Protein AF-A0A644X076-F1 (afdb_monomer_lite)

Secondary structure (DSSP, 8-state):
-PPPPP-----HHHHHTTS-----PPP-PPPPHHHHHHHHHHHHHHTTS--PPPP-HHHHHHHHHHHTTTT------HHHHTTHHHHHT----TTS--GGG-HHHHHHHHTTS-TT-HHHHHHHHHHHHHT--TTSHHHHHHHHHHHHHHHHS-SSTTHHHHHTGGGGSTTHHHHHHHHGGGGTT-HHHHHHHHT--HHHHTSHHHHHHHHHHHH-TTS-HHHHHHHHHHHHEEE-TTS-EEE--GGGHHHHHHHHHHTTTSS--HHHHHHHHHHHHHHH--TT---SSS-GGGGS-HHHHHHHHHHHHHHHHHHHHHHHHHH---TTHHHHHHHHHHHGGG--EEEEEE-HHHHHHHHHTHHHH--TT---EEEESS-TT--EEEEEETTEEEEEESSSPPEEEEETTT----SS-SEEEHHHHT-TT-SEEE--TTGGGTHHHHHHHHHHHHHH----SS----

Radius of gyration: 29.76 Å; chains: 1; bounding box: 65×76×86 Å

Sequence (466 aa):
MRISNPQQRENPFLTIITTNIKFNKTPIVSYPEKMRLTAVKLSGKYQQQALSPAVDMLDLYKRICKAYPIKRKLPLERKEIKTLPNVLYANYGASLPVILNKKEFTSYVLSYLDAENPRHLSRLIFQFLKNYRQEAPGHEIVRSFIEQALLRAKPSVLRKWQENSVFFDYKCLDTIRNKLSKYDFDINNMLTSMGFSEQLLNGNFTRELIKYIYGSGTIPYDTKLDLLEKIFVKSNRDGSKRILFQETMPNVADCMLDTFFNQHTETQCRALRSFFIKAMGDPRIDGFGFTWWSQVKPQTRKNFRQLLAQLDLDFFFDIVDLSNSDNNWRYRRKFWEAYLSFIEETWVVLGTEGRAYVNKHASKYNDNYMQYGNLEGASYRQSAFIFKIGKYYFVEWSDSGKLRVFDASRSSIATGKKWYKTNELKDDNCVVDFIHSGAAAYSWQKRVADWLLTNINLRLTQSYKI

pLDDT: mean 81.63, std 18.6, range [24.39, 97.38]

Organism: NCBI:txid1076179

Foldseek 3Di:
DDDDDPDPPDDPLLVPQPDDADDDDDDDDDDDPVVVVVVVVVVVVVVPPDDPDQDPLVVLLVVLQVCQVVLHDDPDDPRSLLCLLVSQQDDPPPVHDNQQQDQSSLVSSCVSDDLQDPSSLVSNVLSCLQAPDLPRPNNLVSLVSSLVSLVVYDCDPCVLCVVVVLCSDPCSLVVLVVCCVVVVNQLVVSVVVSPDDPSSCLGVNVLVSLLCVLPDPPDDLVNLLVNLCNHFWDADPVRHIGGPPLVSLQSSLQSNQVPLPPDDDVSSVLSVLLSSCVSFNDQQADDDPDTSLVSHDPVSSLVSQLVVLLVLLVLLLVLLVVVVADPLSLLVSLLVVQCSSQWRHKAKEDAQSSVVVCVVVCVPQVRNNNDHAYEDPDDRSKIWMWIDGPQWIWIDISHQDWIFIAGNVPAPDDHDDNYDYPCSSVPPPTPDTFGCPPSLVCVRSVVVQVVCCVPVVDDGPDDSHD

InterPro domains:
  IPR028943 Zorya protein ZorC, EH signature domain [PF15611] (120-451)

Structure (mmCIF, N/CA/C/O backbone):
data_AF-A0A644X076-F1
#
_entry.id   AF-A0A644X076-F1
#
loop_
_atom_site.group_PDB
_atom_site.id
_atom_site.type_symbol
_atom_site.label_atom_id
_atom_site.label_alt_id
_atom_site.label_comp_id
_atom_site.label_asym_id
_atom_site.label_entity_id
_atom_site.label_seq_id
_atom_site.pdbx_PDB_ins_code
_atom_site.Cartn_x
_atom_site.Cartn_y
_atom_site.Cartn_z
_atom_site.occupancy
_atom_site.B_iso_or_equiv
_atom_site.auth_seq_id
_atom_site.auth_comp_id
_atom_site.auth_asym_id
_atom_site.auth_atom_id
_atom_site.pdbx_PDB_model_num
ATOM 1 N N . MET A 1 1 ? 1.184 53.072 -8.164 1.00 34.03 1 MET A N 1
ATOM 2 C CA . MET A 1 1 ? 0.562 51.733 -8.094 1.00 34.03 1 MET A CA 1
ATOM 3 C C . MET A 1 1 ? 1.656 50.698 -7.884 1.00 34.03 1 MET A C 1
ATOM 5 O O . MET A 1 1 ? 2.398 50.416 -8.811 1.00 34.03 1 MET A O 1
ATOM 9 N N . ARG A 1 2 ? 1.828 50.214 -6.648 1.00 24.39 2 ARG A N 1
ATOM 10 C CA . ARG A 1 2 ? 2.713 49.087 -6.320 1.00 24.39 2 ARG A CA 1
ATOM 11 C C . ARG A 1 2 ? 1.830 47.849 -6.237 1.00 24.39 2 ARG A C 1
ATOM 13 O O . ARG A 1 2 ? 0.927 47.824 -5.407 1.00 24.39 2 ARG A O 1
ATOM 20 N N . ILE A 1 3 ? 2.052 46.881 -7.119 1.00 27.77 3 ILE A N 1
ATOM 21 C CA . ILE A 1 3 ? 1.366 45.590 -7.077 1.00 27.77 3 ILE A CA 1
ATOM 22 C C . ILE A 1 3 ? 2.226 44.656 -6.229 1.00 27.77 3 ILE A C 1
ATOM 24 O O . ILE A 1 3 ? 3.399 44.426 -6.518 1.00 27.77 3 ILE A O 1
ATOM 28 N N . SER A 1 4 ? 1.632 44.200 -5.134 1.00 24.56 4 SER A N 1
ATOM 29 C CA . SER A 1 4 ? 2.208 43.307 -4.139 1.00 24.56 4 SER A CA 1
ATOM 30 C C . SER A 1 4 ? 2.402 41.904 -4.716 1.00 24.56 4 SER A C 1
ATOM 32 O O . SER A 1 4 ? 1.485 41.328 -5.296 1.00 24.56 4 SER A O 1
ATOM 34 N N . ASN A 1 5 ? 3.599 41.360 -4.524 1.00 25.28 5 ASN A N 1
ATOM 35 C CA . ASN A 1 5 ? 3.993 40.008 -4.903 1.00 25.28 5 ASN A CA 1
ATOM 36 C C . ASN A 1 5 ? 3.345 38.996 -3.930 1.00 25.28 5 ASN A C 1
ATOM 38 O O . ASN A 1 5 ? 3.542 39.146 -2.718 1.00 25.28 5 ASN A O 1
ATOM 42 N N . PRO A 1 6 ? 2.573 37.988 -4.376 1.00 27.73 6 PRO A N 1
ATOM 43 C CA . PRO A 1 6 ? 2.084 36.954 -3.475 1.00 27.73 6 PRO A CA 1
ATOM 44 C C . PRO A 1 6 ? 3.245 36.024 -3.108 1.00 27.73 6 PRO A C 1
ATOM 46 O O . PRO A 1 6 ? 3.871 35.410 -3.968 1.00 27.73 6 PRO A O 1
ATOM 49 N N . GLN A 1 7 ? 3.536 35.941 -1.811 1.00 30.34 7 GLN A N 1
ATOM 50 C CA . GLN A 1 7 ? 4.495 35.005 -1.231 1.00 30.34 7 GLN A CA 1
ATOM 51 C C . GLN A 1 7 ? 4.198 33.575 -1.710 1.00 30.34 7 GLN A C 1
ATOM 53 O O . GLN A 1 7 ? 3.203 32.970 -1.307 1.00 30.34 7 GLN A O 1
ATOM 58 N N . GLN A 1 8 ? 5.090 33.024 -2.535 1.00 31.86 8 GLN A N 1
ATOM 59 C CA . GLN A 1 8 ? 5.238 31.582 -2.695 1.00 31.86 8 GLN A CA 1
ATOM 60 C C . GLN A 1 8 ? 5.594 31.011 -1.320 1.00 31.86 8 GLN A C 1
ATOM 62 O O . GLN A 1 8 ? 6.712 31.171 -0.836 1.00 31.86 8 GLN A O 1
ATOM 67 N N . ARG A 1 9 ? 4.623 30.387 -0.649 1.00 30.05 9 ARG A N 1
ATOM 68 C CA . ARG A 1 9 ? 4.912 29.518 0.491 1.00 30.05 9 ARG A CA 1
ATOM 69 C C . ARG A 1 9 ? 5.635 28.295 -0.061 1.00 30.05 9 ARG A C 1
ATOM 71 O O . ARG A 1 9 ? 5.016 27.475 -0.734 1.00 30.05 9 ARG A O 1
ATOM 78 N N . GLU A 1 10 ? 6.935 28.196 0.192 1.00 32.44 10 GLU A N 1
ATOM 79 C CA . GLU A 1 10 ? 7.687 26.965 -0.038 1.00 32.44 10 GLU A CA 1
ATOM 80 C C . GLU A 1 10 ? 7.016 25.824 0.740 1.00 32.44 10 GLU A C 1
ATOM 82 O O . GLU A 1 10 ? 6.808 25.919 1.951 1.00 32.44 10 GLU A O 1
ATOM 87 N N . ASN A 1 11 ? 6.622 24.762 0.033 1.00 35.41 11 ASN A N 1
ATOM 88 C CA . ASN A 1 11 ? 6.086 23.565 0.667 1.00 35.41 11 ASN A CA 1
ATOM 89 C C . ASN A 1 11 ? 7.244 22.857 1.414 1.00 35.41 11 ASN A C 1
ATOM 91 O O . ASN A 1 11 ? 8.202 22.442 0.756 1.00 35.41 11 ASN A O 1
ATOM 95 N N . PRO A 1 12 ? 7.181 22.674 2.749 1.00 39.47 12 PRO A N 1
ATOM 96 C CA . PRO A 1 12 ? 8.243 22.040 3.544 1.00 39.47 12 PRO A CA 1
ATOM 97 C C . PRO A 1 12 ? 8.559 20.589 3.140 1.00 39.47 12 PRO A C 1
ATOM 99 O O . PRO A 1 12 ? 9.603 20.055 3.510 1.00 39.47 12 PRO A O 1
ATOM 102 N N . PHE A 1 13 ? 7.699 19.957 2.340 1.00 33.06 13 PHE A N 1
ATOM 103 C CA . PHE A 1 13 ? 7.937 18.658 1.719 1.00 33.06 13 PHE A CA 1
ATOM 104 C C . PHE A 1 13 ? 9.122 18.665 0.737 1.00 33.06 13 PHE A C 1
ATOM 106 O O . PHE A 1 13 ? 9.837 17.671 0.612 1.00 33.06 13 PHE A O 1
ATOM 113 N N . LEU A 1 14 ? 9.383 19.795 0.070 1.00 33.19 14 LEU A N 1
ATOM 114 C CA . LEU A 1 14 ? 10.449 19.918 -0.928 1.00 33.19 14 LEU A CA 1
ATOM 115 C C . LEU A 1 14 ? 11.853 19.956 -0.329 1.00 33.19 14 LEU A C 1
ATOM 117 O O . LEU A 1 14 ? 12.796 19.421 -0.911 1.00 33.19 14 LEU A O 1
ATOM 121 N N . THR A 1 15 ? 11.990 20.552 0.850 1.00 34.47 15 THR A N 1
ATOM 122 C CA . THR A 1 15 ? 13.287 20.798 1.489 1.00 34.47 15 THR A CA 1
ATOM 123 C C . THR A 1 15 ? 13.871 19.534 2.134 1.00 34.47 15 THR A C 1
ATOM 125 O O . THR A 1 15 ? 15.069 19.469 2.393 1.00 34.47 15 THR A O 1
ATOM 128 N N . ILE A 1 16 ? 13.049 18.508 2.382 1.00 35.84 16 ILE A N 1
ATOM 129 C CA . ILE A 1 16 ? 13.429 17.329 3.181 1.00 35.84 16 ILE A CA 1
ATOM 130 C C . ILE A 1 16 ? 13.844 16.130 2.303 1.00 35.84 16 ILE A C 1
ATOM 132 O O . ILE A 1 16 ? 14.616 15.274 2.747 1.00 35.84 16 ILE A O 1
ATOM 136 N N . ILE A 1 17 ? 13.416 16.079 1.036 1.00 33.16 17 ILE A N 1
ATOM 137 C CA . ILE A 1 17 ? 13.661 14.943 0.122 1.00 33.16 17 ILE A CA 1
ATOM 138 C C . ILE A 1 17 ? 15.132 14.846 -0.342 1.00 33.16 17 ILE A C 1
ATOM 140 O O . ILE A 1 17 ? 15.569 13.788 -0.789 1.00 33.16 17 ILE A O 1
ATOM 144 N N . THR A 1 18 ? 15.945 15.887 -0.150 1.00 30.48 18 THR A N 1
ATOM 145 C CA . THR A 1 18 ? 17.366 15.929 -0.549 1.00 30.48 18 THR A CA 1
ATOM 146 C C . THR A 1 18 ? 18.330 15.176 0.380 1.00 30.48 18 THR A C 1
ATOM 148 O O . THR A 1 18 ? 19.520 15.088 0.076 1.00 30.48 18 THR A O 1
ATOM 151 N N . THR A 1 19 ? 17.872 14.595 1.496 1.00 33.97 19 THR A N 1
ATOM 152 C CA . THR A 1 19 ? 18.755 13.848 2.412 1.00 33.97 19 THR A CA 1
ATOM 153 C C . THR A 1 19 ? 18.848 12.364 2.044 1.00 33.97 19 THR A C 1
ATOM 155 O O . THR A 1 19 ? 17.847 11.659 2.000 1.00 33.97 19 THR A O 1
ATOM 158 N N . ASN A 1 20 ? 20.069 11.873 1.793 1.00 31.08 20 ASN A N 1
ATOM 159 C CA . ASN A 1 20 ? 20.377 10.464 1.512 1.00 31.08 20 ASN A CA 1
ATOM 160 C C . ASN A 1 20 ? 20.036 9.566 2.719 1.00 31.08 20 ASN A C 1
ATOM 162 O O . ASN A 1 20 ? 20.637 9.696 3.786 1.00 31.08 20 ASN A O 1
ATOM 166 N N . ILE A 1 21 ? 19.098 8.626 2.557 1.00 38.22 21 ILE A N 1
ATOM 167 C CA . ILE A 1 21 ? 18.572 7.779 3.644 1.00 38.22 21 ILE A CA 1
ATOM 168 C C . ILE A 1 21 ? 19.159 6.366 3.546 1.00 38.22 21 ILE A C 1
ATOM 170 O O . ILE A 1 21 ? 18.948 5.671 2.555 1.00 38.22 21 ILE A O 1
ATOM 174 N N . LYS A 1 22 ? 19.845 5.902 4.598 1.00 29.19 22 LYS A N 1
ATOM 175 C CA . LYS A 1 22 ? 20.299 4.505 4.728 1.00 29.19 22 LYS A CA 1
ATOM 176 C C . LYS A 1 22 ? 19.295 3.672 5.534 1.00 29.19 22 LYS A C 1
ATOM 178 O O . LYS A 1 22 ? 18.939 4.041 6.650 1.00 29.19 22 LYS A O 1
ATOM 183 N N . PHE A 1 23 ? 18.905 2.518 4.992 1.00 37.38 23 PHE A N 1
ATOM 184 C CA . PHE A 1 23 ? 18.176 1.455 5.690 1.00 37.38 23 PHE A CA 1
ATOM 185 C C . PHE A 1 23 ? 19.129 0.295 5.963 1.00 37.38 23 PHE A C 1
ATOM 187 O O . PHE A 1 23 ? 19.659 -0.286 5.019 1.00 37.38 23 PHE A O 1
ATOM 194 N N . ASN A 1 24 ? 19.341 -0.063 7.229 1.00 31.56 24 ASN A N 1
ATOM 195 C CA . ASN A 1 24 ? 20.116 -1.252 7.585 1.00 31.56 24 ASN A CA 1
ATOM 196 C C . ASN A 1 24 ? 19.202 -2.393 8.039 1.00 31.56 24 ASN A C 1
ATOM 198 O O . ASN A 1 24 ? 18.223 -2.180 8.753 1.00 31.56 24 ASN A O 1
ATOM 202 N N . LYS A 1 25 ? 19.573 -3.615 7.638 1.00 31.61 25 LYS A N 1
ATOM 203 C CA . LYS A 1 25 ? 19.035 -4.869 8.175 1.00 31.61 25 LYS A CA 1
ATOM 204 C C . LYS A 1 25 ? 19.508 -5.037 9.622 1.00 31.61 25 LYS A C 1
ATOM 206 O O . LYS A 1 25 ? 20.679 -4.818 9.924 1.00 31.61 25 LYS A O 1
ATOM 211 N N . THR A 1 26 ? 18.590 -5.415 10.502 1.00 27.72 26 THR A N 1
ATOM 212 C CA . THR A 1 26 ? 18.811 -5.612 11.939 1.00 27.72 26 THR A CA 1
ATOM 213 C C . THR A 1 26 ? 19.863 -6.703 12.199 1.00 27.72 26 THR A C 1
ATOM 215 O O . THR A 1 26 ? 19.721 -7.798 11.652 1.00 27.72 26 THR A O 1
ATOM 218 N N . PRO A 1 27 ? 20.885 -6.473 13.044 1.00 26.70 27 PRO A N 1
ATOM 219 C CA . PRO A 1 27 ? 21.760 -7.536 13.522 1.00 26.70 27 PRO A CA 1
ATOM 220 C C . PRO A 1 27 ? 21.124 -8.287 14.702 1.00 26.70 27 PRO A C 1
ATOM 222 O O . PRO A 1 27 ? 20.480 -7.694 15.569 1.00 26.70 27 PRO A O 1
ATOM 225 N N . ILE A 1 28 ? 21.325 -9.605 14.734 1.00 25.55 28 ILE A N 1
ATOM 226 C CA . ILE A 1 28 ? 20.969 -10.481 15.855 1.00 25.55 28 ILE A CA 1
ATOM 227 C C . ILE A 1 28 ? 21.948 -10.188 16.999 1.00 25.55 28 ILE A C 1
ATOM 229 O O . ILE A 1 28 ? 23.143 -10.445 16.876 1.00 25.55 28 ILE A O 1
ATOM 233 N N . VAL A 1 29 ? 21.451 -9.630 18.104 1.00 30.08 29 VAL A N 1
ATOM 234 C CA . VAL A 1 29 ? 22.259 -9.335 19.297 1.00 30.08 29 VAL A CA 1
ATOM 235 C C . VAL A 1 29 ? 22.256 -10.549 20.230 1.00 30.08 29 VAL A C 1
ATOM 237 O O . VAL A 1 29 ? 21.206 -10.980 20.701 1.00 30.08 29 VAL A O 1
ATOM 240 N N . SER A 1 30 ? 23.444 -11.089 20.504 1.00 32.09 30 SER A N 1
ATOM 241 C CA . SER A 1 30 ? 23.692 -12.112 21.527 1.00 32.09 30 SER A CA 1
ATOM 242 C C . SER A 1 30 ? 23.788 -11.461 22.914 1.00 32.09 30 SER A C 1
ATOM 244 O O . SER A 1 30 ? 24.585 -10.544 23.109 1.00 32.09 30 SER A O 1
ATOM 246 N N . TYR A 1 31 ? 22.985 -11.922 23.879 1.00 35.59 31 TYR A N 1
ATOM 247 C CA . TYR A 1 31 ? 22.959 -11.384 25.247 1.00 35.59 31 TYR A CA 1
ATOM 248 C C . TYR A 1 31 ? 24.055 -11.996 26.152 1.00 35.59 31 TYR A C 1
ATOM 250 O O . TYR A 1 31 ? 24.324 -13.191 26.038 1.00 35.59 31 TYR A O 1
ATOM 258 N N . PRO A 1 32 ? 24.642 -11.238 27.106 1.00 47.84 32 PRO A N 1
ATOM 259 C CA . PRO A 1 32 ? 25.666 -11.743 28.030 1.00 47.84 32 PRO A CA 1
ATOM 260 C C . PRO A 1 32 ? 25.140 -12.767 29.059 1.00 47.84 32 PRO A C 1
ATOM 262 O O . PRO A 1 32 ? 24.094 -12.563 29.681 1.00 47.84 32 PRO A O 1
ATOM 265 N N . GLU A 1 33 ? 25.929 -13.816 29.323 1.00 41.84 33 GLU A N 1
ATOM 266 C CA . GLU A 1 33 ? 25.669 -14.968 30.218 1.00 41.84 33 GLU A CA 1
ATOM 267 C C . GLU A 1 33 ? 25.032 -14.608 31.584 1.00 41.84 33 GLU A C 1
ATOM 269 O O . GLU A 1 33 ? 24.125 -15.284 32.076 1.00 41.84 33 GLU A O 1
ATOM 274 N N . LYS A 1 34 ? 25.447 -13.490 32.200 1.00 39.06 34 LYS A N 1
ATOM 275 C CA . LYS A 1 34 ? 24.931 -13.036 33.507 1.00 39.06 34 LYS A CA 1
ATOM 276 C C . LYS A 1 34 ? 23.465 -12.574 33.464 1.00 39.06 34 LYS A C 1
ATOM 278 O O . LYS A 1 34 ? 22.740 -12.774 34.442 1.00 39.06 34 LYS A O 1
ATOM 283 N N . MET A 1 35 ? 22.991 -12.017 32.343 1.00 44.03 35 MET A N 1
ATOM 284 C CA . MET A 1 35 ? 21.567 -11.679 32.168 1.00 44.03 35 MET A CA 1
ATOM 285 C C . MET A 1 35 ? 20.722 -12.940 31.969 1.00 44.03 35 MET A C 1
ATOM 287 O O . MET A 1 35 ? 19.606 -13.016 32.482 1.00 44.03 35 MET A O 1
ATOM 291 N N . ARG A 1 36 ? 21.282 -13.964 31.315 1.00 45.16 36 ARG A N 1
ATOM 292 C CA . ARG A 1 36 ? 20.631 -15.265 31.121 1.00 45.16 36 ARG A CA 1
ATOM 293 C C . ARG A 1 36 ? 20.425 -15.993 32.454 1.00 45.16 36 ARG A C 1
ATOM 295 O O . ARG A 1 36 ? 19.318 -16.439 32.734 1.00 45.16 36 ARG A O 1
ATOM 302 N N . LEU A 1 37 ? 21.432 -16.025 33.327 1.00 44.19 37 LEU A N 1
ATOM 303 C CA . LEU A 1 37 ? 21.318 -16.641 34.660 1.00 44.19 37 LEU A CA 1
ATOM 304 C C . LEU A 1 37 ? 20.339 -15.897 35.588 1.00 44.19 37 LEU A C 1
ATOM 306 O O . LEU A 1 37 ? 19.639 -16.520 36.389 1.00 44.19 37 LEU A O 1
ATOM 310 N N . THR A 1 38 ? 20.234 -14.572 35.448 1.00 48.06 38 THR A N 1
ATOM 311 C CA . THR A 1 38 ? 19.271 -13.753 36.206 1.00 48.06 38 THR A CA 1
ATOM 312 C C . THR A 1 38 ? 17.835 -13.970 35.712 1.00 48.06 38 THR A C 1
ATOM 314 O O . THR A 1 38 ? 16.923 -14.129 36.524 1.00 48.06 38 THR A O 1
ATOM 317 N N . ALA A 1 39 ? 17.635 -14.078 34.393 1.00 43.84 39 ALA A N 1
ATOM 318 C CA . ALA A 1 39 ? 16.354 -14.445 33.787 1.00 43.84 39 ALA A CA 1
ATOM 319 C C . ALA A 1 39 ? 15.908 -15.864 34.183 1.00 43.84 39 ALA A C 1
ATOM 321 O O . ALA A 1 39 ? 14.736 -16.072 34.492 1.00 43.84 39 ALA A O 1
ATOM 322 N N . VAL A 1 40 ? 16.837 -16.823 34.268 1.00 48.00 40 VAL A N 1
ATOM 323 C CA . VAL A 1 40 ? 16.545 -18.192 34.730 1.00 48.00 40 VAL A CA 1
ATOM 324 C C . VAL A 1 40 ? 16.132 -18.204 36.208 1.00 48.00 40 VAL A C 1
ATOM 326 O O . VAL A 1 40 ? 15.113 -18.808 36.543 1.00 48.00 40 VAL A O 1
ATOM 329 N N . LYS A 1 41 ? 16.824 -17.466 37.090 1.00 44.72 41 LYS A N 1
ATOM 330 C CA . LYS A 1 41 ? 16.427 -17.336 38.509 1.00 44.72 41 LYS A CA 1
ATOM 331 C C . LYS A 1 41 ? 15.069 -16.645 38.696 1.00 44.72 41 LYS A C 1
ATOM 333 O O . LYS A 1 41 ? 14.302 -17.049 39.570 1.00 44.72 41 LYS A O 1
ATOM 338 N N . LEU A 1 42 ? 14.747 -15.641 37.876 1.00 44.59 42 LEU A N 1
ATOM 339 C CA . LEU A 1 42 ? 13.424 -15.002 37.864 1.00 44.59 42 LEU A CA 1
ATOM 340 C C . LEU A 1 42 ? 12.335 -15.954 37.338 1.00 44.59 42 LEU A C 1
ATOM 342 O O . LEU A 1 42 ? 11.243 -15.981 37.901 1.00 44.59 42 LEU A O 1
ATOM 346 N N . SER A 1 43 ? 12.643 -16.785 36.335 1.00 39.81 43 SER A N 1
ATOM 347 C CA . SER A 1 43 ? 11.713 -17.798 35.811 1.00 39.81 43 SER A CA 1
ATOM 348 C C . SER A 1 43 ? 11.396 -18.898 36.834 1.00 39.81 43 SER A C 1
ATOM 350 O O . SER A 1 43 ? 10.236 -19.280 36.976 1.00 39.81 43 SER A O 1
ATOM 352 N N . GLY A 1 44 ? 12.388 -19.320 37.630 1.00 33.88 44 GLY A N 1
ATOM 353 C CA . GLY A 1 44 ? 12.205 -20.322 38.685 1.00 33.88 44 GLY A CA 1
ATOM 354 C C . GLY A 1 44 ? 11.348 -19.823 39.854 1.00 33.88 44 GLY A C 1
ATOM 355 O O . GLY A 1 44 ? 10.551 -20.582 40.397 1.00 33.88 44 GLY A O 1
ATOM 356 N N . LYS A 1 45 ? 11.432 -18.527 40.200 1.00 35.72 45 LYS A N 1
ATOM 357 C CA . LYS A 1 45 ? 10.539 -17.911 41.202 1.00 35.72 45 LYS A CA 1
ATOM 358 C C . LYS A 1 45 ? 9.103 -17.730 40.695 1.00 35.72 45 LYS A C 1
ATOM 360 O O . LYS A 1 45 ? 8.176 -17.850 41.489 1.00 35.72 45 LYS A O 1
ATOM 365 N N . TYR A 1 46 ? 8.906 -17.486 39.396 1.00 38.47 46 TYR A N 1
ATOM 366 C CA . TYR A 1 46 ? 7.570 -17.389 38.789 1.00 38.47 46 TYR A CA 1
ATOM 367 C C . TYR A 1 46 ? 6.881 -18.752 38.601 1.00 38.47 46 TYR A C 1
ATOM 369 O O . TYR A 1 46 ? 5.656 -18.806 38.589 1.00 38.47 46 TYR A O 1
ATOM 377 N N . GLN A 1 47 ? 7.634 -19.854 38.505 1.00 32.75 47 GLN A N 1
ATOM 378 C CA . GLN A 1 47 ? 7.068 -21.207 38.392 1.00 32.75 47 GLN A CA 1
ATOM 379 C C . GLN A 1 47 ? 6.464 -21.754 39.698 1.00 32.75 47 GLN A C 1
ATOM 381 O O . GLN A 1 47 ? 5.677 -22.694 39.638 1.00 32.75 47 GLN A O 1
ATOM 386 N N . GLN A 1 48 ? 6.780 -21.175 40.863 1.00 32.91 48 GLN A N 1
ATOM 387 C CA . GLN A 1 48 ? 6.253 -21.636 42.160 1.00 32.91 48 GLN A CA 1
ATOM 388 C C . GLN A 1 48 ? 5.049 -20.831 42.683 1.00 32.91 48 GLN A C 1
ATOM 390 O O . GLN A 1 48 ? 4.436 -21.228 43.672 1.00 32.91 48 GLN A O 1
ATOM 395 N N . GLN A 1 49 ? 4.639 -19.748 42.011 1.00 31.59 49 GLN A N 1
ATOM 396 C CA . GLN A 1 49 ? 3.321 -19.149 42.240 1.00 31.59 49 GLN A CA 1
ATOM 397 C C . GLN A 1 49 ? 2.310 -19.830 41.319 1.00 31.59 49 GLN A C 1
ATOM 399 O O . GLN A 1 49 ? 2.244 -19.534 40.130 1.00 31.59 49 GLN A O 1
ATOM 404 N N . ALA A 1 50 ? 1.534 -20.759 41.879 1.00 31.28 50 ALA A N 1
ATOM 405 C CA . ALA A 1 50 ? 0.469 -21.476 41.190 1.00 31.28 50 ALA A CA 1
ATOM 406 C C . ALA A 1 50 ? -0.438 -20.516 40.389 1.00 31.28 50 ALA A C 1
ATOM 408 O O . ALA A 1 50 ? -1.279 -19.799 40.938 1.00 31.28 50 ALA A O 1
ATOM 409 N N . LEU A 1 51 ? -0.250 -20.506 39.066 1.00 34.69 51 LEU A N 1
ATOM 410 C CA . LEU A 1 51 ? -1.126 -19.860 38.097 1.00 34.69 51 LEU A CA 1
ATOM 411 C C . LEU A 1 51 ? -2.505 -20.519 38.192 1.00 34.69 51 LEU A C 1
ATOM 413 O O . LEU A 1 51 ? -2.706 -21.645 37.746 1.00 34.69 51 LEU A O 1
ATOM 417 N N . SER A 1 52 ? -3.474 -19.812 38.771 1.00 36.38 52 SER A N 1
ATOM 418 C CA . SER A 1 52 ? -4.890 -20.154 38.614 1.00 36.38 52 SER A CA 1
ATOM 419 C C . SER A 1 52 ? -5.196 -20.284 37.109 1.00 36.38 52 SER A C 1
ATOM 421 O O . SER A 1 52 ? -4.804 -19.380 36.364 1.00 36.38 52 SER A O 1
ATOM 423 N N . PRO A 1 53 ? -5.853 -21.360 36.631 1.00 46.97 53 PRO A N 1
ATOM 424 C CA . PRO A 1 53 ? -5.904 -21.660 35.202 1.00 46.97 53 PRO A CA 1
ATOM 425 C C . PRO A 1 53 ? -6.565 -20.520 34.414 1.00 46.97 53 PRO A C 1
ATOM 427 O O . PRO A 1 53 ? -7.587 -19.957 34.825 1.00 46.97 53 PRO A O 1
ATOM 430 N N . ALA A 1 54 ? -5.935 -20.142 33.298 1.00 70.06 54 ALA A N 1
ATOM 431 C CA . ALA A 1 54 ? -6.477 -19.178 32.349 1.00 70.06 54 ALA A CA 1
ATOM 432 C C . ALA A 1 54 ? -7.768 -19.736 31.727 1.00 70.06 54 ALA A C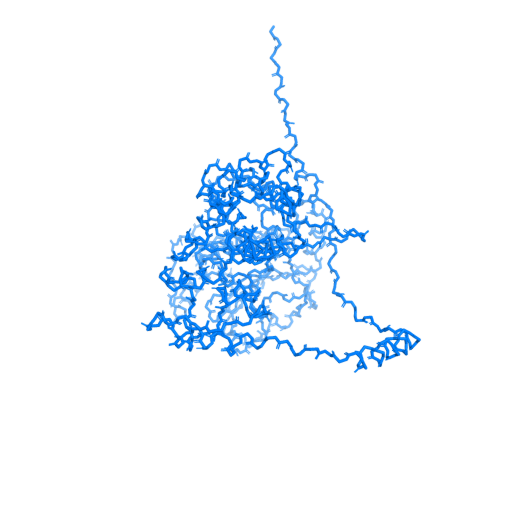 1
ATOM 434 O O . ALA A 1 54 ? -7.863 -20.932 31.470 1.00 70.06 54 ALA A O 1
ATOM 435 N N . VAL A 1 55 ? -8.765 -18.875 31.493 1.00 79.06 55 VAL A N 1
ATOM 436 C CA . VAL A 1 55 ? -10.016 -19.272 30.822 1.00 79.06 55 VAL A CA 1
ATOM 437 C C . VAL A 1 55 ? -9.691 -19.773 29.415 1.00 79.06 55 VAL A C 1
ATOM 439 O O . VAL A 1 55 ? -9.092 -19.031 28.633 1.00 79.06 55 VAL A O 1
ATOM 442 N N . ASP A 1 56 ? -10.121 -20.991 29.077 1.00 88.50 56 ASP A N 1
ATOM 443 C CA . ASP A 1 56 ? -10.067 -21.489 27.702 1.00 88.50 56 ASP A CA 1
ATOM 444 C C . ASP A 1 56 ? -11.093 -20.729 26.846 1.00 88.50 56 ASP A C 1
ATOM 446 O O . ASP A 1 56 ? -12.304 -20.956 26.895 1.00 88.50 56 ASP A O 1
ATOM 450 N N . MET A 1 57 ? -10.584 -19.773 26.071 1.00 87.69 57 MET A N 1
ATOM 451 C CA . MET A 1 57 ? -11.369 -18.933 25.168 1.00 87.69 57 MET A CA 1
ATOM 452 C C . MET A 1 57 ? -12.122 -19.740 24.106 1.00 87.69 57 MET A C 1
ATOM 454 O O . MET A 1 57 ? -13.243 -19.370 23.754 1.00 87.69 57 MET A O 1
ATOM 458 N N . LEU A 1 58 ? -11.524 -20.816 23.584 1.00 89.25 58 LEU A N 1
ATOM 459 C CA . LEU A 1 58 ? -12.133 -21.621 22.529 1.00 89.25 58 LEU A CA 1
ATOM 460 C C . LEU A 1 58 ? -13.262 -22.485 23.097 1.00 89.25 58 LEU A C 1
ATOM 462 O O . LEU A 1 58 ? -14.315 -22.595 22.465 1.00 89.25 58 LEU A O 1
ATOM 466 N N . ASP A 1 59 ? -13.071 -23.063 24.284 1.00 91.56 59 ASP A N 1
ATOM 467 C CA . ASP A 1 59 ? -14.138 -23.782 24.987 1.00 91.56 59 ASP A CA 1
ATOM 468 C C . ASP A 1 59 ? -15.317 -22.857 25.317 1.00 91.56 59 ASP A C 1
ATOM 470 O O . ASP A 1 59 ? -16.458 -23.140 24.936 1.00 91.56 59 ASP A O 1
ATOM 474 N N . LEU A 1 60 ? -15.042 -21.696 25.924 1.00 92.88 60 LEU A N 1
ATOM 475 C CA . LEU A 1 60 ? -16.066 -20.700 26.243 1.00 92.88 60 LEU A CA 1
ATOM 476 C C . LEU A 1 60 ? -16.838 -20.271 24.985 1.00 92.88 60 LEU A C 1
ATOM 478 O O . LEU A 1 60 ? -18.071 -20.235 24.986 1.00 92.88 60 LEU A O 1
ATOM 482 N N . TYR A 1 61 ? -16.122 -20.004 23.891 1.00 91.56 61 TYR A N 1
ATOM 483 C CA . TYR A 1 61 ? -16.711 -19.669 22.598 1.00 91.56 61 TYR A CA 1
ATOM 484 C C . TYR A 1 61 ? -17.640 -20.789 22.086 1.00 91.56 61 TYR A C 1
ATOM 486 O O . TYR A 1 61 ? -18.785 -20.527 21.702 1.00 91.56 61 TYR A O 1
ATOM 494 N N . LYS A 1 62 ? -17.189 -22.052 22.114 1.00 91.94 62 LYS A N 1
ATOM 495 C CA . LYS A 1 62 ? -17.980 -23.218 21.676 1.00 91.94 62 LYS A CA 1
ATOM 496 C C . LYS A 1 62 ? -19.231 -23.411 22.532 1.00 91.94 62 LYS A C 1
ATOM 498 O O . LYS A 1 62 ? -20.307 -23.663 21.986 1.00 91.94 62 LYS A O 1
ATOM 503 N N . ARG A 1 63 ? -19.119 -23.262 23.855 1.00 93.94 63 ARG A N 1
ATOM 504 C CA . ARG A 1 63 ? -20.259 -23.327 24.786 1.00 93.94 63 ARG A CA 1
ATOM 505 C C . ARG A 1 63 ? -21.291 -22.251 24.465 1.00 93.94 63 ARG A C 1
ATOM 507 O O . ARG A 1 63 ? -22.476 -22.559 24.348 1.00 93.94 63 ARG A O 1
ATOM 514 N N . ILE A 1 64 ? -20.845 -21.016 24.237 1.00 93.00 64 ILE A N 1
ATOM 515 C CA . ILE A 1 64 ? -21.712 -19.892 23.851 1.00 93.00 64 ILE A CA 1
ATOM 516 C C . ILE A 1 64 ? -22.419 -20.162 22.517 1.00 93.00 64 ILE A C 1
ATOM 518 O O . ILE A 1 64 ? -23.629 -19.953 22.422 1.00 93.00 64 ILE A O 1
ATOM 522 N N . CYS A 1 65 ? -21.709 -20.692 21.516 1.00 90.88 65 CYS A N 1
ATOM 523 C CA . CYS A 1 65 ? -22.301 -21.057 20.226 1.00 90.88 65 CYS A CA 1
ATOM 524 C C . CYS A 1 65 ? -23.373 -22.139 20.336 1.00 90.88 65 CYS A C 1
ATOM 526 O O . CYS A 1 65 ? -24.376 -22.063 19.635 1.00 90.88 65 CYS A O 1
ATOM 528 N N . LYS A 1 66 ? -23.192 -23.125 21.222 1.00 92.06 66 LYS A N 1
ATOM 529 C CA . LYS A 1 66 ? -24.202 -24.165 21.471 1.00 92.06 66 LYS A CA 1
ATOM 530 C C . LYS A 1 66 ? -25.436 -23.622 22.197 1.00 92.06 66 LYS A C 1
ATOM 532 O O . LYS A 1 66 ? -26.541 -24.092 21.956 1.00 92.06 66 LYS A O 1
ATOM 537 N N . ALA A 1 67 ? -25.259 -22.646 23.084 1.00 92.62 67 ALA A N 1
ATOM 538 C CA . ALA A 1 67 ? -26.342 -22.107 23.904 1.00 92.62 67 ALA A CA 1
ATOM 539 C C . ALA A 1 67 ? -27.209 -21.057 23.186 1.00 92.62 67 ALA A C 1
ATOM 541 O O . ALA A 1 67 ? -28.396 -20.927 23.487 1.00 92.62 67 ALA A O 1
ATOM 542 N N . TYR A 1 68 ? -26.631 -20.322 22.233 1.00 93.50 68 TYR A N 1
ATOM 543 C CA . TYR A 1 68 ? -27.307 -19.232 21.529 1.00 93.50 68 TYR A CA 1
ATOM 544 C C . TYR A 1 68 ? -28.566 -19.644 20.732 1.00 93.50 68 TYR A C 1
ATOM 546 O O . TYR A 1 68 ? -29.579 -18.963 20.900 1.00 93.50 68 TYR A O 1
ATOM 554 N N . PRO A 1 69 ? -28.584 -20.732 19.926 1.00 91.31 69 PRO A N 1
ATOM 555 C CA . PRO A 1 69 ? -29.760 -21.109 19.129 1.00 91.31 69 PRO A CA 1
ATOM 556 C C . PRO A 1 69 ? -31.025 -21.333 19.964 1.00 91.31 69 PRO A C 1
ATOM 558 O O . PRO A 1 69 ? -32.123 -21.005 19.529 1.00 91.31 69 PRO A O 1
ATOM 561 N N . ILE A 1 70 ? -30.855 -21.834 21.189 1.00 92.06 70 ILE A N 1
ATOM 562 C CA . ILE A 1 70 ? -31.934 -22.077 22.156 1.00 92.06 70 ILE A CA 1
ATOM 563 C C . ILE A 1 70 ? -32.085 -20.940 23.182 1.00 92.06 70 ILE A C 1
ATOM 565 O O . ILE A 1 70 ? -32.831 -21.075 24.146 1.00 92.06 70 ILE A O 1
ATOM 569 N N . LYS A 1 71 ? -31.345 -19.834 23.012 1.00 86.94 71 LYS A N 1
ATOM 570 C CA . LYS A 1 71 ? -31.293 -18.663 23.910 1.00 86.94 71 LYS A CA 1
ATOM 571 C C . LYS A 1 71 ? -31.091 -19.017 25.394 1.00 86.94 71 LYS A C 1
ATOM 573 O O . LYS A 1 71 ? -31.531 -18.288 26.283 1.00 86.94 71 LYS A O 1
ATOM 578 N N . ARG A 1 72 ? -30.396 -20.122 25.685 1.00 89.75 72 ARG A N 1
ATOM 579 C CA . ARG A 1 72 ? -30.204 -20.627 27.052 1.00 89.75 72 ARG A CA 1
ATOM 580 C C . ARG A 1 72 ? -29.109 -19.846 27.770 1.00 89.75 72 ARG A C 1
ATOM 582 O O . ARG A 1 72 ? -27.941 -19.989 27.431 1.00 89.75 72 ARG A O 1
ATOM 589 N N . LYS A 1 73 ? -29.440 -19.131 28.848 1.00 89.81 73 LYS A N 1
ATOM 590 C CA . LYS A 1 73 ? -28.433 -18.512 29.725 1.00 89.81 73 LYS A CA 1
ATOM 591 C C . LYS A 1 73 ? -27.537 -19.573 30.378 1.00 89.81 73 LYS A C 1
ATOM 593 O O . LYS A 1 73 ? -27.950 -20.296 31.279 1.00 89.81 73 LYS A O 1
ATOM 598 N N . LEU A 1 74 ? -26.294 -19.660 29.913 1.00 91.19 74 LEU A N 1
ATOM 599 C CA . LEU A 1 74 ? -25.234 -20.427 30.570 1.00 91.19 74 LEU A CA 1
ATOM 600 C C . LEU A 1 74 ? -24.858 -19.823 31.935 1.00 91.19 74 LEU A C 1
ATOM 602 O O . LEU A 1 74 ? -24.716 -18.601 32.020 1.00 91.19 74 LEU A O 1
ATOM 606 N N . PRO A 1 75 ? -24.619 -20.645 32.970 1.00 91.94 75 PRO A N 1
ATOM 607 C CA . PRO A 1 75 ? -23.957 -20.187 34.183 1.00 91.94 75 PRO A CA 1
ATOM 608 C C . PRO A 1 75 ? -22.482 -19.936 33.850 1.00 91.94 75 PRO A C 1
ATOM 610 O O . PRO A 1 75 ? -21.737 -20.877 33.580 1.00 91.94 75 PRO A O 1
ATOM 613 N N . LEU A 1 76 ? -22.090 -18.662 33.789 1.00 92.62 76 LEU A N 1
ATOM 614 C CA . LEU A 1 76 ? -20.714 -18.254 33.516 1.00 92.62 76 LEU A CA 1
ATOM 615 C C . LEU A 1 76 ? -20.057 -17.724 34.785 1.00 92.62 76 LEU A C 1
ATOM 617 O O . LEU A 1 76 ? -20.636 -16.917 35.516 1.00 92.62 76 LEU A O 1
ATOM 621 N N . GLU A 1 77 ? -18.817 -18.128 35.019 1.00 91.94 77 GLU A N 1
ATOM 622 C CA . GLU A 1 77 ? -18.013 -17.597 36.106 1.00 91.94 77 GLU A CA 1
ATOM 623 C C . GLU A 1 77 ? -17.618 -16.137 35.857 1.00 91.94 77 GLU A C 1
ATOM 625 O O . GLU A 1 77 ? -17.492 -15.660 34.726 1.00 91.94 77 GLU A O 1
ATOM 630 N N . ARG A 1 78 ? -17.280 -15.415 36.934 1.00 88.38 78 ARG A N 1
ATOM 631 C CA . ARG A 1 78 ? -16.795 -14.025 36.845 1.00 88.38 78 ARG A CA 1
ATOM 632 C C . ARG A 1 78 ? -15.588 -13.864 35.908 1.00 88.38 78 ARG A C 1
ATOM 634 O O . ARG A 1 78 ? -15.413 -12.794 35.327 1.00 88.38 78 ARG A O 1
ATOM 641 N N . LYS A 1 79 ? -14.718 -14.875 35.794 1.00 88.69 79 LYS A N 1
ATOM 642 C CA . LYS A 1 79 ? -13.556 -14.855 34.884 1.00 88.69 79 LYS A CA 1
ATOM 643 C C . LYS A 1 79 ? -13.967 -15.044 33.418 1.00 88.69 79 LYS A C 1
ATOM 645 O O . LYS A 1 79 ? -13.399 -14.384 32.548 1.00 88.69 79 LYS A O 1
ATOM 650 N N . GLU A 1 80 ? -14.976 -15.871 33.155 1.00 92.69 80 GLU A N 1
ATOM 651 C CA . GLU A 1 80 ? -15.537 -16.090 31.818 1.00 92.69 80 GLU A CA 1
ATOM 652 C C . GLU A 1 80 ? -16.274 -14.838 31.326 1.00 92.69 80 GLU A C 1
ATOM 654 O O . GLU A 1 80 ? -16.002 -14.365 30.226 1.00 92.69 80 GLU A O 1
ATOM 659 N N . ILE A 1 81 ? -17.104 -14.215 32.175 1.00 92.19 81 ILE A N 1
ATOM 660 C CA . ILE A 1 81 ? -17.829 -12.973 31.838 1.00 92.19 81 ILE A CA 1
ATOM 661 C C . ILE A 1 81 ? -16.856 -11.861 31.419 1.00 92.19 81 ILE A C 1
ATOM 663 O O . ILE A 1 81 ? -17.051 -11.198 30.401 1.00 92.19 81 ILE A O 1
ATOM 667 N N . LYS A 1 82 ? -15.744 -11.696 32.148 1.00 88.31 82 LYS A N 1
ATOM 668 C CA . LYS A 1 82 ? -14.688 -10.721 31.808 1.00 88.31 82 LYS A CA 1
ATOM 669 C C . LYS A 1 82 ? -14.015 -10.985 30.460 1.00 88.31 82 LYS A C 1
ATOM 671 O O . LYS A 1 82 ? -13.390 -10.076 29.918 1.00 88.31 82 LYS A O 1
ATOM 676 N N . THR A 1 83 ? -14.100 -12.211 29.960 1.00 90.75 83 THR A N 1
ATOM 677 C CA . THR A 1 83 ? -13.460 -12.673 28.726 1.00 90.75 83 THR A CA 1
ATOM 678 C C . THR A 1 83 ? -14.384 -12.514 27.511 1.00 90.75 83 THR A C 1
ATOM 680 O O . THR A 1 83 ? -13.906 -12.461 26.380 1.00 90.75 83 THR A O 1
ATOM 683 N N . LEU A 1 84 ? -15.692 -12.325 27.725 1.00 93.06 84 LEU A N 1
ATOM 684 C CA . LEU A 1 84 ? -16.691 -12.184 26.659 1.00 93.06 84 LEU A CA 1
ATOM 685 C C . LEU A 1 84 ? -16.410 -11.074 25.635 1.00 93.06 84 LEU A C 1
ATOM 687 O O . LEU A 1 84 ? -16.648 -11.316 24.452 1.00 93.06 84 LEU A O 1
ATOM 691 N N . PRO A 1 85 ? -15.851 -9.900 26.000 1.00 93.44 85 PRO A N 1
ATOM 692 C CA . PRO A 1 85 ? -15.431 -8.930 24.998 1.00 93.44 85 PRO A CA 1
ATOM 693 C C . PRO A 1 85 ? -14.431 -9.493 23.988 1.00 93.44 85 PRO A C 1
ATOM 695 O O . PRO A 1 85 ? -14.488 -9.119 22.831 1.00 93.44 85 PRO A O 1
ATOM 698 N N . ASN A 1 86 ? -13.545 -10.414 24.375 1.00 90.44 86 ASN A N 1
ATOM 699 C CA . ASN A 1 86 ? -12.632 -11.057 23.425 1.00 90.44 86 ASN A CA 1
ATOM 700 C C . ASN A 1 86 ? -13.378 -12.065 22.537 1.00 90.44 86 ASN A C 1
ATOM 702 O O . ASN A 1 86 ? -13.105 -12.154 21.345 1.00 90.44 86 ASN A O 1
ATOM 706 N N . VAL A 1 87 ? -14.335 -12.799 23.116 1.00 91.06 87 VAL A N 1
ATOM 707 C CA . VAL A 1 87 ? -15.178 -13.783 22.417 1.00 91.06 87 VAL A CA 1
ATOM 708 C C . VAL A 1 87 ? -15.995 -13.115 21.305 1.00 91.06 87 VAL A C 1
ATOM 710 O O . VAL A 1 87 ? -16.054 -13.652 20.204 1.00 91.06 87 VAL A O 1
ATOM 713 N N . LEU A 1 88 ? -16.554 -11.921 21.549 1.00 91.25 88 LEU A N 1
ATOM 714 C CA . LEU A 1 88 ? -17.320 -11.142 20.559 1.00 91.25 88 LEU A CA 1
ATOM 715 C C . LEU A 1 88 ? -16.564 -10.920 19.239 1.00 91.25 88 LEU A C 1
ATOM 717 O O . LEU A 1 88 ? -17.165 -10.989 18.166 1.00 91.25 88 LEU A O 1
ATOM 721 N N . TYR A 1 89 ? -15.258 -10.657 19.325 1.00 89.50 89 TYR A N 1
ATOM 722 C CA . TYR A 1 89 ? -14.400 -10.337 18.179 1.00 89.50 89 TYR A CA 1
ATOM 723 C C . TYR A 1 89 ? -13.535 -11.517 17.719 1.00 89.50 89 TYR A C 1
ATOM 725 O O . TYR A 1 89 ? -12.722 -11.359 16.808 1.00 89.50 89 TYR A O 1
ATOM 733 N N . ALA A 1 90 ? -13.692 -12.696 18.328 1.00 87.50 90 ALA A N 1
ATOM 734 C CA . ALA A 1 90 ? -12.923 -13.873 17.959 1.00 87.50 90 ALA A CA 1
ATOM 735 C C . ALA A 1 90 ? -13.291 -14.357 16.547 1.00 87.50 90 ALA A C 1
ATOM 737 O O . ALA A 1 90 ? -14.460 -14.389 16.157 1.00 87.50 90 ALA A O 1
ATOM 738 N N . ASN A 1 91 ? -12.271 -14.769 15.796 1.00 85.69 91 ASN A N 1
ATOM 739 C CA . ASN A 1 91 ? -12.417 -15.421 14.503 1.00 85.69 91 ASN A CA 1
ATOM 740 C C . ASN A 1 91 ? -11.578 -16.702 14.508 1.00 85.69 91 ASN A C 1
ATOM 742 O O . ASN A 1 91 ? -10.351 -16.641 14.500 1.00 85.69 91 ASN A O 1
ATOM 746 N N . TYR A 1 92 ? -12.255 -17.848 14.537 1.00 83.88 92 TYR A N 1
ATOM 747 C CA . TYR A 1 92 ? -11.636 -19.176 14.549 1.00 83.88 92 TYR A CA 1
ATOM 748 C C . TYR A 1 92 ? -11.689 -19.860 13.170 1.00 83.88 92 TYR A C 1
ATOM 750 O O . TYR A 1 92 ? -11.608 -21.083 13.083 1.00 83.88 92 TYR A O 1
ATOM 758 N N . GLY A 1 93 ? -11.834 -19.084 12.091 1.00 79.00 93 GLY A N 1
ATOM 759 C CA . GLY A 1 93 ? -11.916 -19.597 10.723 1.00 79.00 93 GLY A CA 1
ATOM 760 C C . GLY A 1 93 ? -13.300 -20.139 10.354 1.00 79.00 93 GLY A C 1
ATOM 761 O O . GLY A 1 93 ? -14.272 -19.965 11.085 1.00 79.00 93 GLY A O 1
ATOM 762 N N . ALA A 1 94 ? -13.390 -20.803 9.196 1.00 75.12 94 ALA A N 1
ATOM 763 C CA . ALA A 1 94 ? -14.660 -21.197 8.570 1.00 75.12 94 ALA A CA 1
ATOM 764 C C . ALA A 1 94 ? -15.528 -22.152 9.413 1.00 75.12 94 ALA A C 1
ATOM 766 O O . ALA A 1 94 ? -16.736 -22.230 9.209 1.00 75.12 94 ALA A O 1
ATOM 767 N N . SER A 1 95 ? -14.935 -22.866 10.372 1.00 73.19 95 SER A N 1
ATOM 768 C CA . SER A 1 95 ? -15.632 -23.844 11.213 1.00 73.19 95 SER A CA 1
ATOM 769 C C . SER A 1 95 ? -16.531 -23.230 12.286 1.00 73.19 95 SER A C 1
ATOM 771 O O . SER A 1 95 ? -17.347 -23.941 12.870 1.00 73.19 95 SER A O 1
ATOM 773 N N . LEU A 1 96 ? -16.367 -21.943 12.607 1.00 78.88 96 LEU A N 1
ATOM 774 C CA . LEU A 1 96 ? -17.119 -21.281 13.671 1.00 78.88 96 LEU A CA 1
ATOM 775 C C . LEU A 1 96 ? -17.625 -19.910 13.203 1.00 78.88 96 LEU A C 1
ATOM 777 O O . LEU A 1 96 ? -16.918 -19.208 12.482 1.00 78.88 96 LEU A O 1
ATOM 781 N N . PRO A 1 97 ? -18.845 -19.500 13.598 1.00 82.50 97 PRO A N 1
ATOM 782 C CA . PRO A 1 97 ? -19.385 -18.216 13.170 1.00 82.50 97 PRO A CA 1
ATOM 783 C C . PRO A 1 97 ? -18.535 -17.047 13.696 1.00 82.50 97 PRO A C 1
ATOM 785 O O . PRO A 1 97 ? -17.831 -17.153 14.691 1.00 82.50 97 PRO A O 1
ATOM 788 N N . VAL A 1 98 ? -18.618 -15.875 13.079 1.00 87.25 98 VAL A N 1
ATOM 789 C CA . VAL A 1 98 ? -18.118 -14.646 13.716 1.00 87.25 98 VAL A CA 1
ATOM 790 C C . VAL A 1 98 ? -19.304 -14.009 14.428 1.00 87.25 98 VAL A C 1
ATOM 792 O O . VAL A 1 98 ? -20.270 -13.630 13.766 1.00 87.25 98 VAL A O 1
ATOM 795 N N . ILE A 1 99 ? -19.265 -13.914 15.762 1.00 91.75 99 ILE A N 1
ATOM 796 C CA . ILE A 1 99 ? -20.410 -13.443 16.571 1.00 91.75 99 ILE A CA 1
ATOM 797 C C . ILE A 1 99 ? -20.859 -12.051 16.122 1.00 91.75 99 ILE A C 1
ATOM 799 O O . ILE A 1 99 ? -22.047 -11.833 15.886 1.00 91.75 99 ILE A O 1
ATOM 803 N N . LEU A 1 100 ? -19.895 -11.152 15.902 1.00 93.12 100 LEU A N 1
ATOM 804 C CA . LEU A 1 100 ? -20.136 -9.785 15.439 1.00 93.12 100 LEU A CA 1
ATOM 805 C C . LEU A 1 100 ? -20.871 -9.704 14.086 1.00 93.12 100 LEU A C 1
ATOM 807 O O . LEU A 1 100 ? -21.450 -8.670 13.770 1.00 93.12 100 LEU A O 1
ATOM 811 N N . ASN A 1 101 ? -20.895 -10.774 13.284 1.00 92.06 101 ASN A N 1
ATOM 812 C CA . ASN A 1 101 ? -21.629 -10.781 12.016 1.00 92.06 101 ASN A CA 1
ATOM 813 C C . ASN A 1 101 ? -23.145 -11.010 12.195 1.00 92.06 101 ASN A C 1
ATOM 815 O O . ASN A 1 101 ? -23.880 -10.948 11.213 1.00 92.06 101 ASN A O 1
ATOM 819 N N . LYS A 1 102 ? -23.632 -11.281 13.417 1.00 93.06 102 LYS A N 1
ATOM 820 C CA . LYS A 1 102 ? -25.052 -11.537 13.713 1.00 93.06 102 LYS A CA 1
ATOM 821 C C . LYS A 1 102 ? -25.540 -10.634 14.850 1.00 93.06 102 LYS A C 1
ATOM 823 O O . LYS A 1 102 ? -25.017 -10.704 15.966 1.00 93.06 102 LYS A O 1
ATOM 828 N N . LYS A 1 103 ? -26.562 -9.811 14.585 1.00 95.44 103 LYS A N 1
ATOM 829 C CA . LYS A 1 103 ? -27.098 -8.823 15.543 1.00 95.44 103 LYS A CA 1
ATOM 830 C C . LYS A 1 103 ? -27.608 -9.488 16.817 1.00 95.44 103 LYS A C 1
ATOM 832 O O . LYS A 1 103 ? -27.184 -9.143 17.914 1.00 95.44 103 LYS A O 1
ATOM 837 N N . GLU A 1 104 ? -28.446 -10.505 16.672 1.00 94.94 104 GLU A N 1
ATOM 838 C CA . GLU A 1 104 ? -29.095 -11.203 17.781 1.00 94.94 104 GLU A CA 1
ATOM 839 C C . GLU A 1 104 ? -28.077 -11.985 18.615 1.00 94.94 104 GLU A C 1
ATOM 841 O O . GLU A 1 104 ? -28.207 -12.066 19.836 1.00 94.94 104 GLU A O 1
ATOM 846 N N . PHE A 1 105 ? -27.042 -12.540 17.974 1.00 95.19 105 PHE A N 1
ATOM 847 C CA . PHE A 1 105 ? -25.969 -13.234 18.685 1.00 95.19 105 PHE A CA 1
ATOM 848 C C . PHE A 1 105 ? -25.104 -12.252 19.481 1.00 95.19 105 PHE A C 1
ATOM 850 O O . PHE A 1 105 ? -24.776 -12.498 20.642 1.00 95.19 105 PHE A O 1
ATOM 857 N N . THR A 1 106 ? -24.807 -11.094 18.896 1.00 96.62 106 THR A N 1
ATOM 858 C CA . THR A 1 106 ? -24.112 -10.008 19.591 1.00 96.62 106 THR A CA 1
ATOM 859 C C . THR A 1 106 ? -24.909 -9.549 20.816 1.00 96.62 106 THR A C 1
ATOM 861 O O . THR A 1 106 ? -24.364 -9.537 21.919 1.00 96.62 106 THR A O 1
ATOM 864 N N . SER A 1 107 ? -26.213 -9.280 20.668 1.00 96.19 107 SER A N 1
ATOM 865 C CA . SER A 1 107 ? -27.099 -8.924 21.789 1.00 96.19 107 SER A CA 1
ATOM 866 C C . SER A 1 107 ? -27.133 -10.005 22.870 1.00 96.19 107 SER A C 1
ATOM 868 O O . SER A 1 107 ? -27.077 -9.700 24.062 1.00 96.19 107 SER A O 1
ATOM 870 N N . TYR A 1 108 ? -27.172 -11.281 22.471 1.00 95.81 108 TYR A N 1
ATOM 871 C CA . TYR A 1 108 ? -27.135 -12.404 23.404 1.00 95.81 108 TYR A CA 1
ATOM 872 C C . TYR A 1 108 ? -25.860 -12.399 24.256 1.00 95.81 108 TYR A C 1
ATOM 874 O O . TYR A 1 108 ? -25.948 -12.528 25.477 1.00 95.81 108 TYR A O 1
ATOM 882 N N . VAL A 1 109 ? -24.685 -12.188 23.658 1.00 95.12 109 VAL A N 1
ATOM 883 C CA . VAL A 1 109 ? -23.421 -12.124 24.411 1.00 95.12 109 VAL A CA 1
ATOM 884 C C . VAL A 1 109 ? -23.347 -10.870 25.286 1.00 95.12 109 VAL A C 1
ATOM 886 O O . VAL A 1 109 ? -22.959 -10.968 26.449 1.00 95.12 109 VAL A O 1
ATOM 889 N N . LEU A 1 110 ? -23.773 -9.708 24.780 1.00 96.12 110 LEU A N 1
ATOM 890 C CA . LEU A 1 110 ? -23.803 -8.466 25.562 1.00 96.12 110 LEU A CA 1
ATOM 891 C C . LEU A 1 110 ? -24.726 -8.560 26.779 1.00 96.12 110 LEU A C 1
ATOM 893 O O . LEU A 1 110 ? -24.418 -7.971 27.808 1.00 96.12 110 LEU A O 1
ATOM 897 N N . SER A 1 111 ? -25.790 -9.367 26.721 1.00 94.69 111 SER A N 1
ATOM 898 C CA . SER A 1 111 ? -26.700 -9.574 27.856 1.00 94.69 111 SER A CA 1
ATOM 899 C C . SER A 1 111 ? -26.040 -10.199 29.096 1.00 94.69 111 SER A C 1
ATOM 901 O O . SER A 1 111 ? -26.676 -10.306 30.143 1.00 94.69 111 SER A O 1
ATOM 903 N N . TYR A 1 112 ? -24.810 -10.710 28.985 1.00 94.50 112 TYR A N 1
ATOM 904 C CA . TYR A 1 112 ? -24.016 -11.198 30.119 1.00 94.50 112 TYR A CA 1
ATOM 905 C C . TYR A 1 112 ? -23.153 -10.115 30.767 1.00 94.50 112 TYR A C 1
ATOM 907 O O . TYR A 1 112 ? -22.635 -10.322 31.865 1.00 94.50 112 TYR A O 1
ATOM 915 N N . LEU A 1 113 ? -22.946 -8.994 30.079 1.00 93.31 113 LEU A N 1
ATOM 916 C CA . LEU A 1 113 ? -22.147 -7.892 30.579 1.00 93.31 113 LEU A CA 1
ATOM 917 C C . LEU A 1 113 ? -23.029 -6.955 31.396 1.00 93.31 113 LEU A C 1
ATOM 919 O O . LEU A 1 113 ? -24.024 -6.425 30.917 1.00 93.31 113 LEU A O 1
ATOM 923 N N . ASP A 1 114 ? -22.610 -6.722 32.630 1.00 90.31 114 ASP A N 1
ATOM 924 C CA . ASP A 1 114 ? -23.136 -5.638 33.451 1.00 90.31 114 ASP A CA 1
ATOM 925 C C . ASP A 1 114 ? -22.640 -4.282 32.913 1.00 90.31 114 ASP A C 1
ATOM 927 O O . ASP A 1 114 ? -21.433 -4.014 32.922 1.00 90.31 114 ASP A O 1
ATOM 931 N N . ALA A 1 115 ? -23.576 -3.459 32.429 1.00 87.38 115 ALA A N 1
ATOM 932 C CA . ALA A 1 115 ? -23.322 -2.137 31.858 1.00 87.38 115 ALA A CA 1
ATOM 933 C C . ALA A 1 115 ? -22.845 -1.112 32.901 1.00 87.38 115 ALA A C 1
ATOM 935 O O . ALA A 1 115 ? -22.141 -0.166 32.548 1.00 87.38 115 ALA A O 1
ATOM 936 N N . GLU A 1 116 ? -23.176 -1.311 34.179 1.00 88.00 116 GLU A N 1
ATOM 937 C CA . GLU A 1 116 ? -22.744 -0.430 35.266 1.00 88.00 116 GLU A CA 1
ATOM 938 C C . GLU A 1 116 ? -21.354 -0.805 35.789 1.00 88.00 116 GLU A C 1
ATOM 940 O O . GLU A 1 116 ? -20.712 -0.015 36.483 1.00 88.00 116 GLU A O 1
ATOM 945 N N . ASN A 1 117 ? -20.842 -1.987 35.425 1.00 88.75 117 ASN A N 1
ATOM 946 C CA . ASN A 1 117 ? -19.536 -2.459 35.860 1.00 88.75 117 ASN A CA 1
ATOM 947 C C . ASN A 1 117 ? -18.396 -1.828 35.037 1.00 88.75 117 ASN A C 1
ATOM 949 O O . ASN A 1 117 ? -18.167 -2.223 33.883 1.00 88.75 117 ASN A O 1
ATOM 953 N N . PRO A 1 118 ? -17.553 -0.955 35.630 1.00 88.31 118 PRO A N 1
ATOM 954 C CA . PRO A 1 118 ? -16.523 -0.245 34.872 1.00 88.31 118 PRO A CA 1
ATOM 955 C C . PRO A 1 118 ? -15.476 -1.171 34.246 1.00 88.31 118 PRO A C 1
ATOM 957 O O . PRO A 1 118 ? -14.894 -0.852 33.210 1.00 88.31 118 PRO A O 1
ATOM 960 N N . ARG A 1 119 ? -15.229 -2.345 34.845 1.00 87.12 119 ARG A N 1
ATOM 961 C CA . ARG A 1 119 ? -14.247 -3.316 34.334 1.00 87.12 119 ARG A CA 1
ATOM 962 C C . ARG A 1 119 ? -14.766 -4.093 33.131 1.00 87.12 119 ARG A C 1
ATOM 964 O O . ARG A 1 119 ? -13.945 -4.517 32.315 1.00 87.12 119 ARG A O 1
ATOM 971 N N . HIS A 1 120 ? -16.075 -4.333 33.050 1.00 90.56 120 HIS A N 1
ATOM 972 C CA . HIS A 1 120 ? -16.692 -4.938 31.870 1.00 90.56 120 HIS A CA 1
ATOM 973 C C . HIS A 1 120 ? -16.701 -3.930 30.726 1.00 90.56 120 HIS A C 1
ATOM 975 O O . HIS A 1 120 ? -16.173 -4.225 29.654 1.00 90.56 120 HIS A O 1
ATOM 981 N N . LEU A 1 121 ? -17.187 -2.714 30.993 1.00 91.81 121 LEU A N 1
ATOM 982 C CA . LEU A 1 121 ? -17.293 -1.671 29.980 1.00 91.81 121 LEU A CA 1
ATOM 983 C C . LEU A 1 121 ? -15.923 -1.247 29.431 1.00 91.81 121 LEU A C 1
ATOM 985 O O . LEU A 1 121 ? -15.747 -1.171 28.222 1.00 91.81 121 LEU A O 1
ATOM 989 N N . SER A 1 122 ? -14.913 -1.072 30.289 1.00 91.44 122 SER A N 1
ATOM 990 C CA . SER A 1 122 ? -13.545 -0.733 29.862 1.00 91.44 122 SER A CA 1
ATOM 991 C C . SER A 1 122 ? -12.935 -1.789 28.925 1.00 91.44 122 SER A C 1
ATOM 993 O O . SER A 1 122 ? -12.334 -1.446 27.906 1.00 91.44 122 SER A O 1
ATOM 995 N N . ARG A 1 123 ? -13.139 -3.085 29.214 1.00 92.31 123 ARG A N 1
ATOM 996 C CA . ARG A 1 123 ? -12.697 -4.179 28.331 1.00 92.31 123 ARG A CA 1
ATOM 997 C C . ARG A 1 123 ? -13.458 -4.192 27.009 1.00 92.31 123 ARG A C 1
ATOM 999 O O . ARG A 1 123 ? -12.848 -4.441 25.972 1.00 92.31 123 ARG A O 1
ATOM 1006 N N . LEU A 1 124 ? -14.765 -3.933 27.046 1.00 95.56 124 LEU A N 1
ATOM 1007 C CA . LEU A 1 124 ? -15.595 -3.864 25.848 1.00 95.56 124 LEU A CA 1
ATOM 1008 C C . LEU A 1 124 ? -15.171 -2.707 24.938 1.00 95.56 124 LEU A C 1
ATOM 1010 O O . LEU A 1 124 ? -14.952 -2.940 23.756 1.00 95.56 124 LEU A O 1
ATOM 1014 N N . ILE A 1 125 ? -14.963 -1.510 25.495 1.00 95.38 125 ILE A N 1
ATOM 1015 C CA . ILE A 1 125 ? -14.439 -0.339 24.775 1.00 95.38 125 ILE A CA 1
ATOM 1016 C C . ILE A 1 125 ? -13.092 -0.658 24.128 1.00 95.38 125 ILE A C 1
ATOM 1018 O O . ILE A 1 125 ? -12.893 -0.403 22.941 1.00 95.38 125 ILE A O 1
ATOM 1022 N N . PHE A 1 126 ? -12.171 -1.256 24.889 1.00 95.31 126 PHE A N 1
ATOM 1023 C CA . PHE A 1 126 ? -10.863 -1.627 24.365 1.00 95.31 126 PHE A CA 1
ATOM 1024 C C . PHE A 1 126 ? -10.982 -2.587 23.173 1.00 95.31 126 PHE A C 1
ATOM 1026 O O . PHE A 1 126 ? -10.369 -2.345 22.135 1.00 95.31 126 PHE A O 1
ATOM 1033 N N . GLN A 1 127 ? -11.789 -3.648 23.284 1.00 95.25 127 GLN A N 1
ATOM 1034 C CA . GLN A 1 127 ? -11.969 -4.600 22.184 1.00 95.25 127 GLN A CA 1
ATOM 1035 C C . GLN A 1 127 ? -12.729 -4.003 20.994 1.00 95.25 127 GLN A C 1
ATOM 1037 O O . GLN A 1 127 ? -12.401 -4.333 19.856 1.00 95.25 127 GLN A O 1
ATOM 1042 N N . PHE A 1 128 ? -13.678 -3.097 21.242 1.00 96.75 128 PHE A N 1
ATOM 1043 C CA . PHE A 1 128 ? -14.400 -2.358 20.208 1.00 96.75 128 PHE A CA 1
ATOM 1044 C C . PHE A 1 128 ? -13.463 -1.497 19.361 1.00 96.75 128 PHE A C 1
ATOM 1046 O O . PHE A 1 128 ? -13.472 -1.608 18.140 1.00 96.75 128 PHE A O 1
ATOM 1053 N N . LEU A 1 129 ? -12.601 -0.695 19.989 1.00 96.75 129 LEU A N 1
ATOM 1054 C CA . LEU A 1 129 ? -11.651 0.157 19.268 1.00 96.75 129 LEU A CA 1
ATOM 1055 C C . LEU A 1 129 ? -10.526 -0.664 18.619 1.00 96.75 129 LEU A C 1
ATOM 1057 O O . LEU A 1 129 ? -10.141 -0.417 17.475 1.00 96.75 129 LEU A O 1
ATOM 1061 N N . LYS A 1 130 ? -10.016 -1.685 19.320 1.00 95.19 130 LYS A N 1
ATOM 1062 C CA . LYS A 1 130 ? -8.951 -2.554 18.801 1.00 95.19 130 LYS A CA 1
ATOM 1063 C C . LYS A 1 130 ? -9.390 -3.329 17.560 1.00 95.19 130 LYS A C 1
ATOM 1065 O O . LYS A 1 130 ? -8.599 -3.464 16.632 1.00 95.19 130 LYS A O 1
ATOM 1070 N N . ASN A 1 131 ? -10.628 -3.819 17.533 1.00 93.81 131 ASN A N 1
ATOM 1071 C CA . ASN A 1 131 ? -11.166 -4.642 16.448 1.00 93.81 131 ASN A CA 1
ATOM 1072 C C . ASN A 1 131 ? -12.322 -3.941 15.720 1.00 93.81 131 ASN A C 1
ATOM 1074 O O . ASN A 1 131 ? -13.261 -4.603 15.277 1.00 93.81 131 ASN A O 1
ATOM 1078 N N . TYR A 1 132 ? -12.264 -2.611 15.618 1.00 95.25 132 TYR A N 1
ATOM 1079 C CA . TYR A 1 132 ? -13.276 -1.785 14.963 1.00 95.25 132 TYR A CA 1
ATOM 1080 C C . TYR A 1 132 ? -13.609 -2.307 13.557 1.00 95.25 132 TYR A C 1
ATOM 1082 O O . TYR A 1 132 ? -12.704 -2.583 12.766 1.00 95.25 132 TYR A O 1
ATOM 1090 N N . ARG A 1 133 ? -14.905 -2.490 13.271 1.00 91.44 133 ARG A N 1
ATOM 1091 C CA . ARG A 1 133 ? -15.435 -3.091 12.033 1.00 91.44 133 ARG A CA 1
ATOM 1092 C C . ARG A 1 133 ? -16.845 -2.572 11.741 1.00 91.44 133 ARG A C 1
ATOM 1094 O O . ARG A 1 133 ? -17.815 -3.271 12.014 1.00 91.44 133 ARG A O 1
ATOM 1101 N N . GLN A 1 134 ? -16.946 -1.365 11.192 1.00 90.75 134 GLN A N 1
ATOM 1102 C CA . GLN A 1 134 ? -18.225 -0.681 10.953 1.00 90.75 134 GLN A CA 1
ATOM 1103 C C . GLN A 1 134 ? -19.202 -1.471 10.060 1.00 90.75 134 GLN A C 1
ATOM 1105 O O . GLN A 1 134 ? -20.404 -1.447 10.294 1.00 90.75 134 GLN A O 1
ATOM 1110 N N . GLU A 1 135 ? -18.678 -2.235 9.101 1.00 90.38 135 GLU A N 1
ATOM 1111 C CA . GLU A 1 135 ? -19.435 -3.093 8.171 1.00 90.38 135 GLU A CA 1
ATOM 1112 C C . GLU A 1 135 ? -20.154 -4.276 8.857 1.00 90.38 135 GLU A C 1
ATOM 1114 O O . GLU A 1 135 ? -21.059 -4.887 8.290 1.00 90.38 135 GLU A O 1
ATOM 1119 N N . ALA A 1 136 ? -19.730 -4.677 10.064 1.00 91.94 136 ALA A N 1
ATOM 1120 C CA . ALA A 1 136 ? -20.279 -5.863 10.718 1.00 91.94 136 ALA A CA 1
ATOM 1121 C C . ALA A 1 136 ? -21.660 -5.558 11.336 1.00 91.94 136 ALA A C 1
ATOM 1123 O O . ALA A 1 136 ? -21.760 -4.637 12.146 1.00 91.94 136 ALA A O 1
ATOM 1124 N N . PRO A 1 137 ? -22.716 -6.357 11.076 1.00 92.56 137 PRO A N 1
ATOM 1125 C CA . PRO A 1 137 ? -24.059 -6.090 11.602 1.00 92.56 137 PRO A CA 1
ATOM 1126 C C . PRO A 1 137 ? -24.148 -5.886 13.123 1.00 92.56 137 PRO A C 1
ATOM 1128 O O . PRO A 1 137 ? -24.961 -5.091 13.589 1.00 92.56 137 PRO A O 1
ATOM 1131 N N . GLY A 1 138 ? -23.329 -6.594 13.907 1.00 95.25 138 GLY A N 1
ATOM 1132 C CA . GLY A 1 138 ? -23.260 -6.469 15.365 1.00 95.25 138 GLY A CA 1
ATOM 1133 C C . GLY A 1 138 ? -22.453 -5.269 15.867 1.00 95.25 138 GLY A C 1
ATOM 1134 O O . GLY A 1 138 ? -22.541 -4.948 17.049 1.00 95.25 138 GLY A O 1
ATOM 1135 N N . HIS A 1 139 ? -21.694 -4.581 15.008 1.00 95.12 139 HIS A N 1
ATOM 1136 C CA . HIS A 1 139 ? -20.905 -3.407 15.391 1.00 95.12 139 HIS A CA 1
ATOM 1137 C C . HIS A 1 139 ? -21.775 -2.320 16.018 1.00 95.12 139 HIS A C 1
ATOM 1139 O O . HIS A 1 139 ? -21.473 -1.842 17.109 1.00 95.12 139 HIS A O 1
ATOM 1145 N N . GLU A 1 140 ? -22.890 -2.002 15.361 1.00 95.19 140 GLU A N 1
ATOM 1146 C CA . GLU A 1 140 ? -23.835 -0.987 15.823 1.00 95.19 140 GLU A CA 1
ATOM 1147 C C . GLU A 1 140 ? -24.455 -1.359 17.175 1.00 95.19 140 GLU A C 1
ATOM 1149 O O . GLU A 1 140 ? -24.575 -0.518 18.059 1.00 95.19 140 GLU A O 1
ATOM 1154 N N . ILE A 1 141 ? -24.746 -2.647 17.391 1.00 97.38 141 ILE A N 1
ATOM 1155 C CA . ILE A 1 141 ? -25.269 -3.148 18.668 1.00 97.38 141 ILE A CA 1
ATOM 1156 C C . ILE A 1 141 ? -24.263 -2.904 19.803 1.00 97.38 141 ILE A C 1
ATOM 1158 O O . ILE A 1 141 ? -24.641 -2.442 20.879 1.00 97.38 141 ILE A O 1
ATOM 1162 N N . VAL A 1 142 ? -22.975 -3.186 19.570 1.00 97.12 142 VAL A N 1
ATOM 1163 C CA . VAL A 1 142 ? -21.923 -2.924 20.565 1.00 97.12 142 VAL A CA 1
ATOM 1164 C C . VAL A 1 142 ? -21.730 -1.421 20.778 1.00 97.12 142 VAL A C 1
ATOM 1166 O O . VAL A 1 142 ? -21.623 -0.993 21.926 1.00 97.12 142 VAL A O 1
ATOM 1169 N N . ARG A 1 143 ? -21.715 -0.622 19.702 1.00 96.56 143 ARG A N 1
ATOM 1170 C CA . ARG A 1 143 ? -21.587 0.842 19.760 1.00 96.56 143 ARG A CA 1
ATOM 1171 C C . ARG A 1 143 ? -22.688 1.451 20.630 1.00 96.56 143 ARG A C 1
ATOM 1173 O O . ARG A 1 143 ? -22.371 2.122 21.609 1.00 96.56 143 ARG A O 1
ATOM 1180 N N . SER A 1 144 ? -23.958 1.160 20.329 1.00 95.12 144 SER A N 1
ATOM 1181 C CA . SER A 1 144 ? -25.104 1.671 21.091 1.00 95.12 144 SER A CA 1
ATOM 1182 C C . SER A 1 144 ? -25.092 1.198 22.546 1.00 95.12 144 SER A C 1
ATOM 1184 O O . SER A 1 144 ? -25.405 1.977 23.443 1.00 95.12 144 SER A O 1
ATOM 1186 N N . PHE A 1 145 ? -24.694 -0.054 22.809 1.00 96.50 145 PHE A N 1
ATOM 1187 C CA . PHE A 1 145 ? -24.549 -0.558 24.178 1.00 96.50 145 PHE A CA 1
ATOM 1188 C C . PHE A 1 145 ? -23.508 0.245 24.970 1.00 96.50 145 PHE A C 1
ATOM 1190 O O . PHE A 1 145 ? -23.770 0.642 26.104 1.00 96.50 145 PHE A O 1
ATOM 1197 N N . ILE A 1 146 ? -22.337 0.509 24.377 1.00 96.31 146 ILE A N 1
ATOM 1198 C CA . ILE A 1 146 ? -21.278 1.302 25.014 1.00 96.31 146 ILE A CA 1
ATOM 1199 C C . ILE A 1 146 ? -21.751 2.736 25.260 1.00 96.31 146 ILE A C 1
ATOM 1201 O O . ILE A 1 146 ? -21.575 3.248 26.363 1.00 96.31 146 ILE A O 1
ATOM 1205 N N . GLU A 1 147 ? -22.349 3.371 24.253 1.00 94.81 147 GLU A N 1
ATOM 1206 C CA . GLU A 1 147 ? -22.853 4.743 24.333 1.00 94.81 147 GLU A CA 1
ATOM 1207 C C . GLU A 1 147 ? -23.857 4.899 25.485 1.00 94.81 147 GLU A C 1
ATOM 1209 O O . GLU A 1 147 ? -23.669 5.737 26.369 1.00 94.81 147 GLU A O 1
ATOM 1214 N N . GLN A 1 148 ? -24.868 4.027 25.549 1.00 93.19 148 GLN A N 1
ATOM 1215 C CA . GLN A 1 148 ? -25.865 4.043 26.623 1.00 93.19 148 GLN A CA 1
ATOM 1216 C C . GLN A 1 148 ? -25.254 3.752 27.999 1.00 93.19 148 GLN A C 1
ATOM 1218 O O . GLN A 1 148 ? -25.644 4.372 28.991 1.00 93.19 148 GLN A O 1
ATOM 1223 N N . ALA A 1 149 ? -24.291 2.830 28.076 1.00 93.50 149 ALA A N 1
ATOM 1224 C CA . ALA A 1 149 ? -23.610 2.506 29.325 1.00 93.50 149 ALA A CA 1
ATOM 1225 C C . ALA A 1 149 ? -22.762 3.684 29.837 1.00 93.50 149 ALA A C 1
ATOM 1227 O O . ALA A 1 149 ? -22.778 3.981 31.031 1.00 93.50 149 ALA A O 1
ATOM 1228 N N . LEU A 1 150 ? -22.070 4.405 28.949 1.00 93.06 150 LEU A N 1
ATOM 1229 C CA . LEU A 1 150 ? -21.259 5.570 29.314 1.00 93.06 150 LEU A CA 1
ATOM 1230 C C . LEU A 1 150 ? -22.097 6.739 29.845 1.00 93.06 150 LEU A C 1
ATOM 1232 O O . LEU A 1 150 ? -21.630 7.428 30.753 1.00 93.06 150 LEU A O 1
ATOM 1236 N N . LEU A 1 151 ? -23.320 6.932 29.338 1.00 90.00 151 LEU A N 1
ATOM 1237 C CA . LEU A 1 151 ? -24.248 7.959 29.834 1.00 90.00 151 LEU A CA 1
ATOM 1238 C C . LEU A 1 151 ? -24.696 7.707 31.281 1.00 90.00 151 LEU A C 1
ATOM 1240 O O . LEU A 1 151 ? -24.959 8.652 32.018 1.00 90.00 151 LEU A O 1
ATOM 1244 N N . ARG A 1 152 ? -24.785 6.437 31.691 1.00 88.38 152 ARG A N 1
ATOM 1245 C CA . ARG A 1 152 ? -25.248 6.029 33.030 1.00 88.38 152 ARG A CA 1
ATOM 1246 C C . ARG A 1 152 ? -24.105 5.792 34.017 1.00 88.38 152 ARG A C 1
ATOM 1248 O O . ARG A 1 152 ? -24.324 5.772 35.226 1.00 88.38 152 ARG A O 1
ATOM 1255 N N . ALA A 1 153 ? -22.888 5.584 33.519 1.00 85.19 153 ALA A N 1
ATOM 1256 C CA . ALA A 1 153 ? -21.742 5.235 34.342 1.00 85.19 153 ALA A CA 1
ATOM 1257 C C . ALA A 1 153 ? -21.323 6.379 35.281 1.00 85.19 153 ALA A C 1
ATOM 1259 O O . ALA A 1 153 ? -21.165 7.531 34.873 1.00 85.19 153 ALA A O 1
ATOM 1260 N N . LYS A 1 154 ? -21.041 6.044 36.545 1.00 83.19 154 LYS A N 1
ATOM 1261 C CA . LYS A 1 154 ? -20.481 7.008 37.503 1.00 83.19 154 LYS A CA 1
ATOM 1262 C C . LYS A 1 154 ? -19.061 7.429 37.078 1.00 83.19 154 LYS A C 1
ATOM 1264 O O . LYS A 1 154 ? -18.237 6.539 36.808 1.00 83.19 154 LYS A O 1
ATOM 1269 N N . PRO A 1 155 ? -18.740 8.742 37.067 1.00 71.25 155 PRO A N 1
ATOM 1270 C CA . PRO A 1 155 ? -17.419 9.236 36.683 1.00 71.25 155 PRO A CA 1
ATOM 1271 C C . PRO A 1 155 ? -16.321 8.596 37.536 1.00 71.25 155 PRO A C 1
ATOM 1273 O O . PRO A 1 155 ? -16.265 8.769 38.750 1.00 71.25 155 PRO A O 1
ATOM 1276 N N . SER A 1 156 ? -15.475 7.789 36.900 1.00 76.62 156 SER A N 1
ATOM 1277 C CA . SER A 1 156 ? -14.400 7.036 37.559 1.00 76.62 156 SER A CA 1
ATOM 1278 C C . SER A 1 156 ? -13.339 6.636 36.524 1.00 76.62 156 SER A C 1
ATOM 1280 O O . SER A 1 156 ? -12.894 7.473 35.741 1.00 76.62 156 SER A O 1
ATOM 1282 N N . VAL A 1 157 ? -12.989 5.349 36.430 1.00 80.25 157 VAL A N 1
ATOM 1283 C CA . VAL A 1 157 ? -12.073 4.777 35.421 1.00 80.25 157 VAL A CA 1
ATOM 1284 C C . VAL A 1 157 ? -12.555 5.034 33.982 1.00 80.25 157 VAL A C 1
ATOM 1286 O O . VAL A 1 157 ? -11.778 4.962 33.033 1.00 80.25 157 VAL A O 1
ATOM 1289 N N . LEU A 1 158 ? -13.839 5.355 33.810 1.00 88.50 158 LEU A N 1
ATOM 1290 C CA . LEU A 1 158 ? -14.476 5.620 32.520 1.00 88.50 158 LEU A CA 1
ATOM 1291 C C . LEU A 1 158 ? -14.517 7.101 32.134 1.00 88.50 158 LEU A C 1
ATOM 1293 O O . LEU A 1 158 ? -14.856 7.390 30.990 1.00 88.50 158 LEU A O 1
ATOM 1297 N N . ARG A 1 159 ? -14.143 8.025 33.034 1.00 90.50 159 ARG A N 1
ATOM 1298 C CA . ARG A 1 159 ? -14.255 9.480 32.815 1.00 90.50 159 ARG A CA 1
ATOM 1299 C C . ARG A 1 159 ? -13.651 9.912 31.482 1.00 90.50 159 ARG A C 1
ATOM 1301 O O . ARG A 1 159 ? -14.280 10.601 30.694 1.00 90.50 159 ARG A O 1
ATOM 1308 N N . LYS A 1 160 ? -12.466 9.395 31.190 1.00 91.12 160 LYS A N 1
ATOM 1309 C CA . LYS A 1 160 ? -11.744 9.625 29.941 1.00 91.12 160 LYS A CA 1
ATOM 1310 C C . LYS A 1 160 ? -12.532 9.222 28.685 1.00 91.12 160 LYS A C 1
ATOM 1312 O O . LYS A 1 160 ? -12.450 9.904 27.672 1.00 91.12 160 LYS A O 1
ATOM 1317 N N . TRP A 1 161 ? -13.292 8.128 28.733 1.00 93.06 161 TRP A N 1
ATOM 1318 C CA . TRP A 1 161 ? -14.146 7.696 27.620 1.00 93.06 161 TRP A CA 1
ATOM 1319 C C . TRP A 1 161 ? -15.471 8.458 27.570 1.00 93.06 161 TRP A C 1
ATOM 1321 O O . TRP A 1 161 ? -16.023 8.614 26.489 1.00 93.06 161 TRP A O 1
ATOM 1331 N N . GLN A 1 162 ? -15.952 8.970 28.705 1.00 92.06 162 GLN A N 1
ATOM 1332 C CA . GLN A 1 162 ? -17.099 9.883 28.751 1.00 92.06 162 GLN A CA 1
ATOM 1333 C C . GLN A 1 162 ? -16.743 11.236 28.113 1.00 92.06 162 GLN A C 1
ATOM 1335 O O . GLN A 1 162 ? -17.489 11.736 27.280 1.00 92.06 162 GLN A O 1
ATOM 1340 N N . GLU A 1 163 ? -15.563 11.780 28.425 1.00 92.19 163 GLU A N 1
ATOM 1341 C CA . GLU A 1 163 ? -15.024 13.013 27.825 1.00 92.19 163 GLU A CA 1
ATOM 1342 C C . GLU A 1 163 ? -14.722 12.853 26.323 1.00 92.19 163 GLU A C 1
ATOM 1344 O O . GLU A 1 163 ? -14.778 13.818 25.563 1.00 92.19 163 GLU A O 1
ATOM 1349 N N . ASN A 1 164 ? -14.445 11.623 25.878 1.00 93.25 164 ASN A N 1
ATOM 1350 C CA . ASN A 1 164 ? -14.172 11.277 24.482 1.00 93.25 164 ASN A CA 1
ATOM 1351 C C . ASN A 1 164 ? -15.267 10.377 23.881 1.00 93.25 164 ASN A C 1
ATOM 1353 O O . ASN A 1 164 ? -14.979 9.488 23.079 1.00 93.25 164 ASN A O 1
ATOM 1357 N N . SER A 1 165 ? -16.534 10.618 24.237 1.00 92.94 165 SER A N 1
ATOM 1358 C CA . SER A 1 165 ? -17.682 9.816 23.779 1.00 92.94 165 SER A CA 1
ATOM 1359 C C . SER A 1 165 ? -17.876 9.811 22.257 1.00 92.94 165 SER A C 1
ATOM 1361 O O . SER A 1 165 ? -18.499 8.900 21.720 1.00 92.94 165 SER A O 1
ATOM 1363 N N . VAL A 1 166 ? -17.263 10.768 21.551 1.00 94.19 166 VAL A N 1
ATOM 1364 C CA . VAL A 1 166 ? -17.232 10.871 20.083 1.00 94.19 166 VAL A CA 1
ATOM 1365 C C . VAL A 1 166 ? -16.808 9.578 19.374 1.00 94.19 166 VAL A C 1
ATOM 1367 O O . VAL A 1 166 ? -17.251 9.333 18.259 1.00 94.19 166 VAL A O 1
ATOM 1370 N N . PHE A 1 167 ? -15.987 8.722 19.995 1.00 95.12 167 PHE A N 1
ATOM 1371 C CA . PHE A 1 167 ? -15.596 7.433 19.404 1.00 95.12 167 PHE A CA 1
ATOM 1372 C C . PHE A 1 167 ? -16.759 6.454 19.235 1.00 95.12 167 PHE A C 1
ATOM 1374 O O . PHE A 1 167 ? -16.645 5.484 18.487 1.00 95.12 167 PHE A O 1
ATOM 1381 N N . PHE A 1 168 ? -17.856 6.699 19.943 1.00 94.62 168 PHE A N 1
ATOM 1382 C CA . PHE A 1 168 ? -19.044 5.863 19.938 1.00 94.62 168 PHE A CA 1
ATOM 1383 C C . PHE A 1 168 ? -20.209 6.539 19.216 1.00 94.62 168 PHE A C 1
ATOM 1385 O O . PHE A 1 168 ? -21.303 6.004 19.258 1.00 94.62 168 PHE A O 1
ATOM 1392 N N . ASP A 1 169 ? -19.991 7.663 18.529 1.00 91.19 169 ASP A N 1
ATOM 1393 C CA . ASP A 1 169 ? -20.964 8.272 17.614 1.00 91.19 169 ASP A CA 1
ATOM 1394 C C . ASP A 1 169 ? -21.041 7.463 16.299 1.00 91.19 169 ASP A C 1
ATOM 1396 O O . ASP A 1 169 ? -20.042 6.899 15.845 1.00 91.19 169 ASP A O 1
ATOM 1400 N N . TYR A 1 170 ? -22.205 7.427 15.648 1.00 87.56 170 TYR A N 1
ATOM 1401 C CA . TYR A 1 170 ? -22.368 6.855 14.306 1.00 87.56 170 TYR A CA 1
ATOM 1402 C C . TYR A 1 170 ? -21.504 7.565 13.242 1.00 87.56 170 TYR A C 1
ATOM 1404 O O . TYR A 1 170 ? -21.105 6.949 12.255 1.00 87.56 170 TYR A O 1
ATOM 1412 N N . LYS A 1 171 ? -21.184 8.852 13.447 1.00 90.81 171 LYS A N 1
ATOM 1413 C CA . LYS A 1 171 ? -20.307 9.681 12.598 1.00 90.81 171 LYS A CA 1
ATOM 1414 C C . LYS A 1 171 ? -18.879 9.811 13.135 1.00 90.81 171 LYS A C 1
ATOM 1416 O O . LYS A 1 171 ? -18.148 10.703 12.702 1.00 90.81 171 LYS A O 1
ATOM 1421 N N . CYS A 1 172 ? -18.446 8.928 14.039 1.00 93.75 172 CYS A N 1
ATOM 1422 C CA . CYS A 1 172 ? -17.177 9.075 14.758 1.00 93.75 172 CYS A CA 1
ATOM 1423 C C . CYS A 1 172 ? -15.964 9.333 13.847 1.00 93.75 172 CYS A C 1
ATOM 1425 O O . CYS A 1 172 ? -15.174 10.227 14.142 1.00 93.75 172 CYS A O 1
ATOM 1427 N N . LEU A 1 173 ? -15.827 8.626 12.719 1.00 94.12 173 LEU A N 1
ATOM 1428 C CA . LEU A 1 173 ? -14.708 8.818 11.788 1.00 94.12 173 LEU A CA 1
ATOM 1429 C C . LEU A 1 173 ? -14.688 10.234 11.193 1.00 94.12 173 LEU A C 1
ATOM 1431 O O . LEU A 1 173 ? -13.623 10.842 11.101 1.00 94.12 173 LEU A O 1
ATOM 1435 N N . ASP A 1 174 ? -15.856 10.789 10.860 1.00 92.31 174 ASP A N 1
ATOM 1436 C CA . ASP A 1 174 ? -15.986 12.156 10.351 1.00 92.31 174 ASP A CA 1
ATOM 1437 C C . ASP A 1 174 ? -15.623 13.186 11.422 1.00 92.31 174 ASP A C 1
ATOM 1439 O O . ASP A 1 174 ? -14.792 14.070 11.203 1.00 92.31 174 ASP A O 1
ATOM 1443 N N . THR A 1 175 ? -16.181 13.027 12.622 1.00 92.62 175 THR A N 1
ATOM 1444 C CA . THR A 1 175 ? -15.933 13.946 13.733 1.00 92.62 175 THR A CA 1
ATOM 1445 C C . THR A 1 175 ? -14.470 13.921 14.172 1.00 92.62 175 THR A C 1
ATOM 1447 O O . THR A 1 175 ? -13.892 14.975 14.439 1.00 92.62 175 THR A O 1
ATOM 1450 N N . ILE A 1 176 ? -13.852 12.739 14.234 1.00 93.94 176 ILE A N 1
ATOM 1451 C CA . ILE A 1 176 ? -12.435 12.582 14.570 1.00 93.94 176 ILE A CA 1
ATOM 1452 C C . ILE A 1 176 ? -11.551 13.159 13.462 1.00 93.94 176 ILE A C 1
ATOM 1454 O O . ILE A 1 176 ? -10.627 13.912 13.768 1.00 93.94 176 ILE A O 1
ATOM 1458 N N . ARG A 1 177 ? -11.870 12.911 12.184 1.00 91.12 177 ARG A N 1
ATOM 1459 C CA . ARG A 1 177 ? -11.174 13.538 11.051 1.00 91.12 177 ARG A CA 1
ATOM 1460 C C . ARG A 1 177 ? -11.185 15.062 11.166 1.00 91.12 177 ARG A C 1
ATOM 1462 O O . ARG A 1 177 ? -10.138 15.686 11.037 1.00 91.12 177 ARG A O 1
ATOM 1469 N N . ASN A 1 178 ? -12.336 15.668 11.457 1.00 89.69 178 ASN A N 1
ATOM 1470 C CA . ASN A 1 178 ? -12.469 17.129 11.549 1.00 89.69 178 ASN A CA 1
ATOM 1471 C C . ASN A 1 178 ? -11.652 17.737 12.704 1.00 89.69 178 ASN A C 1
ATOM 1473 O O . ASN A 1 178 ? -11.370 18.934 12.695 1.00 89.69 178 ASN A O 1
ATOM 1477 N N . LYS A 1 179 ? -11.246 16.930 13.694 1.00 90.38 179 LYS A N 1
ATOM 1478 C CA . LYS A 1 179 ? -10.364 17.362 14.785 1.00 90.38 179 LYS A CA 1
ATOM 1479 C C . LYS A 1 179 ? -8.876 17.298 14.426 1.00 90.38 179 LYS A C 1
ATOM 1481 O O . LYS A 1 179 ? -8.104 17.981 15.093 1.00 90.38 179 LYS A O 1
ATOM 1486 N N . LEU A 1 180 ? -8.467 16.553 13.392 1.00 86.31 180 LEU A N 1
ATOM 1487 C CA . LEU A 1 180 ? -7.049 16.335 13.055 1.00 86.31 180 LEU A CA 1
ATOM 1488 C C . LEU A 1 180 ? -6.272 17.622 12.787 1.00 86.31 180 LEU A C 1
ATOM 1490 O O . LEU A 1 180 ? -5.109 17.716 13.172 1.00 86.31 180 LEU A O 1
ATOM 1494 N N . SER A 1 181 ? -6.913 18.626 12.185 1.00 83.81 181 SER A N 1
ATOM 1495 C CA . SER A 1 181 ? -6.278 19.919 11.907 1.00 83.81 181 SER A CA 1
ATOM 1496 C C . SER A 1 181 ? -5.767 20.614 13.174 1.00 83.81 181 SER A C 1
ATOM 1498 O O . SER A 1 181 ? -4.748 21.295 13.126 1.00 83.81 181 SER A O 1
ATOM 1500 N N . LYS A 1 182 ? -6.409 20.388 14.330 1.00 88.44 182 LYS A N 1
ATOM 1501 C CA . LYS A 1 182 ? -5.976 20.928 15.632 1.00 88.44 182 LYS A CA 1
ATOM 1502 C C . LYS A 1 182 ? -4.716 20.255 16.186 1.00 88.44 182 LYS A C 1
ATOM 1504 O O . LYS A 1 182 ? -4.127 20.770 17.128 1.00 88.44 182 LYS A O 1
ATOM 1509 N N . TYR A 1 183 ? -4.326 19.114 15.625 1.00 87.69 183 TYR A N 1
ATOM 1510 C CA . TYR A 1 183 ? -3.188 18.300 16.058 1.00 87.69 183 TYR A CA 1
ATOM 1511 C C . TYR A 1 183 ? -2.092 18.233 14.992 1.00 87.69 183 TYR A C 1
ATOM 1513 O O . TYR A 1 183 ? -1.328 17.273 14.964 1.00 87.69 183 TYR A O 1
ATOM 1521 N N . ASP A 1 184 ? -2.056 19.205 14.074 1.00 83.81 184 ASP A N 1
ATOM 1522 C CA . ASP A 1 184 ? -1.166 19.196 12.904 1.00 83.81 184 ASP A CA 1
ATOM 1523 C C . ASP A 1 184 ? -1.219 17.869 12.117 1.00 83.81 184 ASP A C 1
ATOM 1525 O O . ASP A 1 184 ? -0.252 17.426 11.501 1.00 83.81 184 ASP A O 1
ATOM 1529 N N . PHE A 1 185 ? -2.386 17.218 12.154 1.00 81.19 185 PHE A N 1
ATOM 1530 C CA . PHE A 1 185 ? -2.652 15.912 11.564 1.00 81.19 185 PHE A CA 1
ATOM 1531 C C . PHE A 1 185 ? -1.787 14.747 12.084 1.00 81.19 185 PHE A C 1
ATOM 1533 O O . PHE A 1 185 ? -1.743 13.682 11.464 1.00 81.19 185 PHE A O 1
ATOM 1540 N N . ASP A 1 186 ? -1.171 14.891 13.258 1.00 85.31 186 ASP A N 1
ATOM 1541 C CA . ASP A 1 186 ? -0.552 13.778 13.976 1.00 85.31 186 ASP A CA 1
ATOM 1542 C C . ASP A 1 186 ? -1.638 12.900 14.623 1.00 85.31 186 ASP A C 1
ATOM 1544 O O . ASP A 1 186 ? -2.130 13.156 15.730 1.00 85.31 186 ASP A O 1
ATOM 1548 N N . ILE A 1 187 ? -2.013 11.833 13.910 1.00 89.75 187 ILE A N 1
ATOM 1549 C CA . ILE A 1 187 ? -3.005 10.847 14.362 1.00 89.75 187 ILE A CA 1
ATOM 1550 C C . ILE A 1 187 ? -2.590 10.217 15.696 1.00 89.75 187 ILE A C 1
ATOM 1552 O O . ILE A 1 187 ? -3.439 10.022 16.567 1.00 89.75 187 ILE A O 1
ATOM 1556 N N . ASN A 1 188 ? -1.305 9.900 15.879 1.00 89.38 188 ASN A N 1
ATOM 1557 C CA . ASN A 1 188 ? -0.844 9.224 17.088 1.00 89.38 188 ASN A CA 1
ATOM 1558 C C . ASN A 1 188 ? -0.961 10.143 18.299 1.00 89.38 188 ASN A C 1
ATOM 1560 O O . ASN A 1 188 ? -1.482 9.717 19.331 1.00 89.38 188 ASN A O 1
ATOM 1564 N N . ASN A 1 189 ? -0.516 11.394 18.178 1.00 89.69 189 ASN A N 1
ATOM 1565 C CA . ASN A 1 189 ? -0.630 12.384 19.243 1.00 89.69 189 ASN A CA 1
ATOM 1566 C C . ASN A 1 189 ? -2.101 12.674 19.578 1.00 89.69 189 ASN A C 1
ATOM 1568 O O . ASN A 1 189 ? -2.501 12.590 20.743 1.00 89.69 189 ASN A O 1
ATOM 1572 N N . MET A 1 190 ? -2.935 12.911 18.558 1.00 93.38 190 MET A N 1
ATOM 1573 C CA . MET A 1 190 ? -4.367 13.145 18.743 1.00 93.38 190 MET A CA 1
ATOM 1574 C C . MET A 1 190 ? -5.030 11.982 19.486 1.00 93.38 190 MET A C 1
ATOM 1576 O O . MET A 1 190 ? -5.624 12.186 20.546 1.00 93.38 190 MET A O 1
ATOM 1580 N N . LEU A 1 191 ? -4.906 10.758 18.968 1.00 94.56 191 LEU A N 1
ATOM 1581 C CA . LEU A 1 191 ? -5.543 9.589 19.568 1.00 94.56 191 LEU A CA 1
ATOM 1582 C C . LEU A 1 191 ? -4.982 9.284 20.959 1.00 94.56 191 LEU A C 1
ATOM 1584 O O . LEU A 1 191 ? -5.750 8.898 21.836 1.00 94.56 191 LEU A O 1
ATOM 1588 N N . THR A 1 192 ? -3.688 9.506 21.211 1.00 94.25 192 THR A N 1
ATOM 1589 C CA . THR A 1 192 ? -3.098 9.362 22.555 1.00 94.25 192 THR A CA 1
ATOM 1590 C C . THR A 1 192 ? -3.721 10.355 23.535 1.00 94.25 192 THR A C 1
ATOM 1592 O O . THR A 1 192 ? -4.130 9.950 24.625 1.00 94.25 192 THR A O 1
ATOM 1595 N N . SER A 1 193 ? -3.881 11.621 23.130 1.00 93.19 193 SER A N 1
ATOM 1596 C CA . SER A 1 193 ? -4.521 12.659 23.952 1.00 93.19 193 SER A CA 1
ATOM 1597 C C . SER A 1 193 ? -5.989 12.344 24.273 1.00 93.19 193 SER A C 1
ATOM 1599 O O . SER A 1 193 ? -6.457 12.619 25.374 1.00 93.19 193 SER A O 1
ATOM 1601 N N . MET A 1 194 ? -6.694 11.686 23.346 1.00 93.75 194 MET A N 1
ATOM 1602 C CA . MET A 1 194 ? -8.079 11.225 23.518 1.00 93.75 194 MET A CA 1
ATOM 1603 C C . MET A 1 194 ? -8.180 9.845 24.165 1.00 93.75 194 MET A C 1
ATOM 1605 O O . MET A 1 194 ? -9.258 9.386 24.542 1.00 93.75 194 MET A O 1
ATOM 1609 N N . GLY A 1 195 ? -7.042 9.175 24.313 1.00 92.06 195 GLY A N 1
ATOM 1610 C CA . GLY A 1 195 ? -6.903 8.104 25.254 1.00 92.06 195 GLY A CA 1
ATOM 1611 C C . GLY A 1 195 ? -6.384 6.765 24.810 1.00 92.06 195 GLY A C 1
ATOM 1612 O O . GLY A 1 195 ? -6.397 5.828 25.619 1.00 92.06 195 GLY A O 1
ATOM 1613 N N . PHE A 1 196 ? -5.934 6.669 23.576 1.00 94.69 196 PHE A N 1
ATOM 1614 C CA . PHE A 1 196 ? -5.443 5.432 23.018 1.00 94.69 196 PHE A CA 1
ATOM 1615 C C . PHE A 1 196 ? -4.152 5.010 23.720 1.00 94.69 196 PHE A C 1
ATOM 1617 O O . PHE A 1 196 ? -3.262 5.812 23.989 1.00 94.69 196 PHE A O 1
ATOM 1624 N N . SER A 1 197 ? -4.071 3.720 24.034 1.00 93.25 197 SER A N 1
ATOM 1625 C CA . SER A 1 197 ? -2.806 3.069 24.368 1.00 93.25 197 SER A CA 1
ATOM 1626 C C . SER A 1 197 ? -2.072 2.686 23.082 1.00 93.25 197 SER A C 1
ATOM 1628 O O . SER A 1 197 ? -2.676 2.650 22.011 1.00 93.25 197 SER A O 1
ATOM 1630 N N . GLU A 1 198 ? -0.801 2.299 23.180 1.00 89.69 198 GLU A N 1
ATOM 1631 C CA . GLU A 1 198 ? -0.030 1.804 22.029 1.00 89.69 198 GLU A CA 1
ATOM 1632 C C . GLU A 1 198 ? -0.726 0.637 21.302 1.00 89.69 198 GLU A C 1
ATOM 1634 O O . GLU A 1 198 ? -0.705 0.550 20.075 1.00 89.69 198 GLU A O 1
ATOM 1639 N N . GLN A 1 199 ? -1.416 -0.235 22.041 1.00 90.75 199 GLN A N 1
ATOM 1640 C CA . GLN A 1 199 ? -2.174 -1.338 21.445 1.00 90.75 199 GLN A CA 1
ATOM 1641 C C . GLN A 1 199 ? -3.395 -0.861 20.649 1.00 90.75 199 GLN A C 1
ATOM 1643 O O . GLN A 1 199 ? -3.751 -1.496 19.661 1.00 90.75 199 GLN A O 1
ATOM 1648 N N . LEU A 1 200 ? -4.039 0.233 21.070 1.00 93.62 200 LEU A N 1
ATOM 1649 C CA . LEU A 1 200 ? -5.160 0.829 20.338 1.00 93.62 200 LEU A CA 1
ATOM 1650 C C . LEU A 1 200 ? -4.685 1.654 19.143 1.00 93.62 200 LEU A C 1
ATOM 1652 O O . LEU A 1 200 ? -5.344 1.632 18.109 1.00 93.62 200 LEU A O 1
ATOM 1656 N N . LEU A 1 201 ? -3.533 2.326 19.251 1.00 92.00 201 LEU A N 1
ATOM 1657 C CA . LEU A 1 201 ? -2.921 3.025 18.118 1.00 92.00 201 LEU A CA 1
ATOM 1658 C C . LEU A 1 201 ? -2.663 2.059 16.959 1.00 92.00 201 LEU A C 1
ATOM 1660 O O . LEU A 1 201 ? -3.009 2.372 15.829 1.00 92.00 201 LEU A O 1
ATOM 1664 N N . ASN A 1 202 ? -2.177 0.851 17.247 1.00 88.62 202 ASN A N 1
ATOM 1665 C CA . ASN A 1 202 ? -1.999 -0.212 16.250 1.00 88.62 202 ASN A CA 1
ATOM 1666 C C . ASN A 1 202 ? -3.284 -1.029 15.970 1.00 88.62 202 ASN A C 1
ATOM 1668 O O . ASN A 1 202 ? -3.235 -2.061 15.299 1.00 88.62 202 ASN A O 1
ATOM 1672 N N . GLY A 1 203 ? -4.426 -0.610 16.523 1.00 91.50 203 GLY A N 1
ATOM 1673 C CA . GLY A 1 203 ? -5.720 -1.267 16.371 1.00 91.50 203 GLY A CA 1
ATOM 1674 C C . GLY A 1 203 ? -6.451 -0.886 15.083 1.00 91.50 203 GLY A C 1
ATOM 1675 O O . GLY A 1 203 ? -6.054 0.010 14.337 1.00 91.50 203 GLY A O 1
ATOM 1676 N N . ASN A 1 204 ? -7.569 -1.564 14.829 1.00 94.50 204 ASN A N 1
ATOM 1677 C CA . ASN A 1 204 ? -8.351 -1.372 13.613 1.00 94.50 204 ASN A CA 1
ATOM 1678 C C . ASN A 1 204 ? -9.054 -0.016 13.546 1.00 94.50 204 ASN A C 1
ATOM 1680 O O . ASN A 1 204 ? -9.213 0.480 12.440 1.00 94.50 204 ASN A O 1
ATOM 1684 N N . PHE A 1 205 ? -9.419 0.620 14.667 1.00 96.44 205 PHE A N 1
ATOM 1685 C CA . PHE A 1 205 ? -10.001 1.967 14.607 1.00 96.44 205 PHE A CA 1
ATOM 1686 C C . PHE A 1 205 ? -9.060 2.948 13.897 1.00 96.44 205 PHE A C 1
ATOM 1688 O O . PHE A 1 205 ? -9.470 3.635 12.968 1.00 96.44 205 PHE A O 1
ATOM 1695 N N . THR A 1 206 ? -7.781 2.968 14.282 1.00 95.25 206 THR A N 1
ATOM 1696 C CA . THR A 1 206 ? -6.771 3.830 13.652 1.00 95.25 206 THR A CA 1
ATOM 1697 C C . THR A 1 206 ? -6.606 3.502 12.172 1.00 95.25 206 THR A C 1
ATOM 1699 O O . THR A 1 206 ? -6.536 4.404 11.343 1.00 95.25 206 THR A O 1
ATOM 1702 N N . ARG A 1 207 ? -6.592 2.209 11.822 1.00 94.88 207 ARG A N 1
ATOM 1703 C CA . ARG A 1 207 ? -6.485 1.760 10.427 1.00 94.88 207 ARG A CA 1
ATOM 1704 C C . ARG A 1 207 ? -7.684 2.211 9.591 1.00 94.88 207 ARG A C 1
ATOM 1706 O O . ARG A 1 207 ? -7.487 2.719 8.494 1.00 94.88 207 ARG A O 1
ATOM 1713 N N . GLU A 1 208 ? -8.904 2.068 10.103 1.00 95.12 208 GLU A N 1
ATOM 1714 C CA . GLU A 1 208 ? -10.121 2.524 9.418 1.00 95.12 208 GLU A CA 1
ATOM 1715 C C . GLU A 1 208 ? -10.193 4.051 9.329 1.00 95.12 208 GLU A C 1
ATOM 1717 O O . GLU A 1 208 ? -10.584 4.581 8.294 1.00 95.12 208 GLU A O 1
ATOM 1722 N N . LEU A 1 209 ? -9.725 4.776 10.350 1.00 95.19 209 LEU A N 1
ATOM 1723 C CA . LEU A 1 209 ? -9.590 6.231 10.287 1.00 95.19 209 LEU A CA 1
ATOM 1724 C C . LEU A 1 209 ? -8.632 6.659 9.165 1.00 95.19 209 LEU A C 1
ATOM 1726 O O . LEU A 1 209 ? -8.957 7.563 8.401 1.00 95.19 209 LEU A O 1
ATOM 1730 N N . ILE A 1 210 ? -7.481 5.996 9.026 1.00 94.94 210 ILE A N 1
ATOM 1731 C CA . ILE A 1 210 ? -6.526 6.264 7.941 1.00 94.94 210 ILE A CA 1
ATOM 1732 C C . ILE A 1 210 ? -7.178 6.016 6.576 1.00 94.94 210 ILE A C 1
ATOM 1734 O O . ILE A 1 210 ? -7.139 6.894 5.716 1.00 94.94 210 ILE A O 1
ATOM 1738 N N . LYS A 1 211 ? -7.828 4.863 6.383 1.00 93.94 211 LYS A N 1
ATOM 1739 C CA . LYS A 1 211 ? -8.545 4.558 5.133 1.00 93.94 211 LYS A CA 1
ATOM 1740 C C . LYS A 1 211 ? -9.620 5.604 4.830 1.00 93.94 211 LYS A C 1
ATOM 1742 O O . LYS A 1 211 ? -9.721 6.067 3.700 1.00 93.94 211 LYS A O 1
ATOM 1747 N N . TYR A 1 212 ? -10.373 6.030 5.845 1.00 92.94 212 TYR A N 1
ATOM 1748 C CA . TYR A 1 212 ? -11.396 7.066 5.711 1.00 92.94 212 TYR A CA 1
ATOM 1749 C C . TYR A 1 212 ? -10.808 8.415 5.271 1.00 92.94 212 TYR A C 1
ATOM 1751 O O . TYR A 1 212 ? -11.359 9.064 4.386 1.00 92.94 212 TYR A O 1
ATOM 1759 N N . ILE A 1 213 ? -9.666 8.827 5.833 1.00 92.38 213 ILE A N 1
ATOM 1760 C CA . ILE A 1 213 ? -8.964 10.065 5.450 1.00 92.38 213 ILE A CA 1
ATOM 1761 C C . ILE A 1 213 ? -8.582 10.034 3.965 1.00 92.38 213 ILE A C 1
ATOM 1763 O O . ILE A 1 213 ? -8.918 10.957 3.221 1.00 92.38 213 ILE A O 1
ATOM 1767 N N . TYR A 1 214 ? -7.913 8.971 3.513 1.00 92.88 214 TYR A N 1
ATOM 1768 C CA . TYR A 1 214 ? -7.435 8.890 2.129 1.00 92.88 214 TYR A CA 1
ATOM 1769 C C . TYR A 1 214 ? -8.561 8.613 1.124 1.00 92.88 214 TYR A C 1
ATOM 1771 O O . TYR A 1 214 ? -8.521 9.155 0.019 1.00 92.88 214 TYR A O 1
ATOM 1779 N N . GLY A 1 215 ? -9.602 7.879 1.523 1.00 90.75 215 GLY A N 1
ATOM 1780 C CA . GLY A 1 215 ? -10.800 7.643 0.715 1.00 90.75 215 GLY A CA 1
ATOM 1781 C C . GLY A 1 215 ? -11.756 8.840 0.630 1.00 90.75 215 GLY A C 1
ATOM 1782 O O . GLY A 1 215 ? -12.603 8.881 -0.259 1.00 90.75 215 GLY A O 1
ATOM 1783 N N . SER A 1 216 ? -11.631 9.837 1.513 1.00 85.12 216 SER A N 1
ATOM 1784 C CA . SER A 1 216 ? -12.524 11.001 1.522 1.00 85.12 216 SER A CA 1
ATOM 1785 C C . SER A 1 216 ? -12.257 11.937 0.342 1.00 85.12 216 SER A C 1
ATOM 1787 O O . SER A 1 216 ? -11.156 12.473 0.207 1.00 85.12 216 SER A O 1
ATOM 1789 N N . GLY A 1 217 ? -13.276 12.218 -0.472 1.00 80.88 217 GLY A N 1
ATOM 1790 C CA . GLY A 1 217 ? -13.202 13.219 -1.546 1.00 80.88 217 GLY A CA 1
ATOM 1791 C C . GLY A 1 217 ? -13.138 14.672 -1.055 1.00 80.88 217 GLY A C 1
ATOM 1792 O O . GLY A 1 217 ? -12.845 15.568 -1.835 1.00 80.88 217 GLY A O 1
ATOM 1793 N N . THR A 1 218 ? -13.394 14.922 0.235 1.00 81.31 218 THR A N 1
ATOM 1794 C CA . THR A 1 218 ? -13.412 16.281 0.808 1.00 81.31 218 THR A CA 1
ATOM 1795 C C . THR A 1 218 ? -12.039 16.819 1.199 1.00 81.31 218 THR A C 1
ATOM 1797 O O . THR A 1 218 ? -11.898 18.022 1.401 1.00 81.31 218 THR A O 1
ATOM 1800 N N . ILE A 1 219 ? -11.033 15.950 1.343 1.00 81.56 219 ILE A N 1
ATOM 1801 C CA . ILE A 1 219 ? -9.672 16.376 1.676 1.00 81.56 219 ILE A CA 1
ATOM 1802 C C . ILE A 1 219 ? -8.932 16.655 0.364 1.00 81.56 219 ILE A C 1
ATOM 1804 O O . ILE A 1 219 ? -8.824 15.731 -0.452 1.00 81.56 219 ILE A O 1
ATOM 1808 N N . PRO A 1 220 ? -8.397 17.875 0.159 1.00 84.50 220 PRO A N 1
ATOM 1809 C CA . PRO A 1 220 ? -7.605 18.192 -1.022 1.00 84.50 220 PRO A CA 1
ATOM 1810 C C . PRO A 1 220 ? -6.420 17.240 -1.184 1.00 84.50 220 PRO A C 1
ATOM 1812 O O . PRO A 1 220 ? -5.807 16.818 -0.201 1.00 84.50 220 PRO A O 1
ATOM 1815 N N . TYR A 1 221 ? -6.076 16.925 -2.431 1.00 83.81 221 TYR A N 1
ATOM 1816 C CA . TYR A 1 221 ? -4.989 15.997 -2.734 1.00 83.81 221 TYR A CA 1
ATOM 1817 C C . TYR A 1 221 ? -3.647 16.447 -2.144 1.00 83.81 221 TYR A C 1
ATOM 1819 O O . TYR A 1 221 ? -2.964 15.643 -1.516 1.00 83.81 221 TYR A O 1
ATOM 1827 N N . ASP A 1 222 ? -3.305 17.734 -2.263 1.00 82.62 222 ASP A N 1
ATOM 1828 C CA . ASP A 1 222 ? -2.055 18.279 -1.717 1.00 82.62 222 ASP A CA 1
ATOM 1829 C C . ASP A 1 222 ? -1.974 18.095 -0.201 1.00 82.62 222 ASP A C 1
ATOM 1831 O O . ASP A 1 222 ? -0.942 17.697 0.329 1.00 82.62 222 ASP A O 1
ATOM 1835 N N . THR A 1 223 ? -3.101 18.265 0.497 1.00 83.88 223 THR A N 1
ATOM 1836 C CA . THR A 1 223 ? -3.174 17.948 1.923 1.00 83.88 223 THR A CA 1
ATOM 1837 C C . THR A 1 223 ? -2.907 16.465 2.152 1.00 83.88 223 THR A C 1
ATOM 1839 O O . THR A 1 223 ? -2.073 16.135 2.983 1.00 83.88 223 THR A O 1
ATOM 1842 N N . LYS A 1 224 ? -3.543 15.550 1.405 1.00 87.62 224 LYS A N 1
ATOM 1843 C CA . LYS A 1 224 ? -3.273 14.104 1.540 1.00 87.62 224 LYS A CA 1
ATOM 1844 C C . LYS A 1 224 ? -1.806 13.751 1.276 1.00 87.62 224 LYS A C 1
ATOM 1846 O O . LYS A 1 224 ? -1.280 12.868 1.946 1.00 87.62 224 LYS A O 1
ATOM 1851 N N . LEU A 1 225 ? -1.152 14.432 0.336 1.00 87.19 225 LEU A N 1
ATOM 1852 C CA . LEU A 1 225 ? 0.269 14.250 0.048 1.00 87.19 225 LEU A CA 1
ATOM 1853 C C . LEU A 1 225 ? 1.129 14.635 1.261 1.00 87.19 225 LEU A C 1
ATOM 1855 O O . LEU A 1 225 ? 1.945 13.826 1.702 1.00 87.19 225 LEU A O 1
ATOM 1859 N N . ASP A 1 226 ? 0.882 15.807 1.853 1.00 84.25 226 ASP A N 1
ATOM 1860 C CA . ASP A 1 226 ? 1.588 16.276 3.054 1.00 84.25 226 ASP A CA 1
ATOM 1861 C C . ASP A 1 226 ? 1.362 15.342 4.263 1.00 84.25 226 ASP A C 1
ATOM 1863 O O . ASP A 1 226 ? 2.223 15.196 5.136 1.00 84.25 226 ASP A O 1
ATOM 1867 N N . LEU A 1 227 ? 0.210 14.662 4.314 1.00 88.88 227 LEU A N 1
ATOM 1868 C CA . LEU A 1 227 ? -0.123 13.702 5.368 1.00 88.88 227 LEU A CA 1
ATOM 1869 C C . LEU A 1 227 ? 0.648 12.385 5.290 1.00 88.88 227 LEU A C 1
ATOM 1871 O O . LEU A 1 227 ? 0.725 11.691 6.308 1.00 88.88 227 LEU A O 1
ATOM 1875 N N . LEU A 1 228 ? 1.218 12.016 4.139 1.00 90.12 228 LEU A N 1
ATOM 1876 C CA . LEU A 1 228 ? 1.902 10.729 3.995 1.00 90.12 228 LEU A CA 1
ATOM 1877 C C . LEU A 1 228 ? 3.081 10.614 4.964 1.00 90.12 228 LEU A C 1
ATOM 1879 O O . LEU A 1 228 ? 3.193 9.627 5.691 1.00 90.12 228 LEU A O 1
ATOM 1883 N N . GLU A 1 229 ? 3.939 11.634 5.026 1.00 84.38 229 GLU A N 1
ATOM 1884 C CA . GLU A 1 229 ? 5.077 11.605 5.947 1.00 84.38 229 GLU A CA 1
ATOM 1885 C C . GLU A 1 229 ? 4.610 11.706 7.405 1.00 84.38 229 GLU A C 1
ATOM 1887 O O . GLU A 1 229 ? 5.048 10.913 8.238 1.00 84.38 229 GLU A O 1
ATOM 1892 N N . LYS A 1 230 ? 3.657 12.597 7.708 1.00 85.94 230 LYS A N 1
ATOM 1893 C CA . LYS A 1 230 ? 3.165 12.813 9.080 1.00 85.94 230 LYS A CA 1
ATOM 1894 C C . LYS A 1 230 ? 2.505 11.576 9.691 1.00 85.94 230 LYS A C 1
ATOM 1896 O O . LYS A 1 230 ? 2.696 11.294 10.871 1.00 85.94 230 LYS A O 1
ATOM 1901 N N . ILE A 1 231 ? 1.727 10.833 8.903 1.00 88.69 231 ILE A N 1
ATOM 1902 C CA . ILE A 1 231 ? 0.990 9.659 9.387 1.00 88.69 231 ILE A CA 1
ATOM 1903 C C . ILE A 1 231 ? 1.881 8.416 9.401 1.00 88.69 231 ILE A C 1
ATOM 1905 O O . ILE A 1 231 ? 1.837 7.631 10.352 1.00 88.69 231 ILE A O 1
ATOM 1909 N N . PHE A 1 232 ? 2.669 8.207 8.346 1.00 90.06 232 PHE A N 1
ATOM 1910 C CA . PHE A 1 232 ? 3.324 6.920 8.121 1.00 90.06 232 PHE A CA 1
ATOM 1911 C C . PHE A 1 232 ? 4.794 6.894 8.500 1.00 90.06 232 PHE A C 1
ATOM 1913 O O . PHE A 1 232 ? 5.359 5.808 8.548 1.00 90.06 232 PHE A O 1
A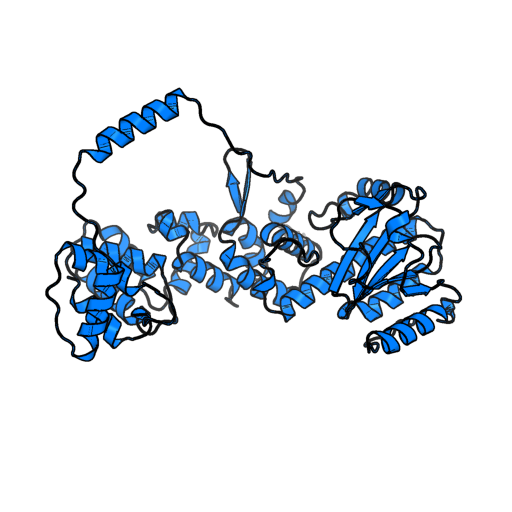TOM 1920 N N . VAL A 1 233 ? 5.438 8.021 8.791 1.00 87.81 233 VAL A N 1
ATOM 1921 C CA . VAL A 1 233 ? 6.875 8.041 9.074 1.00 87.81 233 VAL A CA 1
ATOM 1922 C C . VAL A 1 233 ? 7.125 8.443 10.519 1.00 87.81 233 VAL A C 1
ATOM 1924 O O . VAL A 1 233 ? 6.737 9.515 10.967 1.00 87.81 233 VAL A O 1
ATOM 1927 N N . LYS A 1 234 ? 7.838 7.585 11.256 1.00 85.12 234 LYS A N 1
ATOM 1928 C CA . LYS A 1 234 ? 8.316 7.899 12.607 1.00 85.12 234 LYS A CA 1
ATOM 1929 C C . LYS A 1 234 ? 9.831 7.810 12.681 1.00 85.12 234 LYS A C 1
ATOM 1931 O O . LYS A 1 234 ? 10.409 6.792 12.299 1.00 85.12 234 LYS A O 1
ATOM 1936 N N . SER A 1 235 ? 10.453 8.850 13.228 1.00 85.69 235 SER A N 1
ATOM 1937 C CA . SER A 1 235 ? 11.881 8.856 13.543 1.00 85.69 235 SER A CA 1
ATOM 1938 C C . SER A 1 235 ? 12.155 8.076 14.831 1.00 85.69 235 SER A C 1
ATOM 1940 O O . SER A 1 235 ? 11.486 8.256 15.851 1.00 85.69 235 SER A O 1
ATOM 1942 N N . ASN A 1 236 ? 13.144 7.198 14.774 1.00 82.44 236 ASN A N 1
ATOM 1943 C CA . ASN A 1 236 ? 13.730 6.501 15.906 1.00 82.44 236 ASN A CA 1
ATOM 1944 C C . ASN A 1 236 ? 14.789 7.390 16.579 1.00 82.44 236 ASN A C 1
ATOM 1946 O O . ASN A 1 236 ? 15.209 8.417 16.045 1.00 82.44 236 ASN A O 1
ATOM 1950 N N . ARG A 1 237 ? 15.241 6.978 17.769 1.00 81.62 237 ARG A N 1
ATOM 1951 C CA . ARG A 1 237 ? 16.239 7.722 18.562 1.00 81.62 237 ARG A CA 1
ATOM 1952 C C . ARG A 1 237 ? 17.608 7.821 17.887 1.00 81.62 237 ARG A C 1
ATOM 1954 O O . ARG A 1 237 ? 18.340 8.761 18.152 1.00 81.62 237 ARG A O 1
ATOM 1961 N N . ASP A 1 238 ? 17.939 6.860 17.035 1.00 83.12 238 ASP A N 1
ATOM 1962 C CA . ASP A 1 238 ? 19.175 6.815 16.248 1.00 83.12 238 ASP A CA 1
ATOM 1963 C C . ASP A 1 238 ? 19.081 7.614 14.933 1.00 83.12 238 ASP A C 1
ATOM 1965 O O . ASP A 1 238 ? 19.982 7.548 14.102 1.00 83.12 238 ASP A O 1
ATOM 1969 N N . GLY A 1 239 ? 17.977 8.339 14.713 1.00 80.19 239 GLY A N 1
ATOM 1970 C CA . GLY A 1 239 ? 17.710 9.078 13.480 1.00 80.19 239 GLY A CA 1
ATOM 1971 C C . GLY A 1 239 ? 17.183 8.218 12.327 1.00 80.19 239 GLY A C 1
ATOM 1972 O O . GLY A 1 239 ? 16.793 8.766 11.295 1.00 80.19 239 GLY A O 1
ATOM 1973 N N . SER A 1 240 ? 17.108 6.889 12.481 1.00 79.94 240 SER A N 1
ATOM 1974 C CA . SER A 1 240 ? 16.494 6.027 11.468 1.00 79.94 240 SER A CA 1
ATOM 1975 C C . SER A 1 240 ? 14.982 6.259 11.405 1.00 79.94 240 SER A C 1
ATOM 1977 O O . SER A 1 240 ? 14.338 6.571 12.403 1.00 79.94 240 SER A O 1
ATOM 1979 N N . LYS A 1 241 ? 14.382 6.122 10.222 1.00 82.56 241 LYS A N 1
ATOM 1980 C CA . LYS A 1 241 ? 12.933 6.285 10.023 1.00 82.56 241 LYS A CA 1
ATOM 1981 C C . LYS A 1 241 ? 12.286 4.912 9.837 1.00 82.56 241 LYS A C 1
ATOM 1983 O O . LYS A 1 241 ? 12.806 4.094 9.081 1.00 82.56 241 LYS A O 1
ATOM 1988 N N . ARG A 1 242 ? 11.137 4.669 10.475 1.00 85.00 242 ARG A N 1
ATOM 1989 C CA . ARG A 1 242 ? 10.307 3.470 10.252 1.00 85.00 242 ARG A CA 1
ATOM 1990 C C . ARG A 1 242 ? 8.945 3.836 9.673 1.00 85.00 242 ARG A C 1
ATOM 1992 O O . ARG A 1 242 ? 8.402 4.888 10.011 1.00 85.00 242 ARG A O 1
ATOM 1999 N N . ILE A 1 243 ? 8.403 2.941 8.849 1.00 86.06 243 ILE A N 1
ATOM 2000 C CA . ILE A 1 243 ? 7.051 3.061 8.300 1.00 86.06 243 ILE A CA 1
ATOM 2001 C C . ILE A 1 243 ? 6.043 2.509 9.315 1.00 86.06 243 ILE A C 1
ATOM 2003 O O . ILE A 1 243 ? 6.216 1.407 9.835 1.00 86.06 243 ILE A O 1
ATOM 2007 N N . LEU A 1 244 ? 5.018 3.295 9.628 1.00 86.12 244 LEU A N 1
ATOM 2008 C CA . LEU A 1 244 ? 3.864 2.910 10.436 1.00 86.12 244 LEU A CA 1
ATOM 2009 C C . LEU A 1 244 ? 2.725 2.441 9.526 1.00 86.12 244 LEU A C 1
ATOM 2011 O O . LEU A 1 244 ? 2.694 2.791 8.350 1.00 86.12 244 LEU A O 1
ATOM 2015 N N . PHE A 1 245 ? 1.776 1.682 10.082 1.00 88.31 245 PHE A N 1
ATOM 2016 C CA . PHE A 1 245 ? 0.520 1.305 9.413 1.00 88.31 245 PHE A CA 1
ATOM 2017 C C . PHE A 1 245 ? 0.721 0.725 8.003 1.00 88.31 245 PHE A C 1
ATOM 2019 O O . PHE A 1 245 ? -0.017 1.037 7.066 1.00 88.31 245 PHE A O 1
ATOM 2026 N N . GLN A 1 246 ? 1.749 -0.111 7.834 1.00 88.00 246 GLN A N 1
ATOM 2027 C CA . GLN A 1 246 ? 2.111 -0.656 6.526 1.00 88.00 246 GLN A CA 1
ATOM 2028 C C . GLN A 1 246 ? 0.944 -1.432 5.889 1.00 88.00 246 GLN A C 1
ATOM 2030 O O . GLN A 1 246 ? 0.794 -1.453 4.672 1.00 88.00 246 GLN A O 1
ATOM 2035 N N . GLU A 1 247 ? 0.050 -1.980 6.714 1.00 88.31 247 GLU A N 1
ATOM 2036 C CA . GLU A 1 247 ? -1.127 -2.735 6.293 1.00 88.31 247 GLU A CA 1
ATOM 2037 C C . GLU A 1 247 ? -2.203 -1.873 5.624 1.00 88.31 247 GLU A C 1
ATOM 2039 O O . GLU A 1 247 ? -3.047 -2.401 4.903 1.00 88.31 247 GLU A O 1
ATOM 2044 N N . THR A 1 248 ? -2.197 -0.554 5.840 1.00 93.50 248 THR A N 1
ATOM 2045 C CA . THR A 1 248 ? -3.115 0.366 5.153 1.00 93.50 248 THR A CA 1
ATOM 2046 C C . THR A 1 248 ? -2.546 0.895 3.840 1.00 93.50 248 THR A C 1
ATOM 2048 O O . THR A 1 248 ? -3.299 1.459 3.050 1.00 93.50 248 THR A O 1
ATOM 2051 N N . MET A 1 249 ? -1.246 0.699 3.580 1.00 92.50 249 MET A N 1
ATOM 2052 C CA . MET A 1 249 ? -0.571 1.200 2.375 1.00 92.50 249 MET A CA 1
ATOM 2053 C C . MET A 1 249 ? -1.262 0.817 1.067 1.00 92.50 249 MET A C 1
ATOM 2055 O O . MET A 1 249 ? -1.392 1.704 0.230 1.00 92.50 249 MET A O 1
ATOM 2059 N N . PRO A 1 250 ? -1.767 -0.418 0.874 1.00 93.69 250 PRO A N 1
ATOM 2060 C CA . PRO A 1 250 ? -2.434 -0.760 -0.378 1.00 93.69 250 PRO A CA 1
ATOM 2061 C C . PRO A 1 250 ? -3.672 0.102 -0.662 1.00 93.69 250 PRO A C 1
ATOM 2063 O O . PRO A 1 250 ? -3.841 0.593 -1.772 1.00 93.69 250 PRO A O 1
ATOM 2066 N N . ASN A 1 251 ? -4.492 0.371 0.359 1.00 93.75 251 ASN A N 1
ATOM 2067 C CA . ASN A 1 251 ? -5.674 1.225 0.215 1.00 93.75 251 ASN A CA 1
ATOM 2068 C C . ASN A 1 251 ? -5.300 2.697 -0.018 1.00 93.75 251 ASN A C 1
ATOM 2070 O O . ASN A 1 251 ? -5.943 3.388 -0.805 1.00 93.75 251 ASN A O 1
ATOM 2074 N N . VAL A 1 252 ? -4.243 3.170 0.645 1.00 94.50 252 VAL A N 1
ATOM 2075 C CA . VAL A 1 252 ? -3.713 4.525 0.443 1.00 94.50 252 VAL A CA 1
ATOM 2076 C C . VAL A 1 252 ? -3.154 4.675 -0.972 1.00 94.50 252 VAL A C 1
ATOM 2078 O O . VAL A 1 252 ? -3.399 5.694 -1.611 1.00 94.50 252 VAL A O 1
ATOM 2081 N N . ALA A 1 253 ? -2.458 3.655 -1.481 1.00 93.19 253 ALA A N 1
ATOM 2082 C CA . ALA A 1 253 ? -1.965 3.605 -2.850 1.00 93.19 253 ALA A CA 1
ATOM 2083 C C . ALA A 1 253 ? -3.119 3.667 -3.855 1.00 93.19 253 ALA A C 1
ATOM 2085 O O . ALA A 1 253 ? -3.066 4.508 -4.743 1.00 93.19 253 ALA A O 1
ATOM 2086 N N . ASP A 1 254 ? -4.186 2.882 -3.671 1.00 92.62 254 ASP A N 1
ATOM 2087 C CA . ASP A 1 254 ? -5.392 2.982 -4.508 1.00 92.62 254 ASP A CA 1
ATOM 2088 C C . ASP A 1 254 ? -5.947 4.414 -4.532 1.00 92.62 254 ASP A C 1
ATOM 2090 O O . ASP A 1 254 ? -6.227 4.957 -5.594 1.00 92.62 254 ASP A O 1
ATOM 2094 N N . CYS A 1 255 ? -6.069 5.060 -3.370 1.00 90.69 255 CYS A N 1
ATOM 2095 C CA . CYS A 1 255 ? -6.645 6.403 -3.290 1.00 90.69 255 CYS A CA 1
ATOM 2096 C C . CYS A 1 255 ? -5.749 7.488 -3.905 1.00 90.69 255 CYS A C 1
ATOM 2098 O O . CYS A 1 255 ? -6.260 8.426 -4.509 1.00 90.69 255 CYS A O 1
ATOM 2100 N N . MET A 1 256 ? -4.430 7.393 -3.714 1.00 90.31 256 MET A N 1
ATOM 2101 C CA . MET A 1 256 ? -3.478 8.432 -4.124 1.00 90.31 256 MET A CA 1
ATOM 2102 C C . MET A 1 256 ? -2.986 8.253 -5.562 1.00 90.31 256 MET A C 1
ATOM 2104 O O . MET A 1 256 ? -2.752 9.239 -6.254 1.00 90.31 256 MET A O 1
ATOM 2108 N N . LEU A 1 257 ? -2.808 7.010 -6.019 1.00 88.50 257 LEU A N 1
ATOM 2109 C CA . LEU A 1 257 ? -2.283 6.716 -7.353 1.00 88.50 257 LEU A CA 1
ATOM 2110 C C . LEU A 1 257 ? -3.367 6.746 -8.434 1.00 88.50 257 LEU A C 1
ATOM 2112 O O . LEU A 1 257 ? -3.043 7.025 -9.583 1.00 88.50 257 LEU A O 1
ATOM 2116 N N . ASP A 1 258 ? -4.642 6.525 -8.099 1.00 78.12 258 ASP A N 1
ATOM 2117 C CA . ASP A 1 258 ? -5.730 6.649 -9.081 1.00 78.12 258 ASP A CA 1
ATOM 2118 C C . ASP A 1 258 ? -5.890 8.106 -9.565 1.00 78.12 258 ASP A C 1
ATOM 2120 O O . ASP A 1 258 ? -6.132 8.347 -10.747 1.00 78.12 258 ASP A O 1
ATOM 2124 N N . THR A 1 259 ? -5.693 9.094 -8.684 1.00 70.50 259 THR A N 1
ATOM 2125 C CA . THR A 1 259 ? -5.782 10.531 -9.021 1.00 70.50 259 THR A CA 1
ATOM 2126 C C . THR A 1 259 ? -4.491 11.104 -9.606 1.00 70.50 259 THR A C 1
ATOM 2128 O O . THR A 1 259 ? -4.496 12.180 -10.199 1.00 70.50 259 THR A O 1
ATOM 2131 N N . PHE A 1 260 ? -3.390 10.366 -9.478 1.00 69.94 260 PHE A N 1
ATOM 2132 C CA . PHE A 1 260 ? -2.034 10.798 -9.800 1.00 69.94 260 PHE A CA 1
ATOM 2133 C C . PHE A 1 260 ? -1.807 11.184 -11.267 1.00 69.94 260 PHE A C 1
ATOM 2135 O O . PHE A 1 260 ? -1.021 12.078 -11.569 1.00 69.94 260 PHE A O 1
ATOM 2142 N N . PHE A 1 261 ? -2.478 10.501 -12.192 1.00 62.78 261 PHE A N 1
ATOM 2143 C CA . PHE A 1 261 ? -2.091 10.499 -13.604 1.00 62.78 261 PHE A CA 1
ATOM 2144 C C . PHE A 1 261 ? -2.538 11.723 -14.412 1.00 62.78 261 PHE A C 1
ATOM 2146 O O . PHE A 1 261 ? -2.104 11.867 -15.549 1.00 62.78 261 PHE A O 1
ATOM 2153 N N . ASN A 1 262 ? -3.364 12.613 -13.848 1.00 60.00 262 ASN A N 1
ATOM 2154 C CA . ASN A 1 262 ? -4.057 13.625 -14.652 1.00 60.00 262 ASN A CA 1
ATOM 2155 C C . ASN A 1 262 ? -3.847 15.089 -14.215 1.00 60.00 262 ASN A C 1
ATOM 2157 O O . ASN A 1 262 ? -4.262 15.973 -14.962 1.00 60.00 262 ASN A O 1
ATOM 2161 N N . GLN A 1 263 ? -3.288 15.387 -13.027 1.00 62.72 263 GLN A N 1
ATOM 2162 C CA . GLN A 1 263 ? -3.439 16.734 -12.425 1.00 62.72 263 GLN A CA 1
ATOM 2163 C C . GLN A 1 263 ? -2.266 17.261 -11.560 1.00 62.72 263 GLN A C 1
ATOM 2165 O O . GLN A 1 263 ? -2.467 18.213 -10.806 1.00 62.72 263 GLN A O 1
ATOM 2170 N N . HIS A 1 264 ? -1.048 16.704 -11.637 1.00 72.31 264 HIS A N 1
ATOM 2171 C CA . HIS A 1 264 ? 0.025 17.048 -10.680 1.00 72.31 264 HIS A CA 1
ATOM 2172 C C . HIS A 1 264 ? 1.358 17.471 -11.309 1.00 72.31 264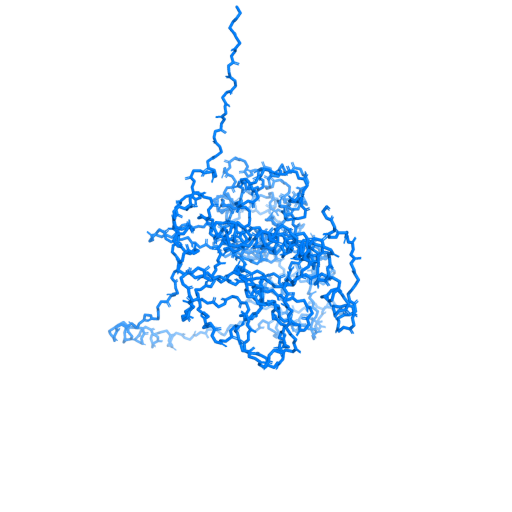 HIS A C 1
ATOM 2174 O O . HIS A 1 264 ? 1.682 17.123 -12.443 1.00 72.31 264 HIS A O 1
ATOM 2180 N N . THR A 1 265 ? 2.143 18.233 -10.541 1.00 78.56 265 THR A N 1
ATOM 2181 C CA . THR A 1 265 ? 3.500 18.664 -10.920 1.00 78.56 265 THR A CA 1
ATOM 2182 C C . THR A 1 265 ? 4.498 17.502 -10.836 1.00 78.56 265 THR A C 1
ATOM 2184 O O . THR A 1 265 ? 4.358 16.633 -9.975 1.00 78.56 265 THR A O 1
ATOM 2187 N N . GLU A 1 266 ? 5.562 17.500 -11.652 1.00 77.38 266 GLU A N 1
ATOM 2188 C CA . GLU A 1 266 ? 6.582 16.425 -11.618 1.00 77.38 266 GLU A CA 1
ATOM 2189 C C . GLU A 1 266 ? 7.218 16.263 -10.229 1.00 77.38 266 GLU A C 1
ATOM 2191 O O . GLU A 1 266 ? 7.536 15.159 -9.793 1.00 77.38 266 GLU A O 1
ATOM 2196 N N . THR A 1 267 ? 7.347 17.360 -9.493 1.00 79.12 267 THR A N 1
ATOM 2197 C CA . THR A 1 267 ? 7.811 17.377 -8.108 1.00 79.12 267 THR A CA 1
ATOM 2198 C C . THR A 1 267 ? 6.943 16.520 -7.184 1.00 79.12 267 THR A C 1
ATOM 2200 O O . THR A 1 267 ? 7.453 15.678 -6.441 1.00 79.12 267 THR A O 1
ATOM 2203 N N . GLN A 1 268 ? 5.624 16.716 -7.233 1.00 79.75 268 GLN A N 1
ATOM 2204 C CA . GLN A 1 268 ? 4.673 15.914 -6.462 1.00 79.75 268 GLN A CA 1
ATOM 2205 C C . GLN A 1 268 ? 4.703 14.463 -6.939 1.00 79.75 268 GLN A C 1
ATOM 2207 O O . GLN A 1 268 ? 4.688 13.537 -6.122 1.00 79.75 268 GLN A O 1
ATOM 2212 N N . CYS A 1 269 ? 4.827 14.272 -8.256 1.00 79.75 269 CYS A N 1
ATOM 2213 C CA . CYS A 1 269 ? 4.891 12.956 -8.860 1.00 79.75 269 CYS A CA 1
ATOM 2214 C C . CYS A 1 269 ? 6.061 12.125 -8.326 1.00 79.75 269 CYS A C 1
ATOM 2216 O O . CYS A 1 269 ? 5.896 11.024 -7.794 1.00 79.75 269 CYS A O 1
ATOM 2218 N N . ARG A 1 270 ? 7.253 12.702 -8.401 1.00 80.38 270 ARG A N 1
ATOM 2219 C CA . ARG A 1 270 ? 8.511 12.156 -7.896 1.00 80.38 270 ARG A CA 1
ATOM 2220 C C . ARG A 1 270 ? 8.453 11.774 -6.427 1.00 80.38 270 ARG A C 1
ATOM 2222 O O . ARG A 1 270 ? 8.938 10.707 -6.036 1.00 80.38 270 ARG A O 1
ATOM 2229 N N . ALA A 1 271 ? 7.880 12.638 -5.606 1.00 81.12 271 ALA A N 1
ATOM 2230 C CA . ALA A 1 271 ? 7.849 12.411 -4.179 1.00 81.12 271 ALA A CA 1
ATOM 2231 C C . ALA A 1 271 ? 6.884 11.285 -3.790 1.00 81.12 271 ALA A C 1
ATOM 2233 O O . ALA A 1 271 ? 7.232 10.441 -2.962 1.00 81.12 271 ALA A O 1
ATOM 2234 N N . LEU A 1 272 ? 5.725 11.198 -4.450 1.00 87.19 272 LEU A N 1
ATOM 2235 C CA . LEU A 1 272 ? 4.797 10.090 -4.251 1.00 87.19 272 LEU A CA 1
ATOM 2236 C C . LEU A 1 272 ? 5.398 8.752 -4.707 1.00 87.19 272 LEU A C 1
ATOM 2238 O O . LEU A 1 272 ? 5.312 7.766 -3.972 1.00 87.19 272 LEU A O 1
ATOM 2242 N N . ARG A 1 273 ? 6.062 8.724 -5.877 1.00 87.62 273 ARG A N 1
ATOM 2243 C CA . ARG A 1 273 ? 6.805 7.538 -6.348 1.00 87.62 273 ARG A CA 1
ATOM 2244 C C . ARG A 1 273 ? 7.807 7.078 -5.294 1.00 87.62 273 ARG A C 1
ATOM 2246 O O . ARG A 1 273 ? 7.805 5.914 -4.895 1.00 87.62 273 ARG A O 1
ATOM 2253 N N . SER A 1 274 ? 8.635 8.011 -4.824 1.00 84.44 274 SER A N 1
ATOM 2254 C CA . SER A 1 274 ? 9.680 7.744 -3.833 1.00 84.44 274 SER A CA 1
ATOM 2255 C C . SER A 1 274 ? 9.097 7.228 -2.519 1.00 84.44 274 SER A C 1
ATOM 2257 O O . SER A 1 274 ? 9.644 6.296 -1.929 1.00 84.44 274 SER A O 1
ATOM 2259 N N . PHE A 1 275 ? 7.975 7.795 -2.070 1.00 88.31 275 PHE A N 1
ATOM 2260 C CA . PHE A 1 275 ? 7.287 7.353 -0.863 1.00 88.31 275 PHE A CA 1
ATOM 2261 C C . PHE A 1 275 ? 6.791 5.906 -0.986 1.00 88.31 275 PHE A C 1
ATOM 2263 O O . PHE A 1 275 ? 7.141 5.077 -0.146 1.00 88.31 275 PHE A O 1
ATOM 2270 N N . PHE A 1 276 ? 6.030 5.570 -2.034 1.00 89.75 276 PHE A N 1
ATOM 2271 C CA . PHE A 1 276 ? 5.456 4.226 -2.163 1.00 89.75 276 PHE A CA 1
ATOM 2272 C C . PHE A 1 276 ? 6.503 3.150 -2.434 1.00 89.75 276 PHE A C 1
ATOM 2274 O O . PHE A 1 276 ? 6.421 2.079 -1.839 1.00 89.75 276 PHE A O 1
ATOM 2281 N N . ILE A 1 277 ? 7.529 3.431 -3.244 1.00 86.94 277 ILE A N 1
ATOM 2282 C CA . ILE A 1 277 ? 8.629 2.477 -3.459 1.00 86.94 277 ILE A CA 1
ATOM 2283 C C . ILE A 1 277 ? 9.349 2.179 -2.144 1.00 86.94 277 ILE A C 1
ATOM 2285 O O . ILE A 1 277 ? 9.661 1.031 -1.834 1.00 86.94 277 ILE A O 1
ATOM 2289 N N . LYS A 1 278 ? 9.559 3.200 -1.316 1.00 83.38 278 LYS A N 1
ATOM 2290 C CA . LYS A 1 278 ? 10.180 3.044 -0.002 1.00 83.38 278 LYS A CA 1
ATOM 2291 C C . LYS A 1 278 ? 9.281 2.310 0.999 1.00 83.38 278 LYS A C 1
ATOM 2293 O O . LYS A 1 278 ? 9.783 1.528 1.802 1.00 83.38 278 LYS A O 1
ATOM 2298 N N . ALA A 1 279 ? 7.973 2.564 0.976 1.00 86.69 279 ALA A N 1
ATOM 2299 C CA . ALA A 1 279 ? 7.021 1.987 1.925 1.00 86.69 279 ALA A CA 1
ATOM 2300 C C . ALA A 1 279 ? 6.600 0.547 1.577 1.00 86.69 279 ALA A C 1
ATOM 2302 O O . ALA A 1 279 ? 6.364 -0.268 2.474 1.00 86.69 279 ALA A O 1
ATOM 2303 N N . MET A 1 280 ? 6.498 0.231 0.286 1.00 87.31 280 MET A N 1
ATOM 2304 C CA . MET A 1 280 ? 5.908 -1.013 -0.226 1.00 87.31 280 MET A CA 1
ATOM 2305 C C . MET A 1 280 ? 6.885 -1.869 -1.041 1.00 87.31 280 MET A C 1
ATOM 2307 O O . MET A 1 280 ? 6.555 -3.010 -1.365 1.00 87.31 280 MET A O 1
ATOM 2311 N N . GLY A 1 281 ? 8.078 -1.349 -1.340 1.00 85.25 281 GLY A N 1
ATOM 2312 C CA . GLY A 1 281 ? 9.042 -1.959 -2.253 1.00 85.25 281 GLY A CA 1
ATOM 2313 C C . GLY A 1 281 ? 8.811 -1.548 -3.707 1.00 85.25 281 GLY A C 1
ATOM 2314 O O . GLY A 1 281 ? 7.859 -0.835 -4.027 1.00 85.25 281 GLY A O 1
ATOM 2315 N N . ASP A 1 282 ? 9.682 -2.009 -4.599 1.00 84.81 282 ASP A N 1
ATOM 2316 C CA . ASP A 1 282 ? 9.562 -1.761 -6.035 1.00 84.81 282 ASP A CA 1
ATOM 2317 C C . ASP A 1 282 ? 8.609 -2.785 -6.683 1.00 84.81 282 ASP A C 1
ATOM 2319 O O . ASP A 1 282 ? 8.881 -3.985 -6.613 1.00 84.81 282 ASP A O 1
ATOM 2323 N N . PRO A 1 283 ? 7.501 -2.358 -7.314 1.00 84.25 283 PRO A N 1
ATOM 2324 C CA . PRO A 1 283 ? 6.549 -3.274 -7.939 1.00 84.25 283 PRO A CA 1
ATOM 2325 C C . PRO A 1 283 ? 7.065 -3.926 -9.230 1.00 84.25 283 PRO A C 1
ATOM 2327 O O . PRO A 1 283 ? 6.366 -4.779 -9.772 1.00 84.25 283 PRO A O 1
ATOM 2330 N N . ARG A 1 284 ? 8.231 -3.518 -9.751 1.00 79.69 284 ARG A N 1
ATOM 2331 C CA . ARG A 1 284 ? 8.869 -4.116 -10.937 1.00 79.69 284 ARG A CA 1
ATOM 2332 C C . ARG A 1 284 ? 9.676 -5.374 -10.612 1.00 79.69 284 ARG A C 1
ATOM 2334 O O . ARG A 1 284 ? 9.992 -6.128 -11.521 1.00 79.69 284 ARG A O 1
ATOM 2341 N N . ILE A 1 285 ? 10.045 -5.577 -9.345 1.00 76.81 285 ILE A N 1
ATOM 2342 C CA . ILE A 1 285 ? 10.913 -6.677 -8.917 1.00 76.81 285 ILE A CA 1
ATOM 2343 C C . ILE A 1 285 ? 10.044 -7.779 -8.304 1.00 76.81 285 ILE A C 1
ATOM 2345 O O . ILE A 1 285 ? 9.758 -7.778 -7.104 1.00 76.81 285 ILE A O 1
ATOM 2349 N N . ASP A 1 286 ? 9.637 -8.741 -9.127 1.00 59.22 286 ASP A N 1
ATOM 2350 C CA . ASP A 1 286 ? 8.944 -9.941 -8.662 1.00 59.22 286 ASP A CA 1
ATOM 2351 C C . ASP A 1 286 ? 9.987 -10.956 -8.154 1.00 59.22 286 ASP A C 1
ATOM 2353 O O . ASP A 1 286 ? 10.701 -11.581 -8.934 1.00 59.22 286 ASP A O 1
ATOM 2357 N N . GLY A 1 287 ? 10.136 -11.111 -6.830 1.00 49.69 287 GLY A N 1
ATOM 2358 C CA . GLY A 1 287 ? 11.135 -12.063 -6.306 1.00 49.69 287 GLY A CA 1
ATOM 2359 C C . GLY A 1 287 ? 11.268 -12.251 -4.792 1.00 49.69 287 GLY A C 1
ATOM 2360 O O . GLY A 1 287 ? 11.950 -13.179 -4.368 1.00 49.69 287 GLY A O 1
ATOM 2361 N N . PHE A 1 288 ? 10.615 -11.441 -3.951 1.00 41.66 288 PHE A N 1
ATOM 2362 C CA . PHE A 1 288 ? 10.770 -11.530 -2.487 1.00 41.66 288 PHE A CA 1
ATOM 2363 C C . PHE A 1 288 ? 9.439 -11.697 -1.735 1.00 41.66 288 PHE A C 1
ATOM 2365 O O . PHE A 1 288 ? 9.153 -10.978 -0.781 1.00 41.66 288 PHE A O 1
ATOM 2372 N N . GLY A 1 289 ? 8.631 -12.683 -2.138 1.00 46.72 289 GLY A N 1
ATOM 2373 C CA . GLY A 1 289 ? 7.415 -13.078 -1.417 1.00 46.72 289 GLY A CA 1
ATOM 2374 C C . GLY A 1 289 ? 6.218 -12.144 -1.625 1.00 46.72 289 GLY A C 1
ATOM 2375 O O . GLY A 1 289 ? 6.155 -11.393 -2.594 1.00 46.72 289 GLY A O 1
ATOM 2376 N N . PHE A 1 290 ? 5.232 -12.233 -0.725 1.00 52.72 290 PHE A N 1
ATOM 2377 C CA . PHE A 1 290 ? 4.026 -11.400 -0.734 1.00 52.72 290 PHE A CA 1
ATOM 2378 C C . PHE A 1 290 ? 4.404 -9.913 -0.647 1.00 52.72 290 PHE A C 1
ATOM 2380 O O . PHE A 1 290 ? 4.752 -9.409 0.420 1.00 52.72 290 PHE A O 1
ATOM 2387 N N . THR A 1 291 ? 4.351 -9.205 -1.777 1.00 71.75 291 THR A N 1
ATOM 2388 C CA . THR A 1 291 ? 4.557 -7.755 -1.819 1.00 71.75 291 THR A CA 1
ATOM 2389 C C . THR A 1 291 ? 3.266 -7.045 -1.419 1.00 71.75 291 THR A C 1
ATOM 2391 O O . THR A 1 291 ? 2.167 -7.500 -1.746 1.00 71.75 291 THR A O 1
ATOM 2394 N N . TRP A 1 292 ? 3.363 -5.894 -0.748 1.00 85.94 292 TRP A N 1
ATOM 2395 C CA . TRP A 1 292 ? 2.186 -5.068 -0.434 1.00 85.94 292 TRP A CA 1
ATOM 2396 C C . TRP A 1 292 ? 1.421 -4.644 -1.694 1.00 85.94 292 TRP A C 1
ATOM 2398 O O . TRP A 1 292 ? 0.204 -4.481 -1.659 1.00 85.94 292 TRP A O 1
ATOM 2408 N N . TRP A 1 293 ? 2.116 -4.564 -2.830 1.00 88.50 293 TRP A N 1
ATOM 2409 C CA . TRP A 1 293 ? 1.534 -4.323 -4.146 1.00 88.50 293 TRP A CA 1
ATOM 2410 C C . TRP A 1 293 ? 0.535 -5.394 -4.595 1.00 88.50 293 TRP A C 1
ATOM 2412 O O . TRP A 1 293 ? -0.337 -5.091 -5.400 1.00 88.50 293 TRP A O 1
ATOM 2422 N N . SER A 1 294 ? 0.602 -6.627 -4.082 1.00 87.75 294 SER A N 1
ATOM 2423 C CA . SER A 1 294 ? -0.395 -7.668 -4.390 1.00 87.75 294 SER A CA 1
ATOM 2424 C C . SER A 1 294 ? -1.802 -7.354 -3.862 1.00 87.75 294 SER A C 1
ATOM 2426 O O . SER A 1 294 ? -2.774 -7.894 -4.382 1.00 87.75 294 SER A O 1
ATOM 2428 N N . GLN A 1 295 ? -1.910 -6.468 -2.866 1.00 90.12 295 GLN A N 1
ATOM 2429 C CA . GLN A 1 295 ? -3.177 -6.018 -2.278 1.00 90.12 295 GLN A CA 1
ATOM 2430 C C . GLN A 1 295 ? -3.704 -4.711 -2.888 1.00 90.12 295 GLN A C 1
ATOM 2432 O O . GLN A 1 295 ? -4.805 -4.287 -2.548 1.00 90.12 295 GLN A O 1
ATOM 2437 N N . VAL A 1 296 ? -2.922 -4.057 -3.751 1.00 92.31 296 VAL A N 1
ATOM 2438 C CA . VAL A 1 296 ? -3.344 -2.866 -4.506 1.00 92.31 296 VAL A CA 1
ATOM 2439 C C . VAL A 1 296 ? -4.243 -3.316 -5.653 1.00 92.31 296 VAL A C 1
ATOM 2441 O O . VAL A 1 296 ? -4.013 -4.384 -6.233 1.00 92.31 296 VAL A O 1
ATOM 2444 N N . LYS A 1 297 ? -5.242 -2.508 -6.026 1.00 92.50 297 LYS A N 1
ATOM 2445 C CA . LYS A 1 297 ? -6.097 -2.800 -7.182 1.00 92.50 297 LYS A CA 1
ATOM 2446 C C . LYS A 1 297 ? -5.235 -3.110 -8.414 1.00 92.50 297 LYS A C 1
ATOM 2448 O O . LYS A 1 297 ? -4.287 -2.372 -8.709 1.00 92.50 297 LYS A O 1
ATOM 2453 N N . PRO A 1 298 ? -5.572 -4.158 -9.195 1.00 90.31 298 PRO A N 1
ATOM 2454 C CA . PRO A 1 298 ? -4.772 -4.555 -10.352 1.00 90.31 298 PRO A CA 1
ATOM 2455 C C . PRO A 1 298 ? -4.506 -3.414 -11.341 1.00 90.31 298 PRO A C 1
ATOM 2457 O O . PRO A 1 298 ? -3.392 -3.312 -11.858 1.00 90.31 298 PRO A O 1
ATOM 2460 N N . GLN A 1 299 ? -5.496 -2.541 -11.564 1.00 88.50 299 GLN A N 1
ATOM 2461 C CA . GLN A 1 299 ? -5.376 -1.400 -12.469 1.00 88.50 299 GLN A CA 1
ATOM 2462 C C . GLN A 1 299 ? -4.409 -0.335 -11.938 1.00 88.50 299 GLN A C 1
ATOM 2464 O O . GLN A 1 299 ? -3.512 0.078 -12.665 1.00 88.50 299 GLN A O 1
ATOM 2469 N N . THR A 1 300 ? -4.531 0.060 -10.671 1.00 90.62 300 THR A N 1
ATOM 2470 C CA . THR A 1 300 ? -3.645 1.042 -10.032 1.00 90.62 300 THR A CA 1
ATOM 2471 C C . THR A 1 300 ? -2.196 0.560 -10.048 1.00 90.62 300 THR A C 1
ATOM 2473 O O . THR A 1 300 ? -1.292 1.286 -10.463 1.00 90.62 300 THR A O 1
ATOM 2476 N N . ARG A 1 301 ? -1.969 -0.714 -9.698 1.00 89.19 301 ARG A N 1
ATOM 2477 C CA . ARG A 1 301 ? -0.645 -1.347 -9.789 1.00 89.19 301 ARG A CA 1
ATOM 2478 C C . ARG A 1 301 ? -0.111 -1.351 -11.221 1.00 89.19 301 ARG A C 1
ATOM 2480 O O . ARG A 1 301 ? 1.073 -1.097 -11.429 1.00 89.19 301 ARG A O 1
ATOM 2487 N N . LYS A 1 302 ? -0.955 -1.664 -12.210 1.00 86.50 302 LYS A N 1
ATOM 2488 C CA . LYS A 1 302 ? -0.576 -1.650 -13.630 1.00 86.50 302 LYS A CA 1
ATOM 2489 C C . LYS A 1 302 ? -0.160 -0.248 -14.076 1.00 86.50 302 LYS A C 1
ATOM 2491 O O . LYS A 1 302 ? 0.927 -0.112 -14.625 1.00 86.50 302 LYS A O 1
ATOM 2496 N N . ASN A 1 303 ? -0.961 0.773 -13.778 1.00 87.06 303 ASN A N 1
ATOM 2497 C CA . ASN A 1 303 ? -0.661 2.161 -14.131 1.00 87.06 303 ASN A CA 1
ATOM 2498 C C . ASN A 1 303 ? 0.654 2.625 -13.491 1.00 87.06 303 ASN A C 1
ATOM 2500 O O . ASN A 1 303 ? 1.498 3.223 -14.152 1.00 87.06 303 ASN A O 1
ATOM 2504 N N . PHE A 1 304 ? 0.864 2.304 -12.211 1.00 88.69 304 PHE A N 1
ATOM 2505 C CA . PHE A 1 304 ? 2.095 2.671 -11.519 1.00 88.69 304 PHE A CA 1
ATOM 2506 C C . PHE A 1 304 ? 3.324 1.949 -12.090 1.00 88.69 304 PHE A C 1
ATOM 2508 O O . PHE A 1 304 ? 4.367 2.571 -12.256 1.00 88.69 304 PHE A O 1
ATOM 2515 N N . ARG A 1 305 ? 3.214 0.673 -12.486 1.00 87.75 305 ARG A N 1
ATOM 2516 C CA . ARG A 1 305 ? 4.304 -0.017 -13.202 1.00 87.75 305 ARG A CA 1
ATOM 2517 C C . ARG A 1 305 ? 4.591 0.598 -14.569 1.00 87.75 305 ARG A C 1
ATOM 2519 O O . ARG A 1 305 ? 5.753 0.795 -14.896 1.00 87.75 305 ARG A O 1
ATOM 2526 N N . GLN A 1 306 ? 3.558 0.952 -15.330 1.00 86.56 306 GLN A N 1
ATOM 2527 C CA . GLN A 1 306 ? 3.716 1.618 -16.628 1.00 86.56 306 GLN A CA 1
ATOM 2528 C C . GLN A 1 306 ? 4.397 2.984 -16.494 1.00 86.56 306 GLN A C 1
ATOM 2530 O O . GLN A 1 306 ? 5.255 3.320 -17.304 1.00 86.56 306 GLN A O 1
ATOM 2535 N N . LEU A 1 307 ? 4.077 3.742 -15.442 1.00 87.81 307 LEU A N 1
ATOM 2536 C CA . LEU A 1 307 ? 4.783 4.979 -15.111 1.00 87.81 307 LEU A CA 1
ATOM 2537 C C . LEU A 1 307 ? 6.276 4.738 -14.890 1.00 87.81 307 LEU A C 1
ATOM 2539 O O . LEU A 1 307 ? 7.103 5.457 -15.440 1.00 87.81 307 LEU A O 1
ATOM 2543 N N . LEU A 1 308 ? 6.625 3.740 -14.074 1.00 88.50 308 LEU A N 1
ATOM 2544 C CA . LEU A 1 308 ? 8.025 3.412 -13.807 1.00 88.50 308 LEU A CA 1
ATOM 2545 C C . LEU A 1 308 ? 8.741 2.933 -15.073 1.00 88.50 308 LEU A C 1
ATOM 2547 O O . LEU A 1 308 ? 9.880 3.323 -15.302 1.00 88.50 308 LEU A O 1
ATOM 2551 N N . ALA A 1 309 ? 8.056 2.165 -15.922 1.00 90.00 309 ALA A N 1
ATOM 2552 C CA . ALA A 1 309 ? 8.585 1.744 -17.211 1.00 90.00 309 ALA A CA 1
ATOM 2553 C C . ALA A 1 309 ? 8.871 2.937 -18.135 1.00 90.00 309 ALA A C 1
ATOM 2555 O O . ALA A 1 309 ? 9.916 2.960 -18.779 1.00 90.00 309 ALA A O 1
ATOM 2556 N N . GLN A 1 310 ? 7.984 3.941 -18.173 1.00 89.38 310 GLN A N 1
ATOM 2557 C CA . GLN A 1 310 ? 8.201 5.157 -18.966 1.00 89.38 310 GLN A CA 1
ATOM 2558 C C . GLN A 1 310 ? 9.434 5.911 -18.468 1.00 89.38 310 GLN A C 1
ATOM 2560 O O . GLN A 1 310 ? 10.281 6.303 -19.263 1.00 89.38 310 GLN A O 1
ATOM 2565 N N . LEU A 1 311 ? 9.558 6.069 -17.149 1.00 88.81 311 LEU A N 1
ATOM 2566 C CA . LEU A 1 311 ? 10.688 6.768 -16.539 1.00 88.81 311 LEU A CA 1
ATOM 2567 C C . LEU A 1 311 ? 12.014 6.051 -16.785 1.00 88.81 311 LEU A C 1
ATOM 2569 O O . LEU A 1 311 ? 13.008 6.714 -17.061 1.00 88.81 311 LEU A O 1
ATOM 2573 N N . ASP A 1 312 ? 12.037 4.719 -16.709 1.00 90.94 312 ASP A N 1
ATOM 2574 C CA . ASP A 1 312 ? 13.233 3.937 -17.029 1.00 90.94 312 ASP A CA 1
ATOM 2575 C C . ASP A 1 312 ? 13.597 4.036 -18.513 1.00 90.94 312 ASP A C 1
ATOM 2577 O O . ASP A 1 312 ? 14.777 4.123 -18.848 1.00 90.94 312 ASP A O 1
ATOM 2581 N N . LEU A 1 313 ? 12.596 4.032 -19.398 1.00 91.88 313 LEU A N 1
ATOM 2582 C CA . LEU A 1 313 ? 12.791 4.181 -20.837 1.00 91.88 313 LEU A CA 1
ATOM 2583 C C . LEU A 1 313 ? 13.403 5.549 -21.160 1.00 91.88 313 LEU A C 1
ATOM 2585 O O . LEU A 1 313 ? 14.410 5.629 -21.864 1.00 91.88 313 LEU A O 1
ATOM 2589 N N . ASP A 1 314 ? 12.823 6.612 -20.604 1.00 89.69 314 ASP A N 1
ATOM 2590 C CA . ASP A 1 314 ? 13.318 7.979 -20.752 1.00 89.69 314 ASP A CA 1
ATOM 2591 C C . ASP A 1 314 ? 14.730 8.108 -20.182 1.00 89.69 314 ASP A C 1
ATOM 2593 O O . ASP A 1 314 ? 15.623 8.629 -20.846 1.00 89.69 314 ASP A O 1
ATOM 2597 N N . PHE A 1 315 ? 14.962 7.555 -18.991 1.00 89.31 315 PHE A N 1
ATOM 2598 C CA . PHE A 1 315 ? 16.270 7.548 -18.351 1.00 89.31 315 PHE A CA 1
ATOM 2599 C C . PHE A 1 315 ? 17.329 6.819 -19.182 1.00 89.31 315 PHE A C 1
ATOM 2601 O O . PHE A 1 315 ? 18.443 7.317 -19.347 1.00 89.31 315 PHE A O 1
ATOM 2608 N N . PHE A 1 316 ? 16.991 5.656 -19.735 1.00 91.19 316 PHE A N 1
ATOM 2609 C CA . PHE A 1 316 ? 17.897 4.913 -20.595 1.00 91.19 316 PHE A CA 1
ATOM 2610 C C . PHE A 1 316 ? 18.248 5.700 -21.860 1.00 91.19 316 PHE A C 1
ATOM 2612 O O . PHE A 1 316 ? 19.428 5.824 -22.185 1.00 91.19 316 PHE A O 1
ATOM 2619 N N . PHE A 1 317 ? 17.261 6.271 -22.556 1.00 89.25 317 PHE A N 1
ATOM 2620 C CA . PHE A 1 317 ? 17.530 7.026 -23.781 1.00 89.25 317 PHE A CA 1
ATOM 2621 C C . PHE A 1 317 ? 18.220 8.369 -23.530 1.00 89.25 317 PHE A C 1
ATOM 2623 O O . PHE A 1 317 ? 19.021 8.781 -24.366 1.00 89.25 317 PHE A O 1
ATOM 2630 N N . ASP A 1 318 ? 18.018 8.993 -22.368 1.00 86.88 318 ASP A N 1
ATOM 2631 C CA . ASP A 1 318 ? 18.827 10.134 -21.930 1.00 86.88 318 ASP A CA 1
ATOM 2632 C C . ASP A 1 318 ? 20.311 9.750 -21.816 1.00 86.88 318 ASP A C 1
ATOM 2634 O O . ASP A 1 318 ? 21.180 10.559 -22.126 1.00 86.88 318 ASP A O 1
ATOM 2638 N N . ILE A 1 319 ? 20.625 8.514 -21.409 1.00 83.62 319 ILE A N 1
ATOM 2639 C CA . ILE A 1 319 ? 22.007 8.014 -21.358 1.00 83.62 319 ILE A CA 1
ATOM 2640 C C . ILE A 1 319 ? 22.544 7.694 -22.758 1.00 83.62 319 ILE A C 1
ATOM 2642 O O . ILE A 1 319 ? 23.711 7.965 -23.046 1.00 83.62 319 ILE A O 1
ATOM 2646 N N . VAL A 1 320 ? 21.702 7.136 -23.633 1.00 82.38 320 VAL A N 1
ATOM 2647 C CA . VAL A 1 320 ? 22.048 6.874 -25.039 1.00 82.38 320 VAL A CA 1
ATOM 2648 C C . VAL A 1 320 ? 22.438 8.160 -25.756 1.00 82.38 320 VAL A C 1
ATOM 2650 O O . VAL A 1 320 ? 23.474 8.186 -26.420 1.00 82.38 320 VAL A O 1
ATOM 2653 N N . ASP A 1 321 ? 21.652 9.225 -25.591 1.00 82.00 321 ASP A N 1
ATOM 2654 C CA . ASP A 1 321 ? 21.873 10.506 -26.268 1.00 82.00 321 ASP A CA 1
ATOM 2655 C C . ASP A 1 321 ? 23.267 11.082 -25.953 1.00 82.00 321 ASP A C 1
ATOM 2657 O O . ASP A 1 321 ? 23.966 11.571 -26.834 1.00 82.00 321 ASP A O 1
ATOM 2661 N N . LEU A 1 322 ? 23.763 10.901 -24.724 1.00 73.19 322 LEU A N 1
ATOM 2662 C CA . LEU A 1 322 ? 25.112 11.341 -24.329 1.00 73.19 322 LEU A CA 1
ATOM 2663 C C . LEU A 1 322 ? 26.234 10.621 -25.057 1.00 73.19 322 LEU A C 1
ATOM 2665 O O . LEU A 1 322 ? 27.293 11.204 -25.289 1.00 73.19 322 LEU A O 1
ATOM 2669 N N . SER A 1 323 ? 26.032 9.335 -25.347 1.00 67.44 323 SER A N 1
ATOM 2670 C CA . SER A 1 323 ? 27.052 8.521 -25.999 1.00 67.44 323 SER A CA 1
ATOM 2671 C C . SER A 1 323 ? 27.270 8.943 -27.457 1.00 67.44 323 SER A C 1
ATOM 2673 O O . SER A 1 323 ? 28.286 8.558 -28.037 1.00 67.44 323 SER A O 1
ATOM 2675 N N . ASN A 1 324 ? 26.370 9.780 -28.013 1.00 62.75 324 ASN A N 1
ATOM 2676 C CA . ASN A 1 324 ? 26.432 10.452 -29.321 1.00 62.75 324 ASN A CA 1
ATOM 2677 C C . ASN A 1 324 ? 26.793 9.539 -30.513 1.00 62.75 324 ASN A C 1
ATOM 2679 O O . ASN A 1 324 ? 27.130 10.028 -31.590 1.00 62.75 324 ASN A O 1
ATOM 2683 N N . SER A 1 325 ? 26.733 8.213 -30.345 1.00 62.16 325 SER A N 1
ATOM 2684 C CA . SER A 1 325 ? 27.165 7.239 -31.349 1.00 62.16 325 SER A CA 1
ATOM 2685 C C . SER A 1 325 ? 26.019 6.677 -32.191 1.00 62.16 325 SER A C 1
ATOM 2687 O O . SER A 1 325 ? 26.278 6.190 -33.290 1.00 62.16 325 SER A O 1
ATOM 2689 N N . ASP A 1 326 ? 24.763 6.764 -31.733 1.00 68.44 326 ASP A N 1
ATOM 2690 C CA . ASP A 1 326 ? 23.606 6.236 -32.464 1.00 68.44 326 ASP A CA 1
ATOM 2691 C C . ASP A 1 326 ? 22.542 7.297 -32.775 1.00 68.44 326 ASP A C 1
ATOM 2693 O O . ASP A 1 326 ? 21.687 7.610 -31.952 1.00 68.44 326 ASP A O 1
ATOM 2697 N N . ASN A 1 327 ? 22.510 7.759 -34.026 1.00 73.00 327 ASN A N 1
ATOM 2698 C CA . ASN A 1 327 ? 21.468 8.657 -34.538 1.00 73.00 327 ASN A CA 1
ATOM 2699 C C . ASN A 1 327 ? 20.066 8.011 -34.590 1.00 73.00 327 ASN A C 1
ATOM 2701 O O . ASN A 1 327 ? 19.072 8.714 -34.788 1.00 73.00 327 ASN A O 1
ATOM 2705 N N . ASN A 1 328 ? 19.951 6.687 -34.422 1.00 83.44 328 ASN A N 1
ATOM 2706 C CA . ASN A 1 328 ? 18.677 5.973 -34.506 1.00 83.44 328 ASN A CA 1
ATOM 2707 C C . ASN A 1 328 ? 17.912 5.901 -33.179 1.00 83.44 328 ASN A C 1
ATOM 2709 O O . ASN A 1 328 ? 16.786 5.392 -33.160 1.00 83.44 328 ASN A O 1
ATOM 2713 N N . TRP A 1 329 ? 18.467 6.419 -32.078 1.00 86.75 329 TRP A N 1
ATOM 2714 C CA . TRP A 1 329 ? 17.866 6.305 -30.747 1.00 86.75 329 TRP A CA 1
ATOM 2715 C C . TRP A 1 329 ? 16.427 6.832 -30.692 1.00 86.75 329 TRP A C 1
ATOM 2717 O O . TRP A 1 329 ? 15.584 6.238 -30.024 1.00 86.75 329 TRP A O 1
ATOM 2727 N N . ARG A 1 330 ? 16.104 7.886 -31.458 1.00 89.81 330 ARG A N 1
ATOM 2728 C CA . ARG A 1 330 ? 14.749 8.465 -31.522 1.00 89.81 330 ARG A CA 1
ATOM 2729 C C . ARG A 1 330 ? 13.718 7.449 -32.009 1.00 89.81 330 ARG A C 1
ATOM 2731 O O . ARG A 1 330 ? 12.643 7.335 -31.424 1.00 89.81 330 ARG A O 1
ATOM 2738 N N . TYR A 1 331 ? 14.071 6.673 -33.034 1.00 92.12 331 TYR A N 1
ATOM 2739 C CA . TYR A 1 331 ? 13.229 5.600 -33.562 1.00 92.12 331 TYR A CA 1
ATOM 2740 C C . TYR A 1 331 ? 13.078 4.452 -32.566 1.00 92.12 331 TYR A C 1
ATOM 2742 O O . TYR A 1 331 ? 11.985 3.907 -32.435 1.00 92.12 331 TYR A O 1
ATOM 2750 N N . ARG A 1 332 ? 14.154 4.099 -31.849 1.00 91.69 332 ARG A N 1
ATOM 2751 C CA . ARG A 1 332 ? 14.127 3.062 -30.805 1.00 91.69 332 ARG A CA 1
ATOM 2752 C C . ARG A 1 332 ? 13.217 3.471 -29.648 1.00 91.69 332 ARG A C 1
ATOM 2754 O O . ARG A 1 332 ? 12.348 2.698 -29.255 1.00 91.69 332 ARG A O 1
ATOM 2761 N N . ARG A 1 333 ? 13.347 4.713 -29.176 1.00 92.31 333 ARG A N 1
ATOM 2762 C CA . ARG A 1 333 ? 12.489 5.295 -28.140 1.00 92.31 333 ARG A CA 1
ATOM 2763 C C . ARG A 1 333 ? 11.021 5.259 -28.547 1.00 92.31 333 ARG A C 1
ATOM 2765 O O . ARG A 1 333 ? 10.216 4.669 -27.839 1.00 92.31 333 ARG A O 1
ATOM 2772 N N . LYS A 1 334 ? 10.682 5.808 -29.717 1.00 92.69 334 LYS A N 1
ATOM 2773 C CA . LYS A 1 334 ? 9.297 5.844 -30.218 1.00 92.69 334 LYS A CA 1
ATOM 2774 C C . LYS A 1 334 ? 8.707 4.455 -30.446 1.00 92.69 334 LYS A C 1
ATOM 2776 O O . LYS A 1 334 ? 7.521 4.246 -30.201 1.00 92.69 334 LYS A O 1
ATOM 2781 N N . PHE A 1 335 ? 9.532 3.495 -30.860 1.00 94.44 335 PHE A N 1
ATOM 2782 C CA . PHE A 1 335 ? 9.126 2.098 -30.956 1.00 94.44 335 PHE A CA 1
ATOM 2783 C C . PHE A 1 335 ? 8.738 1.514 -29.598 1.00 94.44 335 PHE A C 1
ATOM 2785 O O . PHE A 1 335 ? 7.642 0.978 -29.466 1.00 94.44 335 PHE A O 1
ATOM 2792 N N . TRP A 1 336 ? 9.581 1.650 -28.576 1.00 94.44 336 TRP A N 1
ATOM 2793 C CA . TRP A 1 336 ? 9.292 1.084 -27.256 1.00 94.44 336 TRP A CA 1
ATOM 2794 C C . TRP A 1 336 ? 8.208 1.838 -26.488 1.00 94.44 336 TRP A C 1
ATOM 2796 O O . TRP A 1 336 ? 7.397 1.196 -25.821 1.00 94.44 336 TRP A O 1
ATOM 2806 N N . GLU A 1 337 ? 8.103 3.159 -26.664 1.00 92.75 337 GLU A N 1
ATOM 2807 C CA . GLU A 1 337 ? 6.948 3.941 -26.205 1.00 92.75 337 GLU A CA 1
ATOM 2808 C C . GLU A 1 337 ? 5.649 3.308 -26.729 1.00 92.75 337 GLU A C 1
ATOM 2810 O O . GLU A 1 337 ? 4.705 3.114 -25.963 1.00 92.75 337 GLU A O 1
ATOM 2815 N N . ALA A 1 338 ? 5.621 2.859 -27.993 1.00 93.19 338 ALA A N 1
ATOM 2816 C CA . ALA A 1 338 ? 4.446 2.221 -28.581 1.00 93.19 338 ALA A CA 1
ATOM 2817 C C . ALA A 1 338 ? 4.018 0.903 -27.906 1.00 93.19 338 ALA A C 1
ATOM 2819 O O . ALA A 1 338 ? 2.836 0.555 -27.943 1.00 93.19 338 ALA A O 1
ATOM 2820 N N . TYR A 1 339 ? 4.942 0.211 -27.236 1.00 92.88 339 TYR A N 1
ATOM 2821 C CA . TYR A 1 339 ? 4.683 -1.040 -26.516 1.00 92.88 339 TYR A CA 1
ATOM 2822 C C . TYR A 1 339 ? 4.617 -0.890 -24.996 1.00 92.88 339 TYR A C 1
ATOM 2824 O O . TYR A 1 339 ? 4.350 -1.877 -24.313 1.00 92.88 339 TYR A O 1
ATOM 2832 N N . LEU A 1 340 ? 4.792 0.318 -24.456 1.00 90.19 340 LEU A N 1
ATOM 2833 C CA . LEU A 1 340 ? 4.898 0.561 -23.017 1.00 90.19 340 LEU A CA 1
ATOM 2834 C C . LEU A 1 340 ? 3.767 -0.087 -22.203 1.00 90.19 340 LEU A C 1
ATOM 2836 O O . LEU A 1 340 ? 3.994 -0.648 -21.134 1.00 90.19 340 LEU A O 1
ATOM 2840 N N . SER A 1 341 ? 2.541 -0.070 -22.733 1.00 88.38 341 SER A N 1
ATOM 2841 C CA . SER A 1 341 ? 1.375 -0.624 -22.038 1.00 88.38 341 SER A CA 1
ATOM 2842 C C . SER A 1 341 ? 1.436 -2.142 -21.787 1.00 88.38 341 SER A C 1
ATOM 2844 O O . SER A 1 341 ? 0.700 -2.637 -20.925 1.00 88.38 341 SER A O 1
ATOM 2846 N N . PHE A 1 342 ? 2.313 -2.847 -22.508 1.00 90.69 342 PHE A N 1
ATOM 2847 C CA . PHE A 1 342 ? 2.561 -4.288 -22.426 1.00 90.69 342 PHE A CA 1
ATOM 2848 C C . PHE A 1 342 ? 3.815 -4.648 -21.622 1.00 90.69 342 PHE A C 1
ATOM 2850 O O . PHE A 1 342 ? 4.067 -5.830 -21.401 1.00 90.69 342 PHE A O 1
ATOM 2857 N N . ILE A 1 343 ? 4.606 -3.657 -21.204 1.00 90.50 343 ILE A N 1
ATOM 2858 C CA . ILE A 1 343 ? 5.823 -3.885 -20.431 1.00 90.50 343 ILE A CA 1
ATOM 2859 C C . ILE A 1 343 ? 5.455 -4.134 -18.963 1.00 90.50 343 ILE A C 1
ATOM 2861 O O . ILE A 1 343 ? 4.766 -3.333 -18.329 1.00 90.50 343 ILE A O 1
ATOM 2865 N N . GLU A 1 344 ? 5.900 -5.271 -18.433 1.00 86.69 344 GLU A N 1
ATOM 2866 C CA . GLU A 1 344 ? 5.559 -5.752 -17.087 1.00 86.69 344 GLU A CA 1
ATOM 2867 C C . GLU A 1 344 ? 6.632 -5.412 -16.049 1.00 86.69 344 GLU A C 1
ATOM 2869 O O . GLU A 1 344 ? 6.314 -5.033 -14.920 1.00 86.69 344 GLU A O 1
ATOM 2874 N N . GLU A 1 345 ? 7.895 -5.543 -16.448 1.00 89.75 345 GLU A N 1
ATOM 2875 C CA . GLU A 1 345 ? 9.080 -5.306 -15.626 1.00 89.75 345 GLU A CA 1
ATOM 2876 C C . GLU A 1 345 ? 10.074 -4.475 -16.436 1.00 89.75 345 GLU A C 1
ATOM 2878 O O . GLU A 1 345 ? 10.198 -4.675 -17.647 1.00 89.75 345 GLU A O 1
ATOM 2883 N N . THR A 1 346 ? 10.807 -3.586 -15.771 1.00 92.25 346 THR A N 1
ATOM 2884 C CA . THR A 1 346 ? 11.866 -2.771 -16.376 1.00 92.25 346 THR A CA 1
ATOM 2885 C C . THR A 1 346 ? 13.048 -2.639 -15.430 1.00 92.25 346 THR A C 1
ATOM 2887 O O . THR A 1 346 ? 12.884 -2.618 -14.209 1.00 92.25 346 THR A O 1
ATOM 2890 N N . TRP A 1 347 ? 14.253 -2.582 -15.993 1.00 93.19 347 TRP A N 1
ATOM 2891 C CA . TRP A 1 347 ? 15.480 -2.352 -15.248 1.00 93.19 347 TRP A CA 1
ATOM 2892 C C . TRP A 1 347 ? 16.566 -1.761 -16.143 1.00 93.19 347 TRP A C 1
ATOM 2894 O O . TRP A 1 347 ? 16.947 -2.350 -17.157 1.00 93.19 347 TRP A O 1
ATOM 2904 N N . VAL A 1 348 ? 17.107 -0.611 -15.747 1.00 93.12 348 VAL A N 1
ATOM 2905 C CA . VAL A 1 348 ? 18.263 -0.008 -16.417 1.00 93.12 348 VAL A CA 1
ATOM 2906 C C . VAL A 1 348 ? 19.546 -0.554 -15.799 1.00 93.12 348 VAL A C 1
ATOM 2908 O O . VAL A 1 348 ? 19.682 -0.634 -14.579 1.00 93.12 348 VAL A O 1
ATOM 2911 N N . VAL A 1 349 ? 20.506 -0.933 -16.637 1.00 92.88 349 VAL A N 1
ATOM 2912 C CA . VAL A 1 349 ? 21.815 -1.454 -16.240 1.00 92.88 349 VAL A CA 1
ATOM 2913 C C . VAL A 1 349 ? 22.900 -0.562 -16.829 1.00 92.88 349 VAL A C 1
ATOM 2915 O O . VAL A 1 349 ? 23.069 -0.485 -18.042 1.00 92.88 349 VAL A O 1
ATOM 2918 N N . LEU A 1 350 ? 23.657 0.112 -15.969 1.00 91.12 350 LEU A N 1
ATOM 2919 C CA . LEU A 1 350 ? 24.615 1.134 -16.375 1.00 91.12 350 LEU A CA 1
ATOM 2920 C C . LEU A 1 350 ? 26.045 0.617 -16.396 1.00 91.12 350 LEU A C 1
ATOM 2922 O O . LEU A 1 350 ? 26.525 0.042 -15.412 1.00 91.12 350 LEU A O 1
ATOM 2926 N N . GLY A 1 351 ? 26.751 0.918 -17.485 1.00 90.06 351 GLY A N 1
ATOM 2927 C CA . GLY A 1 351 ? 28.210 0.873 -17.550 1.00 90.06 351 GLY A CA 1
ATOM 2928 C C . GLY A 1 351 ? 28.870 2.046 -16.826 1.00 90.06 351 GLY A C 1
ATOM 2929 O O . GLY A 1 351 ? 28.213 2.891 -16.216 1.00 90.06 351 GLY A O 1
ATOM 2930 N N . THR A 1 352 ? 30.199 2.103 -16.876 1.00 87.69 352 THR A N 1
ATOM 2931 C CA . THR A 1 352 ? 30.987 3.093 -16.126 1.00 87.69 352 THR A CA 1
ATOM 2932 C C . THR A 1 352 ? 30.663 4.537 -16.518 1.00 87.69 352 THR A C 1
ATOM 2934 O O . THR A 1 352 ? 30.495 5.366 -15.624 1.00 87.69 352 THR A O 1
ATOM 2937 N N . GLU A 1 353 ? 30.520 4.840 -17.812 1.00 85.44 353 GLU A N 1
ATOM 2938 C CA . GLU A 1 353 ? 30.179 6.189 -18.290 1.00 85.44 353 GLU A CA 1
ATOM 2939 C C . GLU A 1 353 ? 28.773 6.618 -17.859 1.00 85.44 353 GLU A C 1
ATOM 2941 O O . GLU A 1 353 ? 28.601 7.704 -17.309 1.00 85.44 353 GLU A O 1
ATOM 2946 N N . GLY A 1 354 ? 27.778 5.736 -18.017 1.00 87.25 354 GLY A N 1
ATOM 2947 C CA . GLY A 1 354 ? 26.403 5.994 -17.581 1.00 87.25 354 GLY A CA 1
ATOM 2948 C C . GLY A 1 354 ? 26.325 6.295 -16.081 1.00 87.25 354 GLY A C 1
ATOM 2949 O O . GLY A 1 3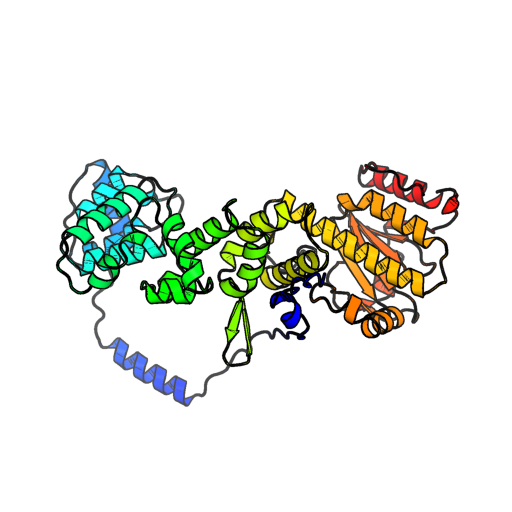54 ? 25.679 7.257 -15.671 1.00 87.25 354 GLY A O 1
ATOM 2950 N N . ARG A 1 355 ? 27.067 5.546 -15.251 1.00 87.94 355 ARG A N 1
ATOM 2951 C CA . ARG A 1 355 ? 27.171 5.818 -13.805 1.00 87.94 355 ARG A CA 1
ATOM 2952 C C . ARG A 1 355 ? 27.834 7.164 -13.513 1.00 87.94 355 ARG A C 1
ATOM 2954 O O . ARG A 1 355 ? 27.358 7.906 -12.656 1.00 87.94 355 ARG A O 1
ATOM 2961 N N . ALA A 1 356 ? 28.912 7.501 -14.221 1.00 86.44 356 ALA A N 1
ATOM 2962 C CA . ALA A 1 356 ? 29.573 8.797 -14.075 1.00 86.44 356 ALA A CA 1
ATOM 2963 C C . ALA A 1 356 ? 28.638 9.956 -14.458 1.00 86.44 356 ALA A C 1
ATOM 2965 O O . ALA A 1 356 ? 28.590 10.968 -13.758 1.00 86.44 356 ALA A O 1
ATOM 2966 N N . TYR A 1 357 ? 27.846 9.788 -15.519 1.00 85.44 357 TYR A N 1
ATOM 2967 C CA . TYR A 1 357 ? 26.849 10.767 -15.931 1.00 85.44 357 TYR A CA 1
ATOM 2968 C C . TYR A 1 357 ? 25.755 10.971 -14.881 1.00 85.44 357 TYR A C 1
ATOM 2970 O O . TYR A 1 357 ? 25.457 12.119 -14.542 1.00 85.44 357 TYR A O 1
ATOM 2978 N N . VAL A 1 358 ? 25.201 9.884 -14.334 1.00 85.88 358 VAL A N 1
ATOM 2979 C CA . VAL A 1 358 ? 24.203 9.939 -13.253 1.00 85.88 358 VAL A CA 1
ATOM 2980 C C . VAL A 1 358 ? 24.758 10.684 -12.046 1.00 85.88 358 VAL A C 1
ATOM 2982 O O . VAL A 1 358 ? 24.104 11.589 -11.536 1.00 85.88 358 VAL A O 1
ATOM 2985 N N . ASN A 1 359 ? 25.990 10.370 -11.637 1.00 84.88 359 ASN A N 1
ATOM 2986 C CA . ASN A 1 359 ? 26.646 11.044 -10.518 1.00 84.88 359 ASN A CA 1
ATOM 2987 C C . ASN A 1 359 ? 26.852 12.544 -10.789 1.00 84.88 359 ASN A C 1
ATOM 2989 O O . ASN A 1 359 ? 26.622 13.365 -9.904 1.00 84.88 359 ASN A O 1
ATOM 2993 N N . LYS A 1 360 ? 27.240 12.919 -12.015 1.00 85.19 360 LYS A N 1
ATOM 2994 C CA . LYS A 1 360 ? 27.400 14.326 -12.421 1.00 85.19 360 LYS A CA 1
ATOM 2995 C C . LYS A 1 360 ? 26.066 15.084 -12.441 1.00 85.19 360 LYS A C 1
ATOM 2997 O O . LYS A 1 360 ? 26.044 16.277 -12.158 1.00 85.19 360 LYS A O 1
ATOM 3002 N N . HIS A 1 361 ? 24.966 14.396 -12.739 1.00 82.12 361 HIS A N 1
ATOM 3003 C CA . HIS A 1 361 ? 23.614 14.957 -12.807 1.00 82.12 361 HIS A CA 1
ATOM 3004 C C . HIS A 1 361 ? 22.746 14.471 -11.647 1.00 82.12 361 HIS A C 1
ATOM 3006 O O . HIS A 1 361 ? 21.547 14.237 -11.811 1.00 82.12 361 HIS A O 1
ATOM 3012 N N . ALA A 1 362 ? 23.342 14.338 -10.460 1.00 77.50 362 ALA A N 1
ATOM 3013 C CA . ALA A 1 362 ? 22.638 13.869 -9.277 1.00 77.50 362 ALA A CA 1
ATOM 3014 C C . ALA A 1 362 ? 21.381 14.711 -8.994 1.00 77.50 362 ALA A C 1
ATOM 3016 O O . ALA A 1 362 ? 20.349 14.162 -8.663 1.00 77.50 362 ALA A O 1
ATOM 3017 N N . SER A 1 363 ? 21.367 16.023 -9.225 1.00 73.94 363 SER A N 1
ATOM 3018 C CA . SER A 1 363 ? 20.136 16.821 -9.060 1.00 73.94 363 SER A CA 1
ATOM 3019 C C . SER A 1 363 ? 18.957 16.354 -9.935 1.00 73.94 363 SER A C 1
ATOM 3021 O O . SER A 1 363 ? 17.802 16.490 -9.532 1.00 73.94 363 SER A O 1
ATOM 3023 N N . LYS A 1 364 ? 19.234 15.776 -11.112 1.00 74.62 364 LYS A N 1
ATOM 3024 C CA . LYS A 1 364 ? 18.226 15.226 -12.030 1.00 74.62 364 LYS A CA 1
ATOM 3025 C C . LYS A 1 364 ? 17.820 13.796 -11.656 1.00 74.62 364 LYS A C 1
ATOM 3027 O O . LYS A 1 364 ? 16.637 13.485 -11.749 1.00 74.62 364 LYS A O 1
ATOM 3032 N N . TYR A 1 365 ? 18.773 12.959 -11.231 1.00 72.25 365 TYR A N 1
ATOM 3033 C CA . TYR A 1 365 ? 18.576 11.507 -11.067 1.00 72.25 365 TYR A CA 1
ATOM 3034 C C . TYR A 1 365 ? 18.710 10.975 -9.631 1.00 72.25 365 TYR A C 1
ATOM 3036 O O . TYR A 1 365 ? 18.494 9.788 -9.407 1.00 72.25 365 TYR A O 1
ATOM 3044 N N . ASN A 1 366 ? 19.042 11.812 -8.645 1.00 65.00 366 ASN A N 1
ATOM 3045 C CA . ASN A 1 366 ? 19.126 11.460 -7.219 1.00 65.00 366 ASN A CA 1
ATOM 3046 C C . ASN A 1 366 ? 17.735 11.405 -6.583 1.00 65.00 366 ASN A C 1
ATOM 3048 O O . ASN A 1 366 ? 17.479 11.974 -5.522 1.00 65.00 366 ASN A O 1
ATOM 3052 N N . ASP A 1 367 ? 16.824 10.725 -7.261 1.00 62.34 367 ASP A N 1
ATOM 3053 C CA . ASP A 1 367 ? 15.566 10.340 -6.676 1.00 62.34 367 ASP A CA 1
ATOM 3054 C C . ASP A 1 367 ? 15.717 8.926 -6.123 1.00 62.34 367 ASP A C 1
ATOM 3056 O O . ASP A 1 367 ? 16.172 8.018 -6.817 1.00 62.34 367 ASP A O 1
ATOM 3060 N N . ASN A 1 368 ? 15.272 8.711 -4.885 1.00 57.47 368 ASN A N 1
ATOM 3061 C CA . ASN A 1 368 ? 15.344 7.412 -4.204 1.00 57.47 368 ASN A CA 1
ATOM 3062 C C . ASN A 1 368 ? 14.610 6.260 -4.946 1.00 57.47 368 ASN A C 1
ATOM 3064 O O . ASN A 1 368 ? 14.682 5.116 -4.498 1.00 57.47 368 ASN A O 1
ATOM 3068 N N . TYR A 1 369 ? 13.898 6.538 -6.052 1.00 64.38 369 TYR A N 1
ATOM 3069 C CA . TYR A 1 369 ? 13.286 5.527 -6.927 1.00 64.38 369 TYR A CA 1
ATOM 3070 C C . TYR A 1 369 ? 14.170 5.066 -8.096 1.00 64.38 369 TYR A C 1
ATOM 3072 O O . TYR A 1 369 ? 13.920 3.982 -8.625 1.00 64.38 369 TYR A O 1
ATOM 3080 N N . MET A 1 370 ? 15.161 5.860 -8.522 1.00 67.81 370 MET A N 1
ATOM 3081 C CA . MET A 1 370 ? 16.022 5.532 -9.664 1.00 67.81 370 MET A CA 1
ATOM 3082 C C . MET A 1 370 ? 17.065 4.495 -9.243 1.00 67.81 370 MET A C 1
ATOM 3084 O O . MET A 1 370 ? 18.216 4.806 -8.940 1.00 67.81 370 MET A O 1
ATOM 3088 N N . GLN A 1 371 ? 16.633 3.238 -9.183 1.00 78.19 371 GLN A N 1
ATOM 3089 C CA . GLN A 1 371 ? 17.513 2.095 -8.989 1.00 78.19 371 GLN A CA 1
ATOM 3090 C C . GLN A 1 371 ? 17.958 1.555 -10.346 1.00 78.19 371 GLN A C 1
ATOM 3092 O O . GLN A 1 371 ? 17.166 1.455 -11.279 1.00 78.19 371 GLN A O 1
ATOM 3097 N N . TYR A 1 372 ? 19.237 1.205 -10.445 1.00 87.88 372 TYR A N 1
ATOM 3098 C CA . TYR A 1 372 ? 19.824 0.629 -11.647 1.00 87.88 372 TYR A CA 1
ATOM 3099 C C . TYR A 1 372 ? 20.826 -0.471 -11.287 1.00 87.88 372 TYR A C 1
ATOM 3101 O O . TYR A 1 372 ? 21.430 -0.480 -10.209 1.00 87.88 372 TYR A O 1
ATOM 3109 N N . GLY A 1 373 ? 21.010 -1.409 -12.211 1.00 90.44 373 GLY A N 1
ATOM 3110 C CA . GLY A 1 373 ? 22.051 -2.426 -12.145 1.00 90.44 373 GLY A CA 1
ATOM 3111 C C . GLY A 1 373 ? 23.409 -1.876 -12.575 1.00 90.44 373 GLY A C 1
ATOM 3112 O O . GLY A 1 373 ? 23.503 -0.952 -13.378 1.00 90.44 373 GLY A O 1
ATOM 3113 N N . ASN A 1 374 ? 24.485 -2.471 -12.074 1.00 90.69 374 ASN A N 1
ATOM 3114 C CA . ASN A 1 374 ? 25.844 -2.167 -12.502 1.00 90.69 374 ASN A CA 1
ATOM 3115 C C . ASN A 1 374 ? 26.294 -3.199 -13.535 1.00 90.69 374 ASN A C 1
ATOM 3117 O O . ASN A 1 374 ? 26.257 -4.398 -13.259 1.00 90.69 374 ASN A O 1
ATOM 3121 N N . LEU A 1 375 ? 26.740 -2.734 -14.700 1.00 90.81 375 LEU A N 1
ATOM 3122 C CA . LEU A 1 375 ? 27.334 -3.591 -15.718 1.00 90.81 375 LEU A CA 1
ATOM 3123 C C . LEU A 1 375 ? 28.831 -3.795 -15.457 1.00 90.81 375 LEU A C 1
ATOM 3125 O O . LEU A 1 375 ? 29.568 -2.820 -15.259 1.00 90.81 375 LEU A O 1
ATOM 3129 N N . GLU A 1 376 ? 29.265 -5.054 -15.505 1.00 87.00 376 GLU A N 1
ATOM 3130 C CA . GLU A 1 376 ? 30.661 -5.495 -15.425 1.00 87.00 376 GLU A CA 1
ATOM 3131 C C . GLU A 1 376 ? 31.122 -6.151 -16.736 1.00 87.00 376 GLU A C 1
ATOM 3133 O O . GLU A 1 376 ? 30.352 -6.824 -17.431 1.00 87.00 376 GLU A O 1
ATOM 3138 N N . GLY A 1 377 ? 32.405 -5.985 -17.071 1.00 75.81 377 GLY A N 1
ATOM 3139 C CA . GLY A 1 377 ? 33.031 -6.621 -18.241 1.00 75.81 377 GLY A CA 1
ATOM 3140 C C . GLY A 1 377 ? 32.637 -6.029 -19.601 1.00 75.81 377 GLY A C 1
ATOM 3141 O O . GLY A 1 377 ? 32.909 -6.643 -20.627 1.00 75.81 377 GLY A O 1
ATOM 3142 N N . ALA A 1 378 ? 31.983 -4.866 -19.618 1.00 67.75 378 ALA A N 1
ATOM 3143 C CA . ALA A 1 378 ? 31.603 -4.146 -20.833 1.00 67.75 378 ALA A CA 1
ATOM 3144 C C . ALA A 1 378 ? 32.606 -3.041 -21.177 1.00 67.75 378 ALA A C 1
ATOM 3146 O O . ALA A 1 378 ? 33.348 -2.560 -20.319 1.00 67.75 378 ALA A O 1
ATOM 3147 N N . SER A 1 379 ? 32.548 -2.583 -22.432 1.00 65.81 379 SER A N 1
ATOM 3148 C CA . SER A 1 379 ? 33.129 -1.297 -22.832 1.00 65.81 379 SER A CA 1
ATOM 3149 C C . SER A 1 379 ? 32.596 -0.169 -21.939 1.00 65.81 379 SER A C 1
ATOM 3151 O O . SER A 1 379 ? 31.434 -0.186 -21.529 1.00 65.81 379 SER A O 1
ATOM 3153 N N . TYR A 1 380 ? 33.440 0.834 -21.683 1.00 69.12 380 TYR A N 1
ATOM 3154 C CA . TYR A 1 380 ? 33.159 1.996 -20.832 1.00 69.12 380 TYR A CA 1
ATOM 3155 C C . TYR A 1 380 ? 31.792 2.658 -21.106 1.00 69.12 380 TYR A C 1
ATOM 3157 O O . TYR A 1 380 ? 31.135 3.091 -20.157 1.00 69.12 380 TYR A O 1
ATOM 3165 N N . ARG A 1 381 ? 31.355 2.669 -22.377 1.00 76.12 381 ARG A N 1
ATOM 3166 C CA . ARG A 1 381 ? 30.144 3.355 -22.868 1.00 76.12 381 ARG A CA 1
ATOM 3167 C C . ARG A 1 381 ? 28.859 2.522 -22.852 1.00 76.12 381 ARG A C 1
ATOM 3169 O O . ARG A 1 381 ? 27.773 3.048 -23.084 1.00 76.12 381 ARG A O 1
ATOM 3176 N N . GLN A 1 382 ? 28.956 1.210 -22.640 1.00 85.88 382 GLN A N 1
ATOM 3177 C CA . GLN A 1 382 ? 27.809 0.321 -22.830 1.00 85.88 382 GLN A CA 1
ATOM 3178 C C . GLN A 1 382 ? 26.911 0.294 -21.596 1.00 85.88 382 GLN A C 1
ATOM 3180 O O . GLN A 1 382 ? 27.358 0.020 -20.486 1.00 85.88 382 GLN A O 1
ATOM 3185 N N . SER A 1 383 ? 25.627 0.538 -21.819 1.00 90.69 383 SER A N 1
ATOM 3186 C CA . SER A 1 383 ? 24.537 0.334 -20.869 1.00 90.69 383 SER A CA 1
ATOM 3187 C C . SER A 1 383 ? 23.457 -0.512 -21.541 1.00 90.69 383 SER A C 1
ATOM 3189 O O . SER A 1 383 ? 23.411 -0.610 -22.770 1.00 90.69 383 SER A O 1
ATOM 3191 N N . ALA A 1 384 ? 22.602 -1.137 -20.743 1.00 92.81 384 ALA A N 1
ATOM 3192 C CA . ALA A 1 384 ? 21.514 -1.971 -21.223 1.00 92.81 384 ALA A CA 1
ATOM 3193 C C . ALA A 1 384 ? 20.198 -1.593 -20.542 1.00 92.81 384 ALA A C 1
ATOM 3195 O O . ALA A 1 384 ? 20.176 -1.177 -19.384 1.00 92.81 384 ALA A O 1
ATOM 3196 N N . PHE A 1 385 ? 19.102 -1.780 -21.258 1.00 94.31 385 PHE A N 1
ATOM 3197 C CA . PHE A 1 385 ? 17.750 -1.680 -20.749 1.00 94.31 385 PHE A CA 1
ATOM 3198 C C . PHE A 1 385 ? 17.087 -3.043 -20.866 1.00 94.31 385 PHE A C 1
ATOM 3200 O O . PHE A 1 385 ? 16.925 -3.578 -21.963 1.00 94.31 385 PHE A O 1
ATOM 3207 N N . ILE A 1 386 ? 16.762 -3.618 -19.713 1.00 94.81 386 ILE A N 1
ATOM 3208 C CA . ILE A 1 386 ? 16.112 -4.916 -19.598 1.00 94.81 386 ILE A CA 1
ATOM 3209 C C . ILE A 1 386 ? 14.638 -4.663 -19.338 1.00 94.81 386 ILE A C 1
ATOM 3211 O O . ILE A 1 386 ? 14.292 -3.938 -18.407 1.00 94.81 386 ILE A O 1
ATOM 3215 N N . PHE A 1 387 ? 13.763 -5.287 -20.111 1.00 94.69 387 PHE A N 1
ATOM 3216 C CA . PHE A 1 387 ? 12.333 -5.228 -19.844 1.00 94.69 387 PHE A CA 1
ATOM 3217 C C . PHE A 1 387 ? 11.636 -6.522 -20.231 1.00 94.69 387 PHE A C 1
ATOM 3219 O O . PHE A 1 387 ? 12.145 -7.307 -21.030 1.00 94.69 387 PHE A O 1
ATOM 3226 N N . LYS A 1 388 ? 10.473 -6.767 -19.633 1.00 93.31 388 LYS A N 1
ATOM 3227 C CA . LYS A 1 388 ? 9.709 -7.996 -19.834 1.00 93.31 388 LYS A CA 1
ATOM 3228 C C . LYS A 1 388 ? 8.389 -7.719 -20.524 1.00 93.31 388 LYS A C 1
ATOM 3230 O O . LYS A 1 388 ? 7.655 -6.819 -20.118 1.00 93.31 388 LYS A O 1
ATOM 3235 N N . ILE A 1 389 ? 8.081 -8.540 -21.521 1.00 93.31 389 ILE A N 1
ATOM 3236 C CA . ILE A 1 389 ? 6.778 -8.580 -22.179 1.00 93.31 389 ILE A CA 1
ATOM 3237 C C . ILE A 1 389 ? 6.352 -10.048 -22.258 1.00 93.31 389 ILE A C 1
ATOM 3239 O O . ILE A 1 389 ? 6.988 -10.858 -22.942 1.00 93.31 389 ILE A O 1
ATOM 3243 N N . GLY A 1 390 ? 5.286 -10.410 -21.541 1.00 91.12 390 GLY A N 1
ATOM 3244 C CA . GLY A 1 390 ? 4.849 -11.797 -21.424 1.00 91.12 390 GLY A CA 1
ATOM 3245 C C . GLY A 1 390 ? 5.962 -12.699 -20.879 1.00 91.12 390 GLY A C 1
ATOM 3246 O O . GLY A 1 390 ? 6.568 -12.427 -19.847 1.00 91.12 390 GLY A O 1
ATOM 3247 N N . LYS A 1 391 ? 6.260 -13.793 -21.585 1.00 92.88 391 LYS A N 1
ATOM 3248 C CA . LYS A 1 391 ? 7.285 -14.770 -21.170 1.00 92.88 391 LYS A CA 1
ATOM 3249 C C . LYS A 1 391 ? 8.714 -14.433 -21.619 1.00 92.88 391 LYS A C 1
ATOM 3251 O O . LYS A 1 391 ? 9.594 -15.281 -21.485 1.00 92.88 391 LYS A O 1
ATOM 3256 N N . TYR A 1 392 ? 8.948 -13.246 -22.179 1.00 95.62 392 TYR A N 1
ATOM 3257 C CA . TYR A 1 392 ? 10.236 -12.884 -22.765 1.00 95.62 392 TYR A CA 1
ATOM 3258 C C . TYR A 1 392 ? 10.861 -11.662 -22.096 1.00 95.62 392 TYR A C 1
ATOM 3260 O O . TYR A 1 392 ? 10.186 -10.659 -21.859 1.00 95.62 392 TYR A O 1
ATOM 3268 N N . TYR A 1 393 ? 12.170 -11.745 -21.861 1.00 95.25 393 TYR A N 1
ATOM 3269 C CA . TYR A 1 393 ? 13.012 -10.605 -21.520 1.00 95.25 393 TYR A CA 1
ATOM 3270 C C . TYR A 1 393 ? 13.661 -10.041 -22.780 1.00 95.25 393 TYR A C 1
ATOM 3272 O O . TYR A 1 393 ? 14.218 -10.778 -23.590 1.00 95.25 393 TYR A O 1
ATOM 3280 N N . PHE A 1 394 ? 13.619 -8.725 -22.919 1.00 96.38 394 PHE A N 1
ATOM 3281 C CA . PHE A 1 394 ? 14.256 -7.961 -23.978 1.00 96.38 394 PHE A CA 1
ATOM 3282 C C . PHE A 1 394 ? 15.428 -7.193 -23.384 1.00 96.38 394 PHE A C 1
ATOM 3284 O O . PHE A 1 394 ? 15.304 -6.620 -22.302 1.00 96.38 394 PHE A O 1
ATOM 3291 N N . VAL A 1 395 ? 16.554 -7.184 -24.091 1.00 95.44 395 VAL A N 1
ATOM 3292 C CA . VAL A 1 395 ? 17.759 -6.442 -23.719 1.00 95.44 395 VAL A CA 1
ATOM 3293 C C . VAL A 1 395 ? 18.114 -5.496 -24.859 1.00 95.44 395 VAL A C 1
ATOM 3295 O O . VAL A 1 395 ? 18.603 -5.921 -25.908 1.00 95.44 395 VAL A O 1
ATOM 3298 N N . GLU A 1 396 ? 17.840 -4.213 -24.646 1.00 93.50 396 GLU A N 1
ATOM 3299 C CA . GLU A 1 396 ? 18.169 -3.107 -25.547 1.00 93.50 396 GLU A CA 1
ATOM 3300 C C . GLU A 1 396 ? 19.496 -2.474 -25.107 1.00 93.50 396 GLU A C 1
ATOM 3302 O O . GLU A 1 396 ? 19.717 -2.263 -23.917 1.00 93.50 396 GLU A O 1
ATOM 3307 N N . TRP A 1 397 ? 20.401 -2.186 -26.041 1.00 90.31 397 TRP A N 1
ATOM 3308 C CA . TRP A 1 397 ? 21.759 -1.723 -25.725 1.00 90.31 397 TRP A CA 1
ATOM 3309 C C . TRP A 1 397 ? 21.957 -0.264 -26.119 1.00 90.31 397 TRP A C 1
ATOM 3311 O O . TRP A 1 397 ? 21.397 0.202 -27.106 1.00 90.31 397 TRP A O 1
ATOM 3321 N N . SER A 1 398 ? 22.745 0.482 -25.340 1.00 84.06 398 SER A N 1
ATOM 3322 C CA . SER A 1 398 ? 22.895 1.923 -25.570 1.00 84.06 398 SER A CA 1
ATOM 3323 C C . SER A 1 398 ? 23.690 2.257 -26.834 1.00 84.06 398 SER A C 1
ATOM 3325 O O . SER A 1 398 ? 23.348 3.196 -27.547 1.00 84.06 398 SER A O 1
ATOM 3327 N N . ASP A 1 399 ? 24.714 1.460 -27.124 1.00 75.50 399 ASP A N 1
ATOM 3328 C CA . ASP A 1 399 ? 25.551 1.563 -28.321 1.00 75.50 399 ASP A CA 1
ATOM 3329 C C . ASP A 1 399 ? 24.956 0.728 -29.477 1.00 75.50 399 ASP A C 1
ATOM 3331 O O . ASP A 1 399 ? 23.864 0.180 -29.346 1.00 75.50 399 ASP A O 1
ATOM 3335 N N . SER A 1 400 ? 25.682 0.561 -30.585 1.00 66.19 400 SER A N 1
ATOM 3336 C CA . SER A 1 400 ? 25.316 -0.238 -31.778 1.00 66.19 400 SER A CA 1
ATOM 3337 C C . SER A 1 400 ? 25.171 -1.764 -31.535 1.00 66.19 400 SER A C 1
ATOM 3339 O O . SER A 1 400 ? 25.359 -2.590 -32.431 1.00 66.19 400 SER A O 1
ATOM 3341 N N . GLY A 1 401 ? 24.827 -2.164 -30.309 1.00 76.94 401 GLY A N 1
ATOM 3342 C CA . GLY A 1 401 ? 24.477 -3.526 -29.934 1.00 76.94 401 GLY A CA 1
ATOM 3343 C C . GLY A 1 401 ? 23.108 -3.943 -30.471 1.00 76.94 401 GLY A C 1
ATOM 3344 O O . GLY A 1 401 ? 22.200 -3.135 -30.629 1.00 76.94 401 GLY A O 1
ATOM 3345 N N . LYS A 1 402 ? 22.958 -5.243 -30.731 1.00 89.06 402 LYS A N 1
ATOM 3346 C CA . LYS A 1 402 ? 21.683 -5.839 -31.137 1.00 89.06 402 LYS A CA 1
ATOM 3347 C C . LYS A 1 402 ? 20.670 -5.809 -29.993 1.00 89.06 402 LYS A C 1
ATOM 3349 O O . LYS A 1 402 ? 21.043 -6.062 -28.849 1.00 89.06 402 LYS A O 1
ATOM 3354 N N . LEU A 1 403 ? 19.392 -5.637 -30.318 1.00 94.00 403 LEU A N 1
ATOM 3355 C CA . LEU A 1 403 ? 18.297 -6.021 -29.428 1.00 94.00 403 LEU A CA 1
ATOM 3356 C C . LEU A 1 403 ? 18.306 -7.545 -29.282 1.00 94.00 403 LEU A C 1
ATOM 3358 O O . LEU A 1 403 ? 18.263 -8.247 -30.290 1.00 94.00 403 LEU A O 1
ATOM 3362 N N . ARG A 1 404 ? 18.335 -8.061 -28.053 1.00 95.44 404 ARG A N 1
ATOM 3363 C CA . ARG A 1 404 ? 18.303 -9.509 -27.784 1.00 95.44 404 ARG A CA 1
ATOM 3364 C C . ARG A 1 404 ? 17.052 -9.893 -27.009 1.00 95.44 404 ARG A C 1
ATOM 3366 O O . ARG A 1 404 ? 16.638 -9.158 -26.115 1.00 95.44 404 ARG A O 1
ATOM 3373 N N . VAL A 1 405 ? 16.474 -11.045 -27.336 1.00 96.50 405 VAL A N 1
ATOM 3374 C CA . VAL A 1 405 ? 15.263 -11.566 -26.692 1.00 96.50 405 VAL A CA 1
ATOM 3375 C C . VAL A 1 405 ? 15.543 -12.925 -26.073 1.00 96.50 405 VAL A C 1
ATOM 3377 O O . VAL A 1 405 ? 16.060 -13.821 -26.732 1.00 96.50 405 VAL A O 1
ATOM 3380 N N . PHE A 1 406 ? 15.170 -13.099 -24.813 1.00 95.50 406 PHE A N 1
ATOM 3381 C CA . PHE A 1 406 ? 15.427 -14.294 -24.022 1.00 95.50 406 PHE A CA 1
ATOM 3382 C C . PHE A 1 406 ? 14.123 -14.867 -23.480 1.00 95.50 406 PHE A C 1
ATOM 3384 O O . PHE A 1 406 ? 13.235 -14.125 -23.065 1.00 95.50 406 PHE A O 1
ATOM 3391 N N . ASP A 1 407 ? 14.004 -16.193 -23.458 1.00 93.38 407 ASP A N 1
ATOM 3392 C CA . ASP A 1 407 ? 12.892 -16.866 -22.788 1.00 93.38 407 ASP A CA 1
ATOM 3393 C C . ASP A 1 407 ? 13.121 -16.816 -21.269 1.00 93.38 407 ASP A C 1
ATOM 3395 O O . ASP A 1 407 ? 14.153 -17.278 -20.768 1.00 93.38 407 ASP A O 1
ATOM 3399 N N . ALA A 1 408 ? 12.166 -16.253 -20.527 1.00 89.88 408 ALA A N 1
ATOM 3400 C CA . ALA A 1 408 ? 12.262 -16.097 -19.076 1.00 89.88 408 ALA A CA 1
ATOM 3401 C C . ALA A 1 408 ? 12.358 -17.442 -18.333 1.00 89.88 408 ALA A C 1
ATOM 3403 O O . ALA A 1 408 ? 12.888 -17.490 -17.230 1.00 89.88 408 ALA A O 1
ATOM 3404 N N . SER A 1 409 ? 11.882 -18.540 -18.931 1.00 89.00 409 SER A N 1
ATOM 3405 C CA . SER A 1 409 ? 11.975 -19.884 -18.343 1.00 89.00 409 SER A CA 1
ATOM 3406 C C . SER A 1 409 ? 13.324 -20.572 -18.572 1.00 89.00 409 SER A C 1
ATOM 3408 O O . SER A 1 409 ? 13.618 -21.568 -17.914 1.00 89.00 409 SER A O 1
ATOM 3410 N N . ARG A 1 410 ? 14.137 -20.069 -19.512 1.00 86.25 410 ARG A N 1
ATOM 3411 C CA . ARG A 1 410 ? 15.401 -20.702 -19.937 1.00 86.25 410 ARG A CA 1
ATOM 3412 C C . ARG A 1 410 ? 16.633 -19.850 -19.664 1.00 86.25 410 ARG A C 1
ATOM 3414 O O . ARG A 1 410 ? 17.733 -20.387 -19.607 1.00 86.25 410 ARG A O 1
ATOM 3421 N N . SER A 1 411 ? 16.463 -18.539 -19.532 1.00 84.00 411 SER A N 1
ATOM 3422 C CA . SER A 1 411 ? 17.561 -17.608 -19.278 1.00 84.00 411 SER A CA 1
ATOM 3423 C C . SER A 1 411 ? 17.716 -17.304 -17.790 1.00 84.00 411 SER A C 1
ATOM 3425 O O . SER A 1 411 ? 16.752 -17.335 -17.030 1.00 84.00 411 SER A O 1
ATOM 3427 N N . SER A 1 412 ? 18.932 -16.953 -17.371 1.00 82.88 412 SER A N 1
ATOM 3428 C CA . SER A 1 412 ? 19.193 -16.439 -16.021 1.00 82.88 412 SER A CA 1
ATOM 3429 C C . SER A 1 412 ? 18.885 -14.944 -15.875 1.00 82.88 412 SER A C 1
ATOM 3431 O O . SER A 1 412 ? 19.135 -14.371 -14.808 1.00 82.88 412 SER A O 1
ATOM 3433 N N . ILE A 1 413 ? 18.404 -14.293 -16.939 1.00 86.62 413 ILE A N 1
ATOM 3434 C CA . ILE A 1 413 ? 18.128 -12.858 -16.960 1.00 86.62 413 ILE A CA 1
ATOM 3435 C C . ILE A 1 413 ? 16.920 -12.571 -16.075 1.00 86.62 413 ILE A C 1
ATOM 3437 O O . ILE A 1 413 ? 15.900 -13.247 -16.140 1.00 86.62 413 ILE A O 1
ATOM 3441 N N . ALA A 1 414 ? 17.058 -11.547 -15.239 1.00 87.12 414 ALA A N 1
ATOM 3442 C CA . ALA A 1 414 ? 15.988 -11.031 -14.400 1.00 87.12 414 ALA A CA 1
ATOM 3443 C C . ALA A 1 414 ? 16.211 -9.537 -14.162 1.00 87.12 414 ALA A C 1
ATOM 3445 O O . ALA A 1 414 ? 17.347 -9.057 -14.244 1.00 87.12 414 ALA A O 1
ATOM 3446 N N . THR A 1 415 ? 15.149 -8.811 -13.838 1.00 89.12 415 THR A N 1
ATOM 3447 C CA . THR A 1 415 ? 15.203 -7.409 -13.407 1.00 89.12 415 THR A CA 1
ATOM 3448 C C . THR A 1 415 ? 15.619 -7.301 -11.932 1.00 89.12 415 THR A C 1
ATOM 3450 O O . THR A 1 415 ? 15.685 -8.295 -11.207 1.00 89.12 415 THR A O 1
ATOM 3453 N N . GLY A 1 416 ? 15.977 -6.100 -11.470 1.00 86.56 416 GLY A N 1
ATOM 3454 C CA . GLY A 1 416 ? 16.222 -5.843 -10.046 1.00 86.56 416 GLY A CA 1
ATOM 3455 C C . GLY A 1 416 ? 17.590 -6.265 -9.495 1.00 86.56 416 GLY A C 1
ATOM 3456 O O . GLY A 1 416 ? 17.863 -6.032 -8.314 1.00 86.56 416 GLY A O 1
ATOM 3457 N N . LYS A 1 417 ? 18.483 -6.879 -10.291 1.00 88.44 417 LYS A N 1
ATOM 3458 C CA . LYS A 1 417 ? 19.813 -7.266 -9.787 1.00 88.44 417 LYS A CA 1
ATOM 3459 C C . LYS A 1 417 ? 20.705 -6.034 -9.636 1.00 88.44 417 LYS A C 1
ATOM 3461 O O . LYS A 1 417 ? 20.672 -5.090 -10.426 1.00 88.44 417 LYS A O 1
ATOM 3466 N N . LYS A 1 418 ? 21.577 -6.079 -8.628 1.00 88.56 418 LYS A N 1
ATOM 3467 C CA . LYS A 1 418 ? 22.573 -5.023 -8.395 1.00 88.56 418 LYS A CA 1
ATOM 3468 C C . LYS A 1 418 ? 23.727 -5.068 -9.399 1.00 88.56 418 LYS A C 1
ATOM 3470 O O . LYS A 1 418 ? 24.286 -4.020 -9.715 1.00 88.56 418 LYS A O 1
ATOM 3475 N N . TRP A 1 419 ? 24.087 -6.257 -9.872 1.00 89.94 419 TRP A N 1
ATOM 3476 C CA . TRP A 1 419 ? 25.233 -6.494 -10.748 1.00 89.94 419 TRP A CA 1
ATOM 3477 C C . TRP A 1 419 ? 24.832 -7.414 -11.894 1.00 89.94 419 TRP A C 1
ATOM 3479 O O . TRP A 1 419 ? 24.118 -8.392 -11.673 1.00 89.94 419 TRP A O 1
ATOM 3489 N N . TYR A 1 420 ? 25.319 -7.095 -13.088 1.00 91.81 420 TYR A N 1
ATOM 3490 C CA . TYR A 1 420 ? 25.126 -7.867 -14.308 1.00 91.81 420 TYR A CA 1
ATOM 3491 C C . TYR A 1 420 ? 26.457 -8.014 -15.029 1.00 91.81 420 TYR A C 1
ATOM 3493 O O . TYR A 1 420 ? 27.228 -7.057 -15.138 1.00 91.81 420 TYR A O 1
ATOM 3501 N N . LYS A 1 421 ? 26.705 -9.204 -15.573 1.00 90.38 421 LYS A N 1
ATOM 3502 C CA . LYS A 1 421 ? 27.867 -9.440 -16.430 1.00 90.38 421 LYS A CA 1
ATOM 3503 C C . LYS A 1 421 ? 27.487 -9.213 -17.883 1.00 90.38 421 LYS A C 1
ATOM 3505 O O . LYS A 1 421 ? 26.435 -9.644 -18.339 1.00 90.38 421 LYS A O 1
ATOM 3510 N N . THR A 1 422 ? 28.382 -8.602 -18.646 1.00 88.81 422 THR A N 1
ATOM 3511 C CA . THR A 1 422 ? 28.150 -8.348 -20.076 1.00 88.81 422 THR A CA 1
ATOM 3512 C C . THR A 1 422 ? 27.875 -9.628 -20.857 1.00 88.81 422 THR A C 1
ATOM 3514 O O . THR A 1 422 ? 26.965 -9.646 -21.677 1.00 88.81 422 THR A O 1
ATOM 3517 N N . ASN A 1 423 ? 28.597 -10.710 -20.557 1.00 87.19 423 ASN A N 1
ATOM 3518 C CA . ASN A 1 423 ? 28.407 -11.996 -21.231 1.00 87.19 423 ASN A CA 1
ATOM 3519 C C . ASN A 1 423 ? 27.050 -12.643 -20.908 1.00 87.19 423 ASN A C 1
ATOM 3521 O O . ASN A 1 423 ? 26.541 -13.380 -21.735 1.00 87.19 423 ASN A O 1
ATOM 3525 N N . GLU A 1 424 ? 26.447 -12.342 -19.751 1.00 88.00 424 GLU A N 1
ATOM 3526 C CA . GLU A 1 424 ? 25.085 -12.794 -19.415 1.00 88.00 424 GLU A CA 1
ATOM 3527 C C . GLU A 1 424 ? 24.048 -12.086 -20.299 1.00 88.00 424 GLU A C 1
ATOM 3529 O O . GLU A 1 424 ? 23.120 -12.707 -20.801 1.00 88.00 424 GLU A O 1
ATOM 3534 N N . LEU A 1 425 ? 24.224 -10.781 -20.528 1.00 88.56 425 LEU A N 1
ATOM 3535 C CA . LEU A 1 425 ? 23.292 -9.974 -21.323 1.00 88.56 425 LEU A CA 1
ATOM 3536 C C . LEU A 1 425 ? 23.544 -10.066 -22.840 1.00 88.56 425 LEU A C 1
ATOM 3538 O O . LEU A 1 425 ? 22.686 -9.681 -23.636 1.00 88.56 425 LEU A O 1
ATOM 3542 N N . LYS A 1 426 ? 24.725 -10.550 -23.245 1.00 87.56 426 LYS A N 1
ATOM 3543 C CA . LYS A 1 426 ? 25.117 -10.834 -24.635 1.00 87.56 426 LYS A CA 1
ATOM 3544 C C . LYS A 1 426 ? 25.219 -12.332 -24.914 1.00 87.56 426 LYS A C 1
ATOM 3546 O O . LYS A 1 426 ? 25.923 -12.713 -25.841 1.00 87.56 426 LYS A O 1
ATOM 3551 N N . ASP A 1 427 ? 24.555 -13.168 -24.125 1.00 81.81 427 ASP A N 1
ATOM 3552 C CA . ASP A 1 427 ? 24.551 -14.605 -24.377 1.00 81.81 427 ASP A CA 1
ATOM 3553 C C . ASP A 1 427 ? 23.915 -14.882 -25.751 1.00 81.81 427 ASP A C 1
ATOM 3555 O O . ASP A 1 427 ? 22.856 -14.336 -26.093 1.00 81.81 427 ASP A O 1
ATOM 3559 N N . ASP A 1 428 ? 24.605 -15.679 -26.564 1.00 75.06 428 ASP A N 1
ATOM 3560 C CA . ASP A 1 428 ? 24.179 -16.059 -27.910 1.00 75.06 428 ASP A CA 1
ATOM 3561 C C . ASP A 1 428 ? 23.075 -17.12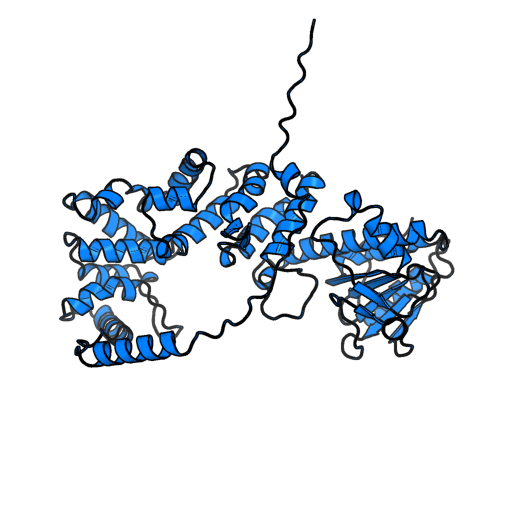8 -27.888 1.00 75.06 428 ASP A C 1
ATOM 3563 O O . ASP A 1 428 ? 22.396 -17.321 -28.891 1.00 75.06 428 ASP A O 1
ATOM 3567 N N . ASN A 1 429 ? 22.783 -17.723 -26.725 1.00 82.88 429 ASN A N 1
ATOM 3568 C CA . ASN A 1 429 ? 21.612 -18.578 -26.495 1.00 82.88 429 ASN A CA 1
ATOM 3569 C C . ASN A 1 429 ? 20.284 -17.797 -26.398 1.00 82.88 429 ASN A C 1
ATOM 3571 O O . ASN A 1 429 ? 19.282 -18.310 -25.888 1.00 82.88 429 ASN A O 1
ATOM 3575 N N . CYS A 1 430 ? 20.256 -16.541 -26.849 1.00 89.56 430 CYS A N 1
ATOM 3576 C CA . CYS A 1 430 ? 19.023 -15.777 -26.979 1.00 89.56 430 CYS A CA 1
ATOM 3577 C C . CYS A 1 430 ? 18.069 -16.442 -27.992 1.00 89.56 430 CYS A C 1
ATOM 3579 O O . CYS A 1 430 ? 18.485 -17.121 -28.928 1.00 89.56 430 CYS A O 1
ATOM 3581 N N . VAL A 1 431 ? 16.765 -16.252 -27.802 1.00 94.12 431 VAL A N 1
ATOM 3582 C CA . VAL A 1 431 ? 15.722 -16.789 -28.692 1.00 94.12 431 VAL A CA 1
ATOM 3583 C C . VAL A 1 431 ? 15.809 -16.143 -30.071 1.00 94.12 431 VAL A C 1
ATOM 3585 O O . VAL A 1 431 ? 15.596 -16.801 -31.086 1.00 94.12 431 VAL A O 1
ATOM 3588 N N . VAL A 1 432 ? 16.080 -14.839 -30.100 1.00 95.44 432 VAL A N 1
ATOM 3589 C CA . VAL A 1 432 ? 16.267 -14.061 -31.322 1.00 95.44 432 VAL A CA 1
ATOM 3590 C C . VAL A 1 432 ? 17.056 -12.792 -31.010 1.00 95.44 432 VAL A C 1
ATOM 3592 O O . VAL A 1 432 ? 16.947 -12.234 -29.913 1.00 95.44 432 VAL A O 1
ATOM 3595 N N . ASP A 1 433 ? 17.811 -12.310 -31.996 1.00 95.00 433 ASP A N 1
ATOM 3596 C CA . ASP A 1 433 ? 18.412 -10.984 -31.979 1.00 95.00 433 ASP A CA 1
ATOM 3597 C C . ASP A 1 433 ? 18.009 -10.142 -33.201 1.00 95.00 433 ASP A C 1
ATOM 3599 O O . ASP A 1 433 ? 17.654 -10.653 -34.268 1.00 95.00 433 ASP A O 1
ATOM 3603 N N . PHE A 1 434 ? 18.021 -8.820 -33.032 1.00 94.19 434 PHE A N 1
ATOM 3604 C CA . PHE A 1 434 ? 17.694 -7.857 -34.076 1.00 94.19 434 PHE A CA 1
ATOM 3605 C C . PHE A 1 434 ? 18.749 -6.760 -34.139 1.00 94.19 434 PHE A C 1
ATOM 3607 O O . PHE A 1 434 ? 19.121 -6.162 -33.132 1.00 94.19 434 PHE A O 1
ATOM 3614 N N . ILE A 1 435 ? 19.203 -6.467 -35.353 1.00 91.12 435 ILE A N 1
ATOM 3615 C CA . ILE A 1 435 ? 20.051 -5.311 -35.647 1.00 91.12 435 ILE A CA 1
ATOM 3616 C C . ILE A 1 435 ? 19.132 -4.127 -35.959 1.00 91.12 435 ILE A C 1
ATOM 3618 O O . ILE A 1 435 ? 18.203 -4.272 -36.758 1.00 91.12 435 ILE A O 1
ATOM 3622 N N . HIS A 1 436 ? 19.414 -2.947 -35.403 1.00 90.06 436 HIS A N 1
ATOM 3623 C CA . HIS A 1 436 ? 18.636 -1.716 -35.621 1.00 90.06 436 HIS A CA 1
ATOM 3624 C C . HIS A 1 436 ? 18.878 -1.051 -36.992 1.00 90.06 436 HIS A C 1
ATOM 3626 O O . HIS A 1 436 ? 18.921 0.171 -37.121 1.00 90.06 436 HIS A O 1
ATOM 3632 N N . SER A 1 437 ? 19.040 -1.846 -38.051 1.00 89.00 437 SER A N 1
ATOM 3633 C CA . SER A 1 437 ? 19.288 -1.366 -39.415 1.00 89.00 437 SER A CA 1
ATOM 3634 C C . SER A 1 437 ? 18.021 -0.813 -40.076 1.00 89.00 437 SER A C 1
ATOM 3636 O O . SER A 1 437 ? 16.946 -1.40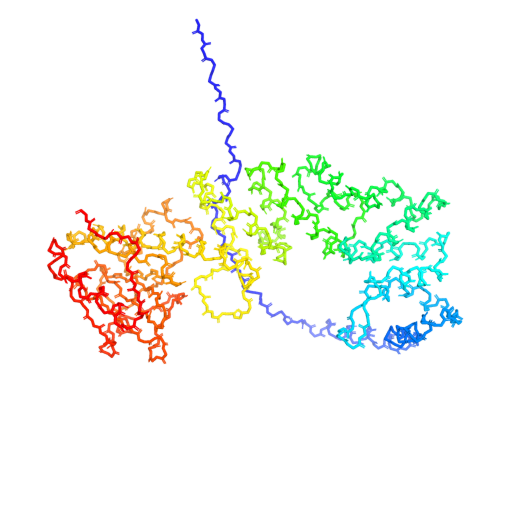4 -39.955 1.00 89.00 437 SER A O 1
ATOM 3638 N N . GLY A 1 438 ? 18.152 0.267 -40.852 1.00 89.44 438 GLY A N 1
ATOM 3639 C CA . GLY A 1 438 ? 17.041 0.826 -41.632 1.00 89.44 438 GLY A CA 1
ATOM 3640 C C . GLY A 1 438 ? 15.967 1.503 -40.775 1.00 89.44 438 GLY A C 1
ATOM 3641 O O . GLY A 1 438 ? 14.788 1.425 -41.111 1.00 89.44 438 GLY A O 1
ATOM 3642 N N . ALA A 1 439 ? 16.359 2.149 -39.670 1.00 89.75 439 ALA A N 1
ATOM 3643 C CA . ALA A 1 439 ? 15.433 2.758 -38.714 1.00 89.75 439 ALA A CA 1
ATOM 3644 C C . ALA A 1 439 ? 14.500 3.808 -39.344 1.00 89.75 439 ALA A C 1
ATOM 3646 O O . ALA A 1 439 ? 13.306 3.786 -39.057 1.00 89.75 439 ALA A O 1
ATOM 3647 N N . ALA A 1 440 ? 15.015 4.652 -40.248 1.00 89.56 440 ALA A N 1
ATOM 3648 C CA . ALA A 1 440 ? 14.229 5.658 -40.973 1.00 89.56 440 ALA A CA 1
ATOM 3649 C C . ALA A 1 440 ? 13.202 5.050 -41.949 1.00 89.56 440 ALA A C 1
ATOM 3651 O O . ALA A 1 440 ? 12.155 5.638 -42.197 1.00 89.56 440 ALA A O 1
ATOM 3652 N N . ALA A 1 441 ? 13.480 3.851 -42.472 1.00 92.94 441 ALA A N 1
ATOM 3653 C CA . ALA A 1 441 ? 12.550 3.085 -43.303 1.00 92.94 441 ALA A CA 1
ATOM 3654 C C . ALA A 1 441 ? 11.643 2.152 -42.474 1.00 92.94 441 ALA A C 1
ATOM 3656 O O . ALA A 1 441 ? 10.852 1.396 -43.036 1.00 92.94 441 ALA A O 1
ATOM 3657 N N . TYR A 1 442 ? 11.751 2.195 -41.141 1.00 93.00 442 TYR A N 1
ATOM 3658 C CA . TYR A 1 442 ? 11.024 1.346 -40.196 1.00 93.00 442 TYR A CA 1
ATOM 3659 C C . TYR A 1 442 ? 11.278 -0.169 -40.346 1.00 93.00 442 TYR A C 1
ATOM 3661 O O . TYR A 1 442 ? 10.466 -0.992 -39.912 1.00 93.00 442 TYR A O 1
ATOM 3669 N N . SER A 1 443 ? 12.402 -0.561 -40.954 1.00 93.25 443 SER A N 1
ATOM 3670 C CA . SER A 1 443 ? 12.667 -1.952 -41.342 1.00 93.25 443 SER A CA 1
ATOM 3671 C C . SER A 1 443 ? 12.859 -2.885 -40.146 1.00 93.25 443 SER A C 1
ATOM 3673 O O . SER A 1 443 ? 12.234 -3.946 -40.081 1.00 93.25 443 SER A O 1
ATOM 3675 N N . TRP A 1 444 ? 13.712 -2.517 -39.184 1.00 94.06 444 TRP A N 1
ATOM 3676 C CA . TRP A 1 444 ? 13.919 -3.344 -37.991 1.00 94.06 444 TRP A CA 1
ATOM 3677 C C . TRP A 1 444 ? 12.681 -3.334 -37.088 1.00 94.06 444 TRP A C 1
ATOM 3679 O O . TRP A 1 444 ? 12.313 -4.376 -36.551 1.00 94.06 444 TRP A O 1
ATOM 3689 N N . GLN A 1 445 ? 11.987 -2.197 -36.991 1.00 95.44 445 GLN A N 1
ATOM 3690 C CA . GLN A 1 445 ? 10.768 -2.038 -36.200 1.00 95.44 445 GLN A CA 1
ATOM 3691 C C . GLN A 1 445 ? 9.676 -2.987 -36.683 1.00 95.44 445 GLN A C 1
ATOM 3693 O O . GLN A 1 445 ? 9.037 -3.653 -35.871 1.00 95.44 445 GLN A O 1
ATOM 3698 N N . LYS A 1 446 ? 9.497 -3.104 -38.006 1.00 94.88 446 LYS A N 1
ATOM 3699 C CA . LYS A 1 446 ? 8.551 -4.056 -38.592 1.00 94.88 446 LYS A CA 1
ATOM 3700 C C . LYS A 1 446 ? 8.907 -5.496 -38.223 1.00 94.88 446 LYS A C 1
ATOM 3702 O O . LYS A 1 446 ? 8.039 -6.225 -37.768 1.00 94.88 446 LYS A O 1
ATOM 3707 N N . ARG A 1 447 ? 10.185 -5.881 -38.319 1.00 96.31 447 ARG A N 1
ATOM 3708 C CA . ARG A 1 447 ? 10.645 -7.232 -37.944 1.00 96.31 447 ARG A CA 1
ATOM 3709 C C . ARG A 1 447 ? 10.373 -7.556 -36.474 1.00 96.31 447 ARG A C 1
ATOM 3711 O O . ARG A 1 447 ? 9.925 -8.657 -36.171 1.00 96.31 447 ARG A O 1
ATOM 3718 N N . VAL A 1 448 ? 10.633 -6.609 -35.571 1.00 96.06 448 VAL A N 1
ATOM 3719 C CA . VAL A 1 448 ? 10.356 -6.793 -34.139 1.00 96.06 448 VAL A CA 1
ATOM 3720 C C . VAL A 1 448 ? 8.847 -6.845 -33.885 1.00 96.06 448 VAL A C 1
ATOM 3722 O O . VAL A 1 448 ? 8.390 -7.706 -33.141 1.00 96.06 448 VAL A O 1
ATOM 3725 N N . ALA A 1 449 ? 8.057 -5.986 -34.536 1.00 95.56 449 ALA A N 1
ATOM 3726 C CA . ALA A 1 449 ? 6.598 -6.000 -34.431 1.00 95.56 449 ALA A CA 1
ATOM 3727 C C . ALA A 1 449 ? 5.984 -7.319 -34.935 1.00 95.56 449 ALA A C 1
ATOM 3729 O O . ALA A 1 449 ? 5.139 -7.897 -34.255 1.00 95.56 449 ALA A O 1
ATOM 3730 N N . ASP A 1 450 ? 6.449 -7.832 -36.076 1.00 95.94 450 ASP A N 1
ATOM 3731 C CA . ASP A 1 450 ? 6.015 -9.117 -36.634 1.00 95.94 450 ASP A CA 1
ATOM 3732 C C . ASP A 1 450 ? 6.377 -10.275 -35.688 1.00 95.94 450 ASP A C 1
ATOM 3734 O O . ASP A 1 450 ? 5.579 -11.194 -35.472 1.00 95.94 450 ASP A O 1
ATOM 3738 N N . TRP A 1 451 ? 7.556 -10.212 -35.058 1.00 97.06 451 TRP A N 1
ATOM 3739 C CA . TRP A 1 451 ? 7.970 -11.196 -34.062 1.00 97.06 451 TRP A CA 1
ATOM 3740 C C . TRP A 1 451 ? 7.095 -11.147 -32.802 1.00 97.06 451 TRP A C 1
ATOM 3742 O O . TRP A 1 451 ? 6.655 -12.198 -32.334 1.00 97.06 451 TRP A O 1
ATOM 3752 N N . LEU A 1 452 ? 6.798 -9.951 -32.279 1.00 95.75 452 LEU A N 1
ATOM 3753 C CA . LEU A 1 452 ? 5.913 -9.743 -31.124 1.00 95.75 452 LEU A CA 1
ATOM 3754 C C . LEU A 1 452 ? 4.490 -10.246 -31.402 1.00 95.75 452 LEU A C 1
ATOM 3756 O O . LEU A 1 452 ? 3.888 -10.906 -30.552 1.00 95.75 452 LEU A O 1
ATOM 3760 N N . LEU A 1 453 ? 3.973 -9.996 -32.606 1.00 94.81 453 LEU A N 1
ATOM 3761 C CA . LEU A 1 453 ? 2.680 -10.510 -33.044 1.00 94.81 453 LEU A CA 1
ATOM 3762 C C . LEU A 1 453 ? 2.682 -12.041 -33.111 1.00 94.81 453 LEU A C 1
ATOM 3764 O O . LEU A 1 453 ? 1.775 -12.680 -32.591 1.00 94.81 453 LEU A O 1
ATOM 3768 N N . THR A 1 454 ? 3.714 -12.636 -33.704 1.00 95.94 454 THR A N 1
ATOM 3769 C CA . THR A 1 454 ? 3.780 -14.090 -33.912 1.00 95.94 454 THR A CA 1
ATOM 3770 C C . THR A 1 454 ? 3.990 -14.858 -32.603 1.00 95.94 454 THR A C 1
ATOM 3772 O O . THR A 1 454 ? 3.380 -15.903 -32.398 1.00 95.94 454 THR A O 1
ATOM 3775 N N . ASN A 1 455 ? 4.839 -14.350 -31.702 1.00 95.56 455 ASN A N 1
ATOM 3776 C CA . ASN A 1 455 ? 5.292 -15.096 -30.519 1.00 95.56 455 ASN A CA 1
ATOM 3777 C C . ASN A 1 455 ? 4.566 -14.714 -29.223 1.00 95.56 455 ASN A C 1
ATOM 3779 O O . ASN A 1 455 ? 4.558 -15.504 -28.277 1.00 95.56 455 ASN A O 1
ATOM 3783 N N . ILE A 1 456 ? 3.976 -13.515 -29.158 1.00 94.06 456 ILE A N 1
ATOM 3784 C CA . ILE A 1 456 ? 3.277 -13.001 -27.967 1.00 94.06 456 ILE A CA 1
ATOM 3785 C C . ILE A 1 456 ? 1.814 -12.632 -28.282 1.00 94.06 456 ILE A C 1
ATOM 3787 O O . ILE A 1 456 ? 1.048 -12.329 -27.373 1.00 94.06 456 ILE A O 1
ATOM 3791 N N . ASN A 1 457 ? 1.386 -12.690 -29.551 1.00 93.50 457 ASN A N 1
ATOM 3792 C CA . ASN A 1 457 ? 0.061 -12.235 -29.992 1.00 93.50 457 ASN A CA 1
ATOM 3793 C C . ASN A 1 457 ? -0.218 -10.767 -29.621 1.00 93.50 457 ASN A C 1
ATOM 3795 O O . ASN A 1 457 ? -1.339 -10.386 -29.281 1.00 93.50 457 ASN A O 1
ATOM 3799 N N . LEU A 1 458 ? 0.824 -9.932 -29.671 1.00 91.06 458 LEU A N 1
ATOM 3800 C CA . LEU A 1 458 ? 0.717 -8.513 -29.360 1.00 91.06 458 LEU A CA 1
ATOM 3801 C C . LEU A 1 458 ? 0.546 -7.683 -30.624 1.00 91.06 458 LEU A C 1
ATOM 3803 O O . LEU A 1 458 ? 1.372 -7.716 -31.534 1.00 91.06 458 LEU A O 1
ATOM 3807 N N . ARG A 1 459 ? -0.534 -6.901 -30.645 1.00 86.31 459 ARG A N 1
ATOM 3808 C CA . ARG A 1 459 ? -0.802 -5.888 -31.666 1.00 86.31 459 ARG A CA 1
ATOM 3809 C C . ARG A 1 459 ? -0.559 -4.509 -31.083 1.00 86.31 459 ARG A C 1
ATOM 3811 O O . ARG A 1 459 ? -0.914 -4.238 -29.937 1.00 86.31 459 ARG A O 1
ATOM 3818 N N . LEU A 1 460 ? 0.018 -3.639 -31.900 1.00 82.69 460 LEU A N 1
ATOM 3819 C CA . LEU A 1 460 ? 0.235 -2.247 -31.540 1.00 82.69 460 LEU A CA 1
ATOM 3820 C C . LEU A 1 460 ? -1.080 -1.539 -31.255 1.00 82.69 460 LEU A C 1
ATOM 3822 O O . LEU A 1 460 ? -2.049 -1.664 -32.002 1.00 82.69 460 LEU A O 1
ATOM 3826 N N . THR A 1 461 ? -1.066 -0.755 -30.187 1.00 69.25 461 THR A N 1
ATOM 3827 C CA . THR A 1 461 ? -2.169 0.119 -29.786 1.00 69.25 461 THR A CA 1
ATOM 3828 C C . THR A 1 461 ? -1.938 1.567 -30.212 1.00 69.25 461 THR A C 1
ATOM 3830 O O . THR A 1 461 ? -2.879 2.353 -30.220 1.00 69.25 461 THR A O 1
ATOM 3833 N N . GLN A 1 462 ? -0.709 1.916 -30.608 1.00 82.69 462 GLN A N 1
ATOM 3834 C CA . GLN A 1 462 ? -0.327 3.249 -31.066 1.00 82.69 462 GLN A CA 1
ATOM 3835 C C . GLN A 1 462 ? 0.775 3.192 -32.134 1.00 82.69 462 GLN A C 1
ATOM 3837 O O . GLN A 1 462 ? 1.507 2.207 -32.241 1.00 82.69 462 GLN A O 1
ATOM 3842 N N . SER A 1 463 ? 0.875 4.240 -32.955 1.00 87.69 463 SER A N 1
ATOM 3843 C CA . SER A 1 463 ? 1.897 4.337 -34.004 1.00 87.69 463 SER A CA 1
ATOM 3844 C C . SER A 1 463 ? 3.273 4.621 -33.400 1.00 87.69 463 SER A C 1
ATOM 3846 O O . SER A 1 463 ? 3.410 5.511 -32.568 1.00 87.69 463 SER A O 1
ATOM 3848 N N . TYR A 1 464 ? 4.299 3.912 -33.874 1.00 89.38 464 TYR A N 1
ATOM 3849 C CA . TYR A 1 464 ? 5.708 4.201 -33.572 1.00 89.38 464 TYR A CA 1
ATOM 3850 C C . TYR A 1 464 ? 6.404 5.040 -34.658 1.00 89.38 464 TYR A C 1
ATOM 3852 O O . TYR A 1 464 ? 7.621 5.233 -34.610 1.00 89.38 464 TYR A O 1
ATOM 3860 N N . LYS A 1 465 ? 5.661 5.488 -35.678 1.00 89.44 465 LYS A N 1
ATOM 3861 C CA . LYS A 1 465 ? 6.204 6.343 -36.737 1.00 89.44 465 LYS A CA 1
ATOM 3862 C C . LYS A 1 465 ? 6.362 7.776 -36.227 1.00 89.44 465 LYS A C 1
ATOM 3864 O O . LYS A 1 465 ? 5.449 8.291 -35.583 1.00 89.44 465 LYS A O 1
ATOM 3869 N N . ILE A 1 466 ? 7.521 8.362 -36.509 1.00 85.12 466 ILE A N 1
ATOM 3870 C CA . ILE A 1 466 ? 7.925 9.740 -36.195 1.00 85.12 466 ILE A CA 1
ATOM 3871 C C . ILE A 1 466 ? 7.665 10.626 -37.404 1.00 85.12 466 ILE A C 1
ATOM 3873 O O . ILE A 1 466 ? 7.929 10.140 -38.533 1.00 85.12 466 ILE A O 1
#